Protein AF-0000000080277115 (afdb_homodimer)

Organism: Fervidobacterium islandicum (NCBI:txid2423)

Secondary structure (DSSP, 8-state):
-PPEEEEE----HHHHHHHHTT--TTEEEE--SS--------SSHHHHHHHHHHHHHHHH-S-EEEEEEEEEEGGGTT-BGGGTTTTTTTS-HHHHHHHHHHHTTT-S--EEEEEEEEEEEETTTTEEEEEEEEEEEEE-SS-----SSTTGGGEEETT-SS-HHHH-HHHHHHH-HHHHHHHHHHHHHHHHTSS--/-PPEEEEE----HHHHHHHHTT--TTEEEE--SS--------SSHHHHHHHHHHHHHHHH-S-EEEEEEEEEEGGGTT-BGGGTTTTTTT--HHHHHHHHHHHTTT-S--EEEEEEEEEEEETTTTEEEEEEEEEEEEE-SS-----SSTTGGGEEETT-SS-HHHH-HHHHHHH-HHHHHHHHHHHHHHHHTSS--

Structure (mmCIF, N/CA/C/O backbone):
data_AF-0000000080277115-model_v1
#
loop_
_entity.id
_entity.type
_entity.pdbx_description
1 polymer 'dITP/XTP pyrophosphatase'
#
loop_
_atom_site.group_PDB
_atom_site.id
_atom_site.type_symbol
_atom_site.label_atom_id
_atom_site.label_alt_id
_atom_site.label_comp_id
_atom_site.label_asym_id
_atom_site.label_entity_id
_atom_site.label_seq_id
_atom_site.pdbx_PDB_ins_code
_atom_site.Cartn_x
_atom_site.Cartn_y
_atom_site.Cartn_z
_atom_site.occupancy
_atom_site.B_iso_or_equiv
_atom_site.auth_seq_id
_atom_site.auth_comp_id
_atom_site.auth_asym_id
_atom_site.auth_atom_id
_atom_site.pdbx_PDB_model_num
ATOM 1 N N . MET A 1 1 ? 26.656 -1.647 15.875 1 57.88 1 MET A N 1
ATOM 2 C CA . MET A 1 1 ? 25.828 -2.514 15.047 1 57.88 1 MET A CA 1
ATOM 3 C C . MET A 1 1 ? 25.391 -1.798 13.773 1 57.88 1 MET A C 1
ATOM 5 O O . MET A 1 1 ? 25.188 -0.583 13.773 1 57.88 1 MET A O 1
ATOM 9 N N . GLU A 1 2 ? 25.594 -2.381 12.633 1 81.88 2 GLU A N 1
ATOM 10 C CA . GLU A 1 2 ? 25.312 -1.75 11.352 1 81.88 2 GLU A CA 1
ATOM 11 C C . GLU A 1 2 ? 23.844 -1.365 11.227 1 81.88 2 GLU A C 1
ATOM 13 O O . GLU A 1 2 ? 22.953 -2.146 11.586 1 81.88 2 GLU A O 1
ATOM 18 N N . LYS A 1 3 ? 23.609 -0.11 10.992 1 90.38 3 LYS A N 1
ATOM 19 C CA . LYS A 1 3 ? 22.25 0.425 10.914 1 90.38 3 LYS A CA 1
ATOM 20 C C . LYS A 1 3 ? 21.562 -0.002 9.617 1 90.38 3 LYS A C 1
ATOM 22 O O . LYS A 1 3 ? 22.234 -0.239 8.609 1 90.38 3 LYS A O 1
ATOM 27 N N . LEU A 1 4 ? 20.297 -0.227 9.688 1 94.25 4 LEU A N 1
ATOM 28 C CA . LEU A 1 4 ? 19.516 -0.511 8.492 1 94.25 4 LEU A CA 1
ATOM 29 C C . LEU A 1 4 ? 19.312 0.75 7.66 1 94.25 4 LEU A C 1
ATOM 31 O O . LEU A 1 4 ? 18.859 1.775 8.18 1 94.25 4 LEU A O 1
ATOM 35 N N . ARG A 1 5 ? 19.719 0.671 6.465 1 96.31 5 ARG A N 1
ATOM 36 C CA . ARG A 1 5 ? 19.609 1.822 5.574 1 96.31 5 ARG A CA 1
ATOM 37 C C . ARG A 1 5 ? 18.234 1.871 4.914 1 96.31 5 ARG A C 1
ATOM 39 O O . ARG A 1 5 ? 17.781 0.881 4.328 1 96.31 5 ARG A O 1
ATOM 46 N N . ILE A 1 6 ? 17.516 2.975 4.977 1 98.19 6 ILE A N 1
ATOM 47 C CA . ILE A 1 6 ? 16.25 3.24 4.301 1 98.19 6 ILE A CA 1
ATOM 48 C C . ILE A 1 6 ? 16.328 4.578 3.566 1 98.19 6 ILE A C 1
ATOM 50 O O . ILE A 1 6 ? 16.828 5.566 4.117 1 98.19 6 ILE A O 1
ATOM 54 N N . TYR A 1 7 ? 15.938 4.633 2.367 1 98 7 TYR A N 1
ATOM 55 C CA . TYR A 1 7 ? 15.961 5.867 1.594 1 98 7 TYR A CA 1
ATOM 56 C C . TYR A 1 7 ? 14.695 6.68 1.824 1 98 7 TYR A C 1
ATOM 58 O O . TYR A 1 7 ? 13.602 6.121 1.916 1 98 7 TYR A O 1
ATOM 66 N N . VAL A 1 8 ? 14.82 7.965 1.894 1 97.56 8 VAL A N 1
ATOM 67 C CA . VAL A 1 8 ? 13.664 8.852 2.031 1 97.56 8 VAL A CA 1
ATOM 68 C C . VAL A 1 8 ? 13.289 9.422 0.667 1 97.56 8 VAL A C 1
ATOM 70 O O . VAL A 1 8 ? 14.141 9.992 -0.03 1 97.56 8 VAL A O 1
ATOM 73 N N . ALA A 1 9 ? 12.062 9.242 0.258 1 95.69 9 ALA A N 1
ATOM 74 C CA . ALA A 1 9 ? 11.555 9.727 -1.022 1 95.69 9 ALA A CA 1
ATOM 75 C C . ALA A 1 9 ? 11.055 11.164 -0.908 1 95.69 9 ALA A C 1
ATOM 77 O O . ALA A 1 9 ? 9.891 11.453 -1.181 1 95.69 9 ALA A O 1
ATOM 78 N N . SER A 1 10 ? 11.859 12.086 -0.537 1 93.62 10 SER A N 1
ATOM 79 C CA . SER A 1 10 ? 11.516 13.5 -0.425 1 93.62 10 SER A CA 1
ATOM 80 C C . SER A 1 10 ? 12.742 14.391 -0.642 1 93.62 10 SER A C 1
ATOM 82 O O . SER A 1 10 ? 13.852 14.031 -0.234 1 93.62 10 SER A O 1
ATOM 84 N N . LYS A 1 11 ? 12.516 15.523 -1.22 1 91.38 11 LYS A N 1
ATOM 85 C CA . LYS A 1 11 ? 13.547 16.547 -1.352 1 91.38 11 LYS A CA 1
ATOM 86 C C . LYS A 1 11 ? 13.281 17.719 -0.422 1 91.38 11 LYS A C 1
ATOM 88 O O . LYS A 1 11 ? 14 18.719 -0.456 1 91.38 11 LYS A O 1
ATOM 93 N N . ASN A 1 12 ? 12.25 17.625 0.298 1 91.69 12 ASN A N 1
ATOM 94 C CA . ASN A 1 12 ? 11.914 18.656 1.269 1 91.69 12 ASN A CA 1
ATOM 95 C C . ASN A 1 12 ? 12.695 18.484 2.568 1 91.69 12 ASN A C 1
ATOM 97 O O . ASN A 1 12 ? 12.383 17.594 3.367 1 91.69 12 ASN A O 1
ATOM 101 N N . ASN A 1 13 ? 13.602 19.391 2.828 1 93.56 13 ASN A N 1
ATOM 102 C CA . ASN A 1 13 ? 14.5 19.266 3.973 1 93.56 13 ASN A CA 1
ATOM 103 C C . ASN A 1 13 ? 13.734 19.359 5.293 1 93.56 13 ASN A C 1
ATOM 105 O O . ASN A 1 13 ? 14.109 18.719 6.277 1 93.56 13 ASN A O 1
ATOM 109 N N . HIS A 1 14 ? 12.742 20.141 5.305 1 92.81 14 HIS A N 1
ATOM 110 C CA . HIS A 1 14 ? 11.945 20.25 6.52 1 92.81 14 HIS A CA 1
ATOM 111 C C . HIS A 1 14 ? 11.289 18.922 6.871 1 92.81 14 HIS A C 1
ATOM 113 O O . HIS A 1 14 ? 11.305 18.5 8.031 1 92.81 14 HIS A O 1
ATOM 119 N N . LYS A 1 15 ? 10.75 18.234 5.844 1 94.31 15 LYS A N 1
ATOM 120 C CA . LYS A 1 15 ? 10.164 16.922 6.055 1 94.31 15 LYS A CA 1
ATOM 121 C C . LYS A 1 15 ? 11.203 15.922 6.57 1 94.31 15 LYS A C 1
ATOM 123 O O . LYS A 1 15 ? 10.945 15.195 7.531 1 94.31 15 LYS A O 1
ATOM 128 N N . ILE A 1 16 ? 12.305 15.93 5.953 1 95.31 16 ILE A N 1
ATOM 129 C CA . ILE A 1 16 ? 13.367 14.984 6.285 1 95.31 16 ILE A CA 1
ATOM 130 C C . ILE A 1 16 ? 13.805 15.188 7.734 1 95.31 16 ILE A C 1
ATOM 132 O O . ILE A 1 16 ? 13.953 14.227 8.484 1 95.31 16 ILE A O 1
ATOM 136 N N . GLU A 1 17 ? 13.969 16.391 8.125 1 93.94 17 GLU A N 1
ATOM 137 C CA . GLU A 1 17 ? 14.383 16.703 9.484 1 93.94 17 GLU A CA 1
ATOM 138 C C . GLU A 1 17 ? 13.344 16.266 10.5 1 93.94 17 GLU A C 1
ATOM 140 O O . GLU A 1 17 ? 13.695 15.766 11.578 1 93.94 17 GLU A O 1
ATOM 145 N N . GLU A 1 18 ? 12.125 16.438 10.203 1 94.5 18 GLU A N 1
ATOM 146 C CA . GLU A 1 18 ? 11.062 16 11.094 1 94.5 18 GLU A CA 1
ATOM 147 C C . GLU A 1 18 ? 11.07 14.477 11.25 1 94.5 18 GLU A C 1
ATOM 149 O O . GLU A 1 18 ? 10.859 13.953 12.344 1 94.5 18 GLU A O 1
ATOM 154 N N . ILE A 1 19 ? 11.266 13.758 10.164 1 96.31 19 ILE A N 1
ATOM 155 C CA . ILE A 1 19 ? 11.305 12.305 10.195 1 96.31 19 ILE A CA 1
ATOM 156 C C . ILE A 1 19 ? 12.492 11.836 11.039 1 96.31 19 ILE A C 1
ATOM 158 O O . ILE A 1 19 ? 12.367 10.898 11.836 1 96.31 19 ILE A O 1
ATOM 162 N N . LYS A 1 20 ? 13.586 12.531 10.945 1 94.38 20 LYS A N 1
ATOM 163 C CA . LYS A 1 20 ? 14.805 12.164 11.664 1 94.38 20 LYS A CA 1
ATOM 164 C C . LYS A 1 20 ? 14.602 12.258 13.172 1 94.38 20 LYS A C 1
ATOM 166 O O . LYS A 1 20 ? 15.281 11.57 13.938 1 94.38 20 LYS A O 1
ATOM 171 N N . LEU A 1 21 ? 13.672 13.055 13.555 1 92.62 21 LEU A N 1
ATOM 172 C CA . LEU A 1 21 ? 13.422 13.242 14.977 1 92.62 21 LEU A CA 1
ATOM 173 C C . LEU A 1 21 ? 12.82 11.984 15.594 1 92.62 21 LEU A C 1
ATOM 175 O O . LEU A 1 21 ? 12.891 11.797 16.812 1 92.62 21 LEU A O 1
ATOM 179 N N . VAL A 1 22 ? 12.234 11.141 14.828 1 95 22 VAL A N 1
ATOM 180 C CA . VAL A 1 22 ? 11.516 10.008 15.391 1 95 22 VAL A CA 1
ATOM 181 C C . VAL A 1 22 ? 12.086 8.703 14.836 1 95 22 VAL A C 1
ATOM 183 O O . VAL A 1 22 ? 11.531 7.629 15.047 1 95 22 VAL A O 1
ATOM 186 N N . ILE A 1 23 ? 13.148 8.758 14.094 1 95.25 23 ILE A N 1
ATOM 187 C CA . ILE A 1 23 ? 13.742 7.578 13.484 1 95.25 23 ILE A CA 1
ATOM 188 C C . ILE A 1 23 ? 14.352 6.691 14.57 1 95.25 23 ILE A C 1
ATOM 190 O O . ILE A 1 23 ? 14.969 7.191 15.516 1 95.25 23 ILE A O 1
ATOM 194 N N . PRO A 1 24 ? 14.117 5.426 14.484 1 96.06 24 PRO A N 1
ATOM 195 C CA . PRO A 1 24 ? 14.789 4.547 15.445 1 96.06 24 PRO A CA 1
ATOM 196 C C . PRO A 1 24 ? 16.312 4.586 15.328 1 96.06 24 PRO A C 1
ATOM 198 O O . PRO A 1 24 ? 16.844 4.816 14.234 1 96.06 24 PRO A O 1
ATOM 201 N N . GLU A 1 25 ? 17 4.215 16.375 1 94.5 25 GLU A N 1
ATOM 202 C CA . GLU A 1 25 ? 18.453 4.301 16.438 1 94.5 25 GLU A CA 1
ATOM 203 C C . GLU A 1 25 ? 19.094 3.342 15.453 1 94.5 25 GLU A C 1
ATOM 205 O O . GLU A 1 25 ? 20.188 3.621 14.93 1 94.5 25 GLU A O 1
ATOM 210 N N . PHE A 1 26 ? 18.469 2.291 15.203 1 95.88 26 PHE A N 1
ATOM 211 C CA . PHE A 1 26 ? 19.062 1.257 14.359 1 95.88 26 PHE A CA 1
ATOM 212 C C . PHE A 1 26 ? 18.766 1.51 12.891 1 95.88 26 PHE A C 1
ATOM 214 O O . PHE A 1 26 ? 19.094 0.685 12.031 1 95.88 26 PHE A O 1
ATOM 221 N N . VAL A 1 27 ? 18.141 2.602 12.539 1 96.81 27 VAL A N 1
ATOM 222 C CA . VAL A 1 27 ? 17.812 2.967 11.164 1 96.81 27 VAL A CA 1
ATOM 223 C C . VAL A 1 27 ? 18.625 4.191 10.75 1 96.81 27 VAL A C 1
ATOM 225 O O . VAL A 1 27 ? 18.766 5.141 11.531 1 96.81 27 VAL A O 1
ATOM 228 N N . MET A 1 28 ? 19.141 4.125 9.594 1 95.88 28 MET A N 1
ATOM 229 C CA . MET A 1 28 ? 19.797 5.262 8.953 1 95.88 28 MET A CA 1
ATOM 230 C C . MET A 1 28 ? 19.031 5.715 7.719 1 95.88 28 MET A C 1
ATOM 232 O O . MET A 1 28 ? 18.766 4.914 6.816 1 95.88 28 MET A O 1
ATOM 236 N N . LEU A 1 29 ? 18.719 6.949 7.723 1 96.06 29 LEU A N 1
ATOM 237 C CA . LEU A 1 29 ? 18 7.5 6.59 1 96.06 29 LEU A CA 1
ATOM 238 C C . LEU A 1 29 ? 18.969 8.023 5.527 1 96.06 29 LEU A C 1
ATOM 240 O O . LEU A 1 29 ? 19.922 8.727 5.852 1 96.06 29 LEU A O 1
ATOM 244 N N . GLU A 1 30 ? 18.703 7.652 4.312 1 96 30 GLU A N 1
ATOM 245 C CA . GLU A 1 30 ? 19.5 8.125 3.18 1 96 30 GLU A CA 1
ATOM 246 C C . GLU A 1 30 ? 18.641 8.93 2.207 1 96 30 GLU A C 1
ATOM 248 O O . GLU A 1 30 ? 17.484 8.586 1.956 1 96 30 GLU A O 1
ATOM 253 N N . THR A 1 31 ? 19.25 10 1.745 1 94.06 31 THR A N 1
ATOM 254 C CA . THR A 1 31 ? 18.578 10.789 0.711 1 94.06 31 THR A CA 1
ATOM 255 C C . THR A 1 31 ? 19.156 10.477 -0.664 1 94.06 31 THR A C 1
ATOM 257 O O . THR A 1 31 ? 20.234 9.875 -0.769 1 94.06 31 THR A O 1
ATOM 260 N N . VAL A 1 32 ? 18.375 10.742 -1.656 1 89.5 32 VAL A N 1
ATOM 261 C CA . VAL A 1 32 ? 18.875 10.57 -3.016 1 89.5 32 VAL A CA 1
ATOM 262 C C . VAL A 1 32 ? 19.125 11.93 -3.656 1 89.5 32 VAL A C 1
ATOM 264 O O . VAL A 1 32 ? 18.375 12.891 -3.4 1 89.5 32 VAL A O 1
ATOM 267 N N . ASP A 1 33 ? 20.109 12.023 -4.453 1 87.75 33 ASP A N 1
ATOM 268 C CA . ASP A 1 33 ? 20.531 13.297 -5.027 1 87.75 33 ASP A CA 1
ATOM 269 C C . ASP A 1 33 ? 19.812 13.57 -6.352 1 87.75 33 ASP A C 1
ATOM 271 O O . ASP A 1 33 ? 20 14.633 -6.949 1 87.75 33 ASP A O 1
ATOM 275 N N . TRP A 1 34 ? 19.047 12.586 -6.793 1 88 34 TRP A N 1
ATOM 276 C CA . TRP A 1 34 ? 18.312 12.773 -8.039 1 88 34 TRP A CA 1
ATOM 277 C C . TRP A 1 34 ? 16.812 12.766 -7.789 1 88 34 TRP A C 1
ATOM 279 O O . TRP A 1 34 ? 16.359 12.352 -6.723 1 88 34 TRP A O 1
ATOM 289 N N . GLU A 1 35 ? 16.141 13.422 -8.742 1 83.12 35 GLU A N 1
ATOM 290 C CA . GLU A 1 35 ? 14.695 13.477 -8.609 1 83.12 35 GLU A CA 1
ATOM 291 C C . GLU A 1 35 ? 14.023 12.336 -9.367 1 83.12 35 GLU A C 1
ATOM 293 O O . GLU A 1 35 ? 14.367 12.062 -10.516 1 83.12 35 GLU A O 1
ATOM 298 N N . VAL A 1 36 ? 13.203 11.656 -8.656 1 89 36 VAL A N 1
ATOM 299 C CA . VAL A 1 36 ? 12.344 10.664 -9.297 1 89 36 VAL A CA 1
ATOM 300 C C . VAL A 1 36 ? 11.055 11.336 -9.773 1 89 36 VAL A C 1
ATOM 302 O O . VAL A 1 36 ? 10.438 12.109 -9.031 1 89 36 VAL A O 1
ATOM 305 N N . ASP A 1 37 ? 10.742 11.156 -11.047 1 87.62 37 ASP A N 1
ATOM 306 C CA . ASP A 1 37 ? 9.5 11.695 -11.594 1 87.62 37 ASP A CA 1
ATOM 307 C C . ASP A 1 37 ? 8.289 10.922 -11.086 1 87.62 37 ASP A C 1
ATOM 309 O O . ASP A 1 37 ? 8.055 9.781 -11.5 1 87.62 37 ASP A O 1
ATOM 313 N N . VAL A 1 38 ? 7.613 11.477 -10.172 1 92.56 38 VAL A N 1
ATOM 314 C CA . VAL A 1 38 ? 6.438 10.844 -9.586 1 92.56 38 VAL A CA 1
ATOM 315 C C . VAL A 1 38 ? 5.191 11.672 -9.898 1 92.56 38 VAL A C 1
ATOM 317 O O . VAL A 1 38 ? 5.125 12.852 -9.555 1 92.56 38 VAL A O 1
ATOM 320 N N . GLU A 1 39 ? 4.258 11.133 -10.625 1 91 39 GLU A N 1
ATOM 321 C CA . GLU A 1 39 ? 2.955 11.766 -10.805 1 91 39 GLU A CA 1
ATOM 322 C C . GLU A 1 39 ? 1.979 11.344 -9.711 1 91 39 GLU A C 1
ATOM 324 O O . GLU A 1 39 ? 1.531 10.195 -9.68 1 91 39 GLU A O 1
ATOM 329 N N . GLU A 1 40 ? 1.659 12.195 -8.805 1 90.75 40 GLU A N 1
ATOM 330 C CA . GLU A 1 40 ? 0.708 11.906 -7.73 1 90.75 40 GLU A CA 1
ATOM 331 C C . GLU A 1 40 ? -0.731 12.039 -8.219 1 90.75 40 GLU A C 1
ATOM 333 O O . GLU A 1 40 ? -1.351 13.094 -8.07 1 90.75 40 GLU A O 1
ATOM 338 N N . THR A 1 41 ? -1.296 10.969 -8.664 1 92.19 41 THR A N 1
ATOM 339 C CA . THR A 1 41 ? -2.629 10.953 -9.258 1 92.19 41 THR A CA 1
ATOM 340 C C . THR A 1 41 ? -3.674 10.531 -8.227 1 92.19 41 THR A C 1
ATOM 342 O O . THR A 1 41 ? -4.863 10.461 -8.539 1 92.19 41 THR A O 1
ATOM 345 N N . GLY A 1 42 ? -3.213 10.266 -7.082 1 94.38 42 GLY A N 1
ATOM 346 C CA . GLY A 1 42 ? -4.129 9.812 -6.047 1 94.38 42 GLY A CA 1
ATOM 347 C C . GLY A 1 42 ? -5.066 10.898 -5.559 1 94.38 42 GLY A C 1
ATOM 348 O O . GLY A 1 42 ? -4.762 12.086 -5.672 1 94.38 42 GLY A O 1
ATOM 349 N N . GLU A 1 43 ? -6.137 10.461 -4.977 1 95.31 43 GLU A N 1
ATOM 350 C CA . GLU A 1 43 ? -7.137 11.375 -4.441 1 95.31 43 GLU A CA 1
ATOM 351 C C . GLU A 1 43 ? -6.961 11.57 -2.936 1 95.31 43 GLU A C 1
ATOM 353 O O . GLU A 1 43 ? -7.57 12.461 -2.344 1 95.31 43 GLU A O 1
ATOM 358 N N . THR A 1 44 ? -6.199 10.742 -2.338 1 97.56 44 THR A N 1
ATOM 359 C CA . THR A 1 44 ? -5.977 10.789 -0.897 1 97.56 44 THR A CA 1
ATOM 360 C C . THR A 1 44 ? -4.484 10.836 -0.584 1 97.56 44 THR A C 1
ATOM 362 O O . THR A 1 44 ? -3.654 10.531 -1.443 1 97.56 44 THR A O 1
ATOM 365 N N . PHE A 1 45 ? -4.148 11.242 0.631 1 98.44 45 PHE A N 1
ATOM 366 C CA . PHE A 1 45 ? -2.756 11.289 1.053 1 98.44 45 PHE A CA 1
ATOM 367 C C . PHE A 1 45 ? -2.123 9.906 0.979 1 98.44 45 PHE A C 1
ATOM 369 O O . PHE A 1 45 ? -0.979 9.758 0.542 1 98.44 45 PHE A O 1
ATOM 376 N N . ILE A 1 46 ? -2.857 8.859 1.424 1 98.62 46 ILE A N 1
ATOM 377 C CA . ILE A 1 46 ? -2.309 7.512 1.469 1 98.62 46 ILE A CA 1
ATOM 378 C C . ILE A 1 46 ? -2.031 7.02 0.05 1 98.62 46 ILE A C 1
ATOM 380 O O . ILE A 1 46 ? -0.995 6.402 -0.209 1 98.62 46 ILE A O 1
ATOM 384 N N . GLU A 1 47 ? -2.945 7.281 -0.895 1 98.25 47 GLU A N 1
ATOM 385 C CA . GLU A 1 47 ? -2.715 6.906 -2.287 1 98.25 47 GLU A CA 1
ATOM 386 C C . GLU A 1 47 ? -1.434 7.539 -2.822 1 98.25 47 GLU A C 1
ATOM 388 O O . GLU A 1 47 ? -0.606 6.855 -3.432 1 98.25 47 GLU A O 1
ATOM 393 N N . ASN A 1 48 ? -1.282 8.836 -2.57 1 98.12 48 ASN A N 1
ATOM 394 C CA . ASN A 1 48 ? -0.118 9.547 -3.082 1 98.12 48 ASN A CA 1
ATOM 395 C C . ASN A 1 48 ? 1.168 9.086 -2.404 1 98.12 48 ASN A C 1
ATOM 397 O O . ASN A 1 48 ? 2.217 8.992 -3.045 1 98.12 48 ASN A O 1
ATOM 401 N N . SER A 1 49 ? 1.111 8.844 -1.1 1 98.62 49 SER A N 1
ATOM 402 C CA . SER A 1 49 ? 2.283 8.336 -0.394 1 98.62 49 SER A CA 1
ATOM 403 C C . SER A 1 49 ? 2.723 6.984 -0.949 1 98.62 49 SER A C 1
ATOM 405 O O . SER A 1 49 ? 3.92 6.719 -1.08 1 98.62 49 SER A O 1
ATOM 407 N N . ILE A 1 50 ? 1.774 6.121 -1.292 1 98.69 50 ILE A N 1
ATOM 408 C CA . ILE A 1 50 ? 2.053 4.793 -1.829 1 98.69 50 ILE A CA 1
ATOM 409 C C . ILE A 1 50 ? 2.648 4.918 -3.229 1 98.69 50 ILE A C 1
ATOM 411 O O . ILE A 1 50 ? 3.656 4.277 -3.541 1 98.69 50 ILE A O 1
ATOM 415 N N . ILE A 1 51 ? 2 5.766 -4.059 1 97.81 51 ILE 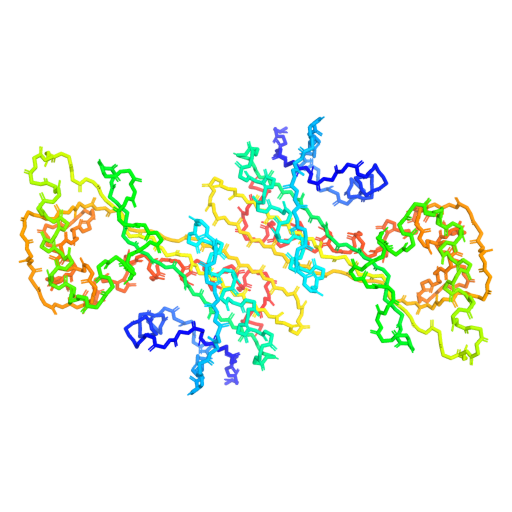A N 1
ATOM 416 C CA . ILE A 1 51 ? 2.508 5.996 -5.41 1 97.81 51 ILE A CA 1
ATOM 417 C C . ILE A 1 51 ? 3.967 6.441 -5.344 1 97.81 51 ILE A C 1
ATOM 419 O O . ILE A 1 51 ? 4.824 5.879 -6.027 1 97.81 51 ILE A O 1
ATOM 423 N N . LYS A 1 52 ? 4.312 7.387 -4.438 1 97.62 52 LYS A N 1
ATOM 424 C CA . LYS A 1 52 ? 5.664 7.91 -4.285 1 97.62 52 LYS A CA 1
ATOM 425 C C . LYS A 1 52 ? 6.629 6.816 -3.834 1 97.62 52 LYS A C 1
ATOM 427 O O . LYS A 1 52 ? 7.719 6.676 -4.395 1 97.62 52 LYS A O 1
ATOM 432 N N . ALA A 1 53 ? 6.211 6.055 -2.855 1 98.44 53 ALA A N 1
ATOM 433 C CA . ALA A 1 53 ? 7.066 4.996 -2.318 1 98.44 53 ALA A CA 1
ATOM 434 C C . ALA A 1 53 ? 7.398 3.963 -3.393 1 98.44 53 ALA A C 1
ATOM 436 O O . ALA A 1 53 ? 8.547 3.549 -3.527 1 98.44 53 ALA A O 1
ATOM 437 N N . ILE A 1 54 ? 6.402 3.543 -4.152 1 98.19 54 ILE A N 1
ATOM 438 C CA . ILE A 1 54 ? 6.582 2.51 -5.168 1 98.19 54 ILE A CA 1
ATOM 439 C C . ILE A 1 54 ? 7.512 3.021 -6.266 1 98.19 54 ILE A C 1
ATOM 441 O O . ILE A 1 54 ? 8.461 2.334 -6.652 1 98.19 54 ILE A O 1
ATOM 445 N N . GLU A 1 55 ? 7.289 4.234 -6.758 1 97.25 55 GLU A N 1
ATOM 446 C CA . GLU A 1 55 ? 8.117 4.789 -7.828 1 97.25 55 GLU A CA 1
ATOM 447 C C . GLU A 1 55 ? 9.57 4.918 -7.387 1 97.25 55 GLU A C 1
ATOM 449 O O . GLU A 1 55 ? 10.484 4.531 -8.117 1 97.25 55 GLU A O 1
ATOM 454 N N . TYR A 1 56 ? 9.805 5.469 -6.219 1 97.56 56 TYR A N 1
ATOM 455 C CA . TYR A 1 56 ? 11.164 5.598 -5.703 1 97.56 56 TYR A CA 1
ATOM 456 C C . TYR A 1 56 ? 11.789 4.23 -5.465 1 97.56 56 TYR A C 1
ATOM 458 O O . TYR A 1 56 ? 12.961 4.016 -5.777 1 97.56 56 TYR A O 1
ATOM 466 N N . GLY A 1 57 ? 11.016 3.316 -4.867 1 97.5 57 GLY A N 1
ATOM 467 C CA . GLY A 1 57 ? 11.523 1.975 -4.617 1 97.5 57 GLY A CA 1
ATOM 468 C C . GLY A 1 57 ? 11.977 1.266 -5.879 1 97.5 57 GLY A C 1
ATOM 469 O O . GLY A 1 57 ? 13.016 0.607 -5.887 1 97.5 57 GLY A O 1
ATOM 470 N N . LYS A 1 58 ? 11.172 1.354 -6.93 1 96.31 58 LYS A N 1
ATOM 471 C CA . LYS A 1 58 ? 11.523 0.751 -8.211 1 96.31 58 LYS A CA 1
ATOM 472 C C . LYS A 1 58 ? 12.836 1.312 -8.742 1 96.31 58 LYS A C 1
ATOM 474 O O . LYS A 1 58 ? 13.656 0.573 -9.289 1 96.31 58 LYS A O 1
ATOM 479 N N . GLU A 1 59 ? 13.016 2.594 -8.602 1 95.69 59 GLU A N 1
ATOM 480 C CA . GLU A 1 59 ? 14.188 3.283 -9.141 1 95.69 59 GLU A CA 1
ATOM 481 C C . GLU A 1 59 ? 15.438 2.975 -8.312 1 95.69 59 GLU A C 1
ATOM 483 O O . GLU A 1 59 ? 16.5 2.715 -8.875 1 95.69 59 GLU A O 1
ATOM 488 N N . ILE A 1 60 ? 15.281 2.969 -7.004 1 96.19 60 ILE A N 1
ATOM 489 C CA . ILE A 1 60 ? 16.422 2.865 -6.102 1 96.19 60 ILE A CA 1
ATOM 490 C C . ILE A 1 60 ? 16.766 1.396 -5.879 1 96.19 60 ILE A C 1
ATOM 492 O O . ILE A 1 60 ? 17.938 1.053 -5.68 1 96.19 60 ILE A O 1
ATOM 496 N N . GLY A 1 61 ? 15.773 0.562 -5.891 1 97.06 61 GLY A N 1
ATOM 497 C CA . GLY A 1 61 ? 15.977 -0.862 -5.68 1 97.06 61 GLY A CA 1
ATOM 498 C C . GLY A 1 61 ? 16.281 -1.214 -4.234 1 97.06 61 GLY A C 1
ATOM 499 O O . GLY A 1 61 ? 16.844 -2.27 -3.951 1 97.06 61 GLY A O 1
ATOM 500 N N . GLN A 1 62 ? 16.016 -0.269 -3.324 1 97.62 62 GLN A N 1
ATOM 501 C CA . GLN A 1 62 ? 16.234 -0.421 -1.887 1 97.62 62 GLN A CA 1
ATOM 502 C C . GLN A 1 62 ? 15 0.045 -1.104 1 97.62 62 GLN A C 1
ATOM 504 O O . GLN A 1 62 ? 14.117 0.704 -1.658 1 97.62 62 GLN A O 1
ATOM 509 N N . PRO A 1 63 ? 14.891 -0.374 0.157 1 98.44 63 PRO A N 1
ATOM 510 C CA . PRO A 1 63 ? 13.758 0.081 0.969 1 98.44 63 PRO A CA 1
ATOM 511 C C . PRO A 1 63 ? 13.641 1.603 1.017 1 98.44 63 PRO A C 1
ATOM 513 O O . PRO A 1 63 ? 14.656 2.301 1.143 1 98.44 63 PRO A O 1
ATOM 516 N N . VAL A 1 64 ? 12.422 2.066 0.941 1 98.44 64 VAL A N 1
ATOM 517 C CA . VAL A 1 64 ? 12.164 3.502 0.897 1 98.44 64 VAL A CA 1
ATOM 518 C C . VAL A 1 64 ? 11.023 3.855 1.843 1 98.44 64 VAL A C 1
ATOM 520 O O . VAL A 1 64 ? 10.125 3.037 2.076 1 98.44 64 VAL A O 1
ATOM 523 N N . ILE A 1 65 ? 11.102 5.02 2.398 1 98.69 65 ILE A N 1
ATOM 524 C CA . ILE A 1 65 ? 9.938 5.629 3.041 1 98.69 65 ILE A CA 1
ATOM 525 C C . ILE A 1 65 ? 9.523 6.879 2.27 1 98.69 65 ILE A C 1
ATOM 527 O O . ILE A 1 65 ? 10.367 7.598 1.732 1 98.69 65 ILE A O 1
ATOM 531 N N . ALA A 1 66 ? 8.242 7.074 2.158 1 98.06 66 ALA A N 1
ATOM 532 C CA . ALA A 1 66 ? 7.641 8.234 1.501 1 98.06 66 ALA A CA 1
ATOM 533 C C . ALA A 1 66 ? 6.469 8.773 2.312 1 98.06 66 ALA A C 1
ATOM 535 O O . ALA A 1 66 ? 5.875 8.047 3.117 1 98.06 66 ALA A O 1
ATOM 536 N N . ASP A 1 67 ? 6.176 10.008 2.107 1 98.06 67 ASP A N 1
ATOM 537 C CA . ASP A 1 67 ? 4.988 10.555 2.75 1 98.06 67 ASP A CA 1
ATOM 538 C C . ASP A 1 67 ? 4.254 11.516 1.819 1 98.06 67 ASP A C 1
ATOM 540 O O . ASP A 1 67 ? 4.832 12.016 0.851 1 98.06 67 ASP A O 1
ATOM 544 N N . ASP A 1 68 ? 3.082 11.664 1.981 1 98.06 68 ASP A N 1
ATOM 545 C CA . ASP A 1 68 ? 2.223 12.727 1.47 1 98.06 68 ASP A CA 1
ATOM 546 C C . ASP A 1 68 ? 1.384 13.336 2.588 1 98.06 68 ASP A C 1
ATOM 548 O O . ASP A 1 68 ? 0.815 12.617 3.41 1 98.06 68 ASP A O 1
ATOM 552 N N . SER A 1 69 ? 1.446 14.625 2.662 1 98.25 69 SER A N 1
ATOM 553 C CA . SER A 1 69 ? 0.872 15.32 3.807 1 98.25 69 SER A CA 1
ATOM 554 C C . SER A 1 69 ? 0.209 16.625 3.383 1 98.25 69 SER A C 1
ATOM 556 O O . SER A 1 69 ? 0.42 17.109 2.266 1 98.25 69 SER A O 1
ATOM 558 N N . GLY A 1 70 ? -0.617 17.109 4.34 1 98.25 70 GLY A N 1
ATOM 559 C CA . GLY A 1 70 ? -1.243 18.391 4.051 1 98.25 70 GLY A CA 1
ATOM 560 C C . GLY A 1 70 ? -2.182 18.844 5.145 1 98.25 70 GLY A C 1
ATOM 561 O O . GLY A 1 70 ? -2.322 18.188 6.176 1 98.25 70 GLY A O 1
ATOM 562 N N . LEU A 1 71 ? -2.699 20.047 4.895 1 98.81 71 LEU A N 1
ATOM 563 C CA . LEU A 1 71 ? -3.662 20.688 5.777 1 98.81 71 LEU A CA 1
ATOM 564 C C . LEU A 1 71 ? -5.09 20.453 5.301 1 98.81 71 LEU A C 1
ATOM 566 O O . LEU A 1 71 ? -5.371 20.531 4.102 1 98.81 71 LEU A O 1
ATOM 570 N N . SER A 1 72 ? -5.953 20.062 6.18 1 98.81 72 SER A N 1
ATOM 571 C CA . SER A 1 72 ? -7.375 19.875 5.898 1 98.81 72 SER A CA 1
ATOM 572 C C . SER A 1 72 ? -8.234 20.734 6.82 1 98.81 72 SER A C 1
ATOM 574 O O . SER A 1 72 ? -8.133 20.625 8.039 1 98.81 72 SER A O 1
ATOM 576 N N . ILE A 1 73 ? -9.07 21.547 6.195 1 98.88 73 ILE A N 1
ATOM 577 C CA . ILE A 1 73 ? -9.938 22.453 6.953 1 98.88 73 ILE A CA 1
ATOM 578 C C . ILE A 1 73 ? -11.391 22.016 6.801 1 98.88 73 ILE A C 1
ATOM 580 O O . ILE A 1 73 ? -11.906 21.938 5.684 1 98.88 73 ILE A O 1
ATOM 584 N N . ASP A 1 74 ? -12.094 21.828 7.891 1 98.5 74 ASP A N 1
ATOM 585 C CA . ASP A 1 74 ? -13.398 21.172 7.887 1 98.5 74 ASP A CA 1
ATOM 586 C C . ASP A 1 74 ? -14.43 22.016 7.133 1 98.5 74 ASP A C 1
ATOM 588 O O . ASP A 1 74 ? -15.102 21.531 6.23 1 98.5 74 ASP A O 1
ATOM 592 N N . VAL A 1 75 ? -14.523 23.266 7.383 1 98.19 75 VAL A N 1
ATOM 593 C CA . VAL A 1 75 ? -15.578 24.125 6.836 1 98.19 75 VAL A CA 1
ATOM 594 C C . VAL A 1 75 ? -15.344 24.328 5.344 1 98.19 75 VAL A C 1
ATOM 596 O O . VAL A 1 75 ? -16.25 24.781 4.625 1 98.19 75 VAL A O 1
ATOM 599 N N . LEU A 1 76 ? -14.133 24.062 4.918 1 98.19 76 LEU A N 1
ATOM 600 C CA . LEU A 1 76 ? -13.812 24.203 3.502 1 98.19 76 LEU A CA 1
ATOM 601 C C . LEU A 1 76 ? -13.875 22.859 2.789 1 98.19 76 LEU A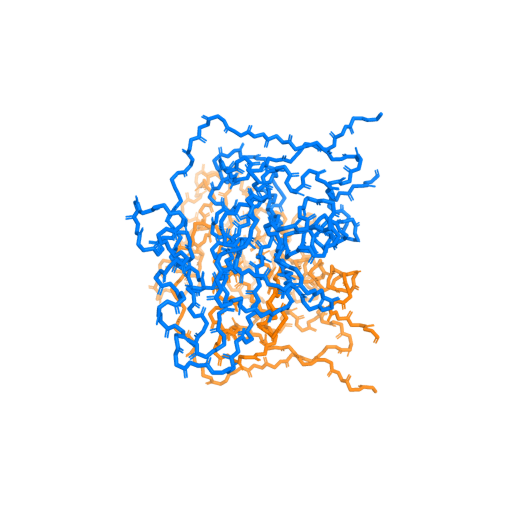 C 1
ATOM 603 O O . LEU A 1 76 ? -13.297 22.703 1.714 1 98.19 76 LEU A O 1
ATOM 607 N N . GLY A 1 77 ? -14.461 21.859 3.412 1 97.06 77 GLY A N 1
ATOM 608 C CA . GLY A 1 77 ? -14.602 20.531 2.814 1 97.06 77 GLY A CA 1
ATOM 609 C C . GLY A 1 77 ? -13.297 19.781 2.725 1 97.06 77 GLY A C 1
ATOM 610 O O . GLY A 1 77 ? -13.102 18.953 1.822 1 97.06 77 GLY A O 1
ATOM 611 N N . GLY A 1 78 ? -12.336 20.078 3.529 1 98.06 78 GLY A N 1
ATOM 612 C CA . GLY A 1 78 ? -11.062 19.391 3.545 1 98.06 78 GLY A CA 1
ATOM 613 C C . GLY A 1 78 ? -9.984 20.109 2.748 1 98.06 78 GLY A C 1
ATOM 614 O O . GLY A 1 78 ? -8.828 19.672 2.727 1 98.06 78 GLY A O 1
ATOM 615 N N . PHE A 1 79 ? -10.359 21.188 2.174 1 97.69 79 PHE A N 1
ATOM 616 C CA . PHE A 1 79 ? -9.398 21.984 1.424 1 97.69 79 PHE A CA 1
ATOM 617 C C . PHE A 1 79 ? -8.352 22.594 2.354 1 97.69 79 PHE A C 1
ATOM 619 O O . PHE A 1 79 ? -8.664 22.984 3.477 1 97.69 79 PHE A O 1
ATOM 626 N N . PRO A 1 80 ? -7.066 22.672 1.976 1 98.19 80 PRO A N 1
ATOM 627 C CA . PRO A 1 80 ? -6.512 22.344 0.658 1 98.19 80 PRO A CA 1
ATOM 628 C C . PRO A 1 80 ? -6.234 20.859 0.48 1 98.19 80 PRO A C 1
ATOM 630 O O . PRO A 1 80 ? -6.109 20.375 -0.651 1 98.19 80 PRO A O 1
ATOM 633 N N . GLY A 1 81 ? -6.16 20.031 1.54 1 97.56 81 GLY A N 1
ATOM 634 C CA . GLY A 1 81 ? -6 18.594 1.445 1 97.56 81 GLY A CA 1
ATOM 635 C C . GLY A 1 81 ? -4.805 18.172 0.609 1 97.56 81 GLY A C 1
ATOM 636 O O . GLY A 1 81 ? -3.693 18.672 0.819 1 97.56 81 GLY A O 1
ATOM 637 N N . VAL A 1 82 ? -5.016 17.266 -0.354 1 97.12 82 VAL A N 1
ATOM 638 C CA . VAL A 1 82 ? -3.926 16.734 -1.161 1 97.12 82 VAL A CA 1
ATOM 639 C C . VAL A 1 82 ? -3.352 17.828 -2.051 1 97.12 82 VAL A C 1
ATOM 641 O O . VAL A 1 82 ? -2.285 17.656 -2.646 1 97.12 82 VAL A O 1
ATOM 644 N N . MET A 1 83 ? -3.955 19.016 -2.119 1 96 83 MET A N 1
ATOM 645 C CA . MET A 1 83 ? -3.486 20.141 -2.922 1 96 83 MET A CA 1
ATOM 646 C C . MET A 1 83 ? -2.627 21.078 -2.086 1 96 83 MET A C 1
ATOM 648 O O . MET A 1 83 ? -2.174 22.125 -2.58 1 96 83 MET A O 1
ATOM 652 N N . SER A 1 84 ? -2.346 20.766 -0.903 1 96.88 84 SER A N 1
ATOM 653 C CA . SER A 1 84 ? -1.731 21.672 0.059 1 96.88 84 SER A CA 1
ATOM 654 C C . SER A 1 84 ? -0.483 22.328 -0.521 1 96.88 84 SER A C 1
ATOM 656 O O . SER A 1 84 ? -0.354 23.547 -0.501 1 96.88 84 SER A O 1
ATOM 658 N N . ALA A 1 85 ? 0.443 21.516 -1.004 1 92.12 85 ALA A N 1
ATOM 659 C CA . ALA A 1 85 ? 1.675 22.062 -1.568 1 92.12 85 ALA A CA 1
ATOM 660 C C . ALA A 1 85 ? 1.414 22.719 -2.92 1 92.12 85 ALA A C 1
ATOM 662 O O . ALA A 1 85 ? 2.055 23.719 -3.266 1 92.12 85 ALA A O 1
ATOM 663 N N . ARG A 1 86 ? 0.423 22.328 -3.639 1 93.12 86 ARG A N 1
ATOM 664 C CA . ARG A 1 86 ? 0.198 22.766 -5.012 1 93.12 86 ARG A CA 1
ATOM 665 C C . ARG A 1 86 ? -0.763 23.953 -5.059 1 93.12 86 ARG A C 1
ATOM 667 O O . ARG A 1 86 ? -0.878 24.625 -6.086 1 93.12 86 ARG A O 1
ATOM 674 N N . TYR A 1 87 ? -1.501 24.109 -3.938 1 95.81 87 TYR A N 1
ATOM 675 C CA . TYR A 1 87 ? -2.402 25.266 -3.869 1 95.81 87 TYR A CA 1
ATOM 676 C C . TYR A 1 87 ? -1.644 26.562 -4.074 1 95.81 87 TYR A C 1
ATOM 678 O O . TYR A 1 87 ? -0.676 26.844 -3.363 1 95.81 87 TYR A O 1
ATOM 686 N N . LEU A 1 88 ? -2.197 27.469 -5.219 1 95.44 88 LEU A N 1
ATOM 687 C CA . LEU A 1 88 ? -1.496 28.688 -5.594 1 95.44 88 LEU A CA 1
ATOM 688 C C . LEU A 1 88 ? -0.019 28.406 -5.852 1 95.44 88 LEU A C 1
ATOM 690 O O . LEU A 1 88 ? 0.851 29.016 -5.227 1 95.44 88 LEU A O 1
ATOM 694 N N . GLU A 1 89 ? 0.06 27.531 -6.902 1 86.12 89 GLU A N 1
ATOM 695 C CA . GLU A 1 89 ? 1.387 27.031 -7.266 1 86.12 89 GLU A CA 1
ATOM 696 C C . GLU A 1 89 ? 2.334 28.188 -7.578 1 86.12 89 GLU A C 1
ATOM 698 O O . GLU A 1 89 ? 1.95 29.156 -8.242 1 86.12 89 GLU A O 1
ATOM 703 N N . ASP A 1 90 ? 3.363 28.562 -6.883 1 92.62 90 ASP A N 1
ATOM 704 C CA . ASP A 1 90 ? 4.43 29.547 -7.066 1 92.62 90 ASP A CA 1
ATOM 705 C C . ASP A 1 90 ? 4.34 30.656 -6.023 1 92.62 90 ASP A C 1
ATOM 707 O O . ASP A 1 90 ? 5.227 31.516 -5.938 1 92.62 90 ASP A O 1
ATOM 711 N N . ALA A 1 91 ? 3.258 30.609 -5.352 1 96 91 ALA A N 1
ATOM 712 C CA . ALA A 1 91 ? 3.115 31.609 -4.297 1 96 91 ALA A CA 1
ATOM 713 C C . ALA A 1 91 ? 3.861 31.188 -3.035 1 96 91 ALA A C 1
ATOM 715 O O . ALA A 1 91 ? 4.16 30 -2.852 1 96 91 ALA A O 1
ATOM 716 N N . SER A 1 92 ? 4.238 32.156 -2.307 1 96.56 92 SER A N 1
ATOM 717 C CA . SER A 1 92 ? 4.84 31.875 -1.007 1 96.56 92 SER A CA 1
ATOM 718 C C . SER A 1 92 ? 3.812 31.328 -0.031 1 96.56 92 SER A C 1
ATOM 720 O O . SER A 1 92 ? 2.607 31.484 -0.225 1 96.56 92 SER A O 1
ATOM 722 N N . TYR A 1 93 ? 4.289 30.703 1.016 1 96.62 93 TYR A N 1
ATOM 723 C CA . TYR A 1 93 ? 3.357 30.188 2.014 1 96.62 93 TYR A CA 1
ATOM 724 C C . TYR A 1 93 ? 2.646 31.328 2.738 1 96.62 93 TYR A C 1
ATOM 726 O O . TYR A 1 93 ? 1.507 31.172 3.18 1 96.62 93 TYR A O 1
ATOM 734 N N . VAL A 1 94 ? 3.305 32.406 2.854 1 97.94 94 VAL A N 1
ATOM 735 C CA . VAL A 1 94 ? 2.633 33.562 3.428 1 97.94 94 VAL A CA 1
ATOM 736 C C . VAL A 1 94 ? 1.417 33.938 2.58 1 97.94 94 VAL A C 1
ATOM 738 O O . VAL A 1 94 ? 0.325 34.156 3.111 1 97.94 94 VAL A O 1
ATOM 741 N N . GLU A 1 95 ? 1.579 34 1.312 1 98.19 95 GLU A N 1
ATOM 742 C CA . GLU A 1 95 ? 0.477 34.281 0.401 1 98.19 95 GLU A CA 1
ATOM 743 C C . GLU A 1 95 ? -0.603 33.219 0.47 1 98.19 95 GLU A C 1
ATOM 745 O O . GLU A 1 95 ? -1.796 33.531 0.431 1 98.19 95 GLU A O 1
ATOM 750 N N . LYS A 1 96 ? -0.194 31.984 0.565 1 98.44 96 LYS A N 1
ATOM 751 C CA . LYS A 1 96 ? -1.137 30.875 0.701 1 98.44 96 LYS A CA 1
ATOM 752 C C . LYS A 1 96 ? -1.955 31 1.982 1 98.44 96 LYS A C 1
ATOM 754 O O . LYS A 1 96 ? -3.176 30.828 1.966 1 98.44 96 LYS A O 1
ATOM 759 N N . MET A 1 97 ? -1.273 31.312 2.982 1 98.62 97 MET A N 1
ATOM 760 C CA . MET A 1 97 ? -1.943 31.453 4.273 1 98.62 97 MET A CA 1
ATOM 761 C C . MET A 1 97 ? -2.916 32.625 4.266 1 98.62 97 MET A C 1
ATOM 763 O O . MET A 1 97 ? -4.027 32.531 4.789 1 98.62 97 MET A O 1
ATOM 767 N N . GLU A 1 98 ? -2.502 33.688 3.699 1 98.56 98 GLU A N 1
ATOM 768 C CA . GLU A 1 98 ? -3.393 34.844 3.58 1 98.56 98 GLU A CA 1
ATOM 769 C C . GLU A 1 98 ? -4.648 34.5 2.791 1 98.56 98 GLU A C 1
ATOM 771 O O . GLU A 1 98 ? -5.758 34.875 3.164 1 98.56 98 GLU A O 1
ATOM 776 N N . SER A 1 99 ? -4.441 33.812 1.729 1 98.56 99 SER A N 1
ATOM 777 C CA . SER A 1 99 ? -5.562 33.375 0.907 1 98.56 99 SER A CA 1
ATOM 778 C C . SER A 1 99 ? -6.52 32.5 1.705 1 98.56 99 SER A C 1
ATOM 780 O O . SER A 1 99 ? -7.738 32.688 1.639 1 98.56 99 SER A O 1
ATOM 782 N N . ILE A 1 100 ? -6 31.562 2.424 1 98.62 100 ILE A N 1
ATOM 783 C CA . ILE A 1 100 ? -6.812 30.672 3.242 1 98.62 100 ILE A CA 1
ATOM 784 C C . ILE A 1 100 ? -7.574 31.484 4.293 1 98.62 100 ILE A C 1
ATOM 786 O O . ILE A 1 100 ? -8.766 31.25 4.512 1 98.62 100 ILE A O 1
ATOM 790 N N . LEU A 1 101 ? -6.887 32.375 4.926 1 98.62 101 LEU A N 1
ATOM 791 C CA . LEU A 1 101 ? -7.52 33.219 5.949 1 98.62 101 LEU A CA 1
ATOM 792 C C . LEU A 1 101 ? -8.648 34.031 5.352 1 98.62 101 LEU A C 1
ATOM 794 O O . LEU A 1 101 ? -9.68 34.25 5.996 1 98.62 101 LEU A O 1
ATOM 798 N N . GLN A 1 102 ? -8.406 34.531 4.141 1 98.38 102 GLN A N 1
ATOM 799 C CA . GLN A 1 102 ? -9.453 35.25 3.451 1 98.38 102 GLN A CA 1
ATOM 800 C C . GLN A 1 102 ? -10.664 34.375 3.162 1 98.38 102 GLN A C 1
ATOM 802 O O . GLN A 1 102 ? -11.805 34.781 3.357 1 98.38 102 GLN A O 1
ATOM 807 N N . LEU A 1 103 ? -10.438 33.125 2.723 1 97.81 103 LEU A N 1
ATOM 808 C CA . LEU A 1 103 ? -11.508 32.156 2.461 1 97.81 103 LEU A CA 1
ATOM 809 C C . LEU A 1 103 ? -12.312 31.891 3.723 1 97.81 103 LEU A C 1
ATOM 811 O O . LEU A 1 103 ? -13.516 31.641 3.652 1 97.81 103 LEU A O 1
ATOM 815 N N . MET A 1 104 ? -11.633 32.062 4.848 1 98.12 104 MET A N 1
ATOM 816 C CA . MET A 1 104 ? -12.242 31.641 6.109 1 98.12 104 MET A CA 1
ATOM 817 C C . MET A 1 104 ? -12.812 32.844 6.867 1 98.12 104 MET A C 1
ATOM 819 O O . MET A 1 104 ? -13.305 32.688 7.988 1 98.12 104 MET A O 1
ATOM 823 N N . ARG A 1 105 ? -12.758 33.938 6.305 1 96.38 105 ARG A N 1
ATOM 824 C CA . ARG A 1 105 ? -13.016 35.188 7.02 1 96.38 105 ARG A CA 1
ATOM 825 C C . ARG A 1 105 ? -14.391 35.188 7.664 1 96.38 105 ARG A C 1
ATOM 827 O O . ARG A 1 105 ? -14.586 35.75 8.734 1 96.38 105 ARG A O 1
ATOM 834 N N . ASN A 1 106 ? -15.352 34.469 7.094 1 96.19 106 ASN A N 1
ATOM 835 C CA . ASN A 1 106 ? -16.719 34.531 7.594 1 96.19 106 ASN A CA 1
ATOM 836 C C . ASN A 1 106 ? -17.078 33.25 8.367 1 96.19 106 ASN A C 1
ATOM 838 O O . ASN A 1 106 ? -18.234 33.062 8.727 1 96.19 106 ASN A O 1
ATOM 842 N N . TYR A 1 107 ? -16.156 32.469 8.57 1 97.19 107 TYR A N 1
ATOM 843 C CA . TYR A 1 107 ? -16.422 31.234 9.297 1 97.19 107 TYR A CA 1
ATOM 844 C C . TYR A 1 107 ? -15.984 31.359 10.75 1 97.19 107 TYR A C 1
ATOM 846 O O . TYR A 1 107 ? -14.859 31.766 11.039 1 97.19 107 TYR A O 1
ATOM 854 N N . GLU A 1 108 ? -16.875 31.016 11.68 1 97.5 108 GLU A N 1
ATOM 855 C CA . GLU A 1 108 ? -16.547 30.922 13.102 1 97.5 108 GLU A CA 1
ATOM 856 C C . GLU A 1 108 ? -15.898 29.578 13.43 1 97.5 108 GLU A C 1
ATOM 858 O O . GLU A 1 108 ? -14.977 29.516 14.25 1 97.5 108 GLU A O 1
ATOM 863 N N . GLU A 1 109 ? -16.469 28.547 12.828 1 97.5 109 GLU A N 1
ATOM 864 C CA . GLU A 1 109 ? -15.867 27.219 12.969 1 97.5 109 GLU A CA 1
ATOM 865 C C . GLU A 1 109 ? -14.531 27.141 12.227 1 97.5 109 GLU A C 1
ATOM 867 O O . GLU A 1 109 ? -14.477 27.359 11.016 1 97.5 109 GLU A O 1
ATOM 872 N N . ARG A 1 110 ? -13.484 26.797 12.945 1 98.38 110 ARG A N 1
ATOM 873 C CA . ARG A 1 110 ? -12.172 26.875 12.328 1 98.38 110 ARG A CA 1
ATOM 874 C C . ARG A 1 110 ? -11.391 25.594 12.531 1 98.38 110 ARG A C 1
ATOM 876 O O . ARG A 1 110 ? -10.156 25.594 12.539 1 98.38 110 ARG A O 1
ATOM 883 N N . SER A 1 111 ? -12.102 24.469 12.797 1 98.75 111 SER A N 1
ATOM 884 C CA . SER A 1 111 ? -11.484 23.172 13 1 98.75 111 SER A CA 1
ATOM 885 C C . SER A 1 111 ? -10.719 22.719 11.766 1 98.75 111 SER A C 1
ATOM 887 O O . SER A 1 111 ? -11.164 22.938 10.641 1 98.75 111 SER A O 1
ATOM 889 N N . ALA A 1 112 ? -9.57 22.188 12.016 1 98.88 112 ALA A N 1
ATOM 890 C CA . ALA A 1 112 ? -8.664 21.703 10.961 1 98.88 112 ALA A CA 1
ATOM 891 C C . ALA A 1 112 ? -7.75 20.609 11.484 1 98.88 112 ALA A C 1
ATOM 893 O O . ALA A 1 112 ? -7.75 20.297 12.68 1 98.88 112 ALA A O 1
ATOM 894 N N . ARG A 1 113 ? -7.09 19.953 10.617 1 98.81 113 ARG A N 1
ATOM 895 C CA . ARG A 1 113 ? -6.059 19 10.992 1 98.81 113 ARG A CA 1
ATOM 896 C C . ARG A 1 113 ? -4.941 18.969 9.945 1 98.81 113 ARG A C 1
ATOM 898 O O . ARG A 1 113 ? -5.18 19.219 8.766 1 98.81 113 ARG A O 1
ATOM 905 N N . PHE A 1 114 ? -3.762 18.688 10.453 1 98.88 114 PHE A N 1
ATOM 906 C CA . PHE A 1 114 ? -2.707 18.203 9.57 1 98.88 114 PHE A CA 1
ATOM 907 C C . PHE A 1 114 ? -2.734 16.688 9.469 1 98.88 114 PHE A C 1
ATOM 909 O O . PHE A 1 114 ? -2.943 16 10.469 1 98.88 114 PHE A O 1
ATOM 916 N N . VAL A 1 115 ? -2.584 16.219 8.266 1 98.75 115 VAL A N 1
ATOM 917 C CA . VAL A 1 115 ? -2.564 14.773 8.023 1 98.75 115 VAL A CA 1
ATOM 918 C C . VAL A 1 115 ? -1.262 14.383 7.332 1 98.75 115 VAL A C 1
ATOM 920 O O . VAL A 1 115 ? -0.781 15.102 6.449 1 98.75 115 VAL A O 1
ATOM 923 N N . CYS A 1 116 ? -0.701 13.297 7.73 1 98.81 116 CYS A N 1
ATOM 924 C CA . CYS A 1 116 ? 0.46 12.711 7.07 1 98.81 116 CYS A CA 1
ATOM 925 C C . CYS A 1 116 ? 0.249 11.227 6.809 1 98.81 116 CYS A C 1
ATOM 927 O O . CYS A 1 116 ? -0.039 10.461 7.73 1 98.81 116 CYS A O 1
ATOM 929 N N . ALA A 1 117 ? 0.249 10.812 5.555 1 98.88 117 ALA A N 1
ATOM 930 C CA . ALA A 1 117 ? 0.384 9.398 5.203 1 98.88 117 ALA A CA 1
ATOM 931 C C . ALA A 1 117 ? 1.852 9.008 5.074 1 98.88 117 ALA A C 1
ATOM 933 O O . ALA A 1 117 ? 2.613 9.648 4.344 1 98.88 117 ALA A O 1
ATOM 934 N N . ALA A 1 118 ? 2.289 8.031 5.816 1 98.88 118 ALA A N 1
ATOM 935 C CA . ALA A 1 118 ? 3.652 7.504 5.785 1 98.88 118 ALA A CA 1
ATOM 936 C C . ALA A 1 118 ? 3.68 6.078 5.242 1 98.88 118 ALA A C 1
ATOM 938 O O . ALA A 1 118 ? 2.957 5.207 5.73 1 98.88 118 ALA A O 1
ATOM 939 N N . THR A 1 119 ? 4.477 5.844 4.23 1 98.94 119 THR A N 1
ATOM 940 C CA . THR A 1 119 ? 4.531 4.551 3.557 1 98.94 119 THR A CA 1
ATOM 941 C C . THR A 1 119 ? 5.961 4.016 3.531 1 98.94 119 THR A C 1
ATOM 943 O O . THR A 1 119 ? 6.906 4.77 3.287 1 98.94 119 THR A O 1
ATOM 946 N N . TYR A 1 120 ? 6.148 2.799 3.885 1 98.94 120 TYR A N 1
ATOM 947 C CA . TYR A 1 120 ? 7.379 2.033 3.695 1 98.94 120 TYR A CA 1
ATOM 948 C C . TYR A 1 120 ? 7.215 1.007 2.58 1 98.94 120 TYR A C 1
ATOM 950 O O . TYR A 1 120 ? 6.215 0.286 2.531 1 98.94 120 TYR A O 1
ATOM 958 N N . PHE A 1 121 ? 8.133 0.973 1.658 1 98.94 121 PHE A N 1
ATOM 959 C CA . PHE A 1 121 ? 8.125 -0.01 0.582 1 98.94 121 PHE A CA 1
ATOM 960 C C . PHE A 1 121 ? 9.5 -0.661 0.436 1 98.94 121 PHE A C 1
ATOM 962 O O . PHE A 1 121 ? 10.508 0.033 0.332 1 98.94 121 PHE A O 1
ATOM 969 N N . ASN A 1 122 ? 9.602 -1.919 0.516 1 98.75 122 ASN A N 1
ATOM 970 C CA . ASN A 1 122 ? 10.781 -2.734 0.245 1 98.75 122 ASN A CA 1
ATOM 971 C C . ASN A 1 122 ? 10.648 -3.494 -1.07 1 98.75 122 ASN A C 1
ATOM 973 O O . ASN A 1 122 ? 10 -4.539 -1.125 1 98.75 122 ASN A O 1
ATOM 977 N N . PRO A 1 123 ? 11.273 -2.975 -2.121 1 98.12 123 PRO A N 1
ATOM 978 C CA . PRO A 1 123 ? 11.109 -3.615 -3.43 1 98.12 123 PRO A CA 1
ATOM 979 C C . PRO A 1 123 ? 11.812 -4.969 -3.514 1 98.12 123 PRO A C 1
ATOM 981 O O . PRO A 1 123 ? 11.523 -5.762 -4.414 1 98.12 123 PRO A O 1
ATOM 984 N N . ILE A 1 124 ? 12.734 -5.215 -2.641 1 97.56 124 ILE A N 1
ATOM 985 C CA . ILE A 1 124 ? 13.438 -6.492 -2.641 1 97.56 124 ILE A CA 1
ATOM 986 C C . ILE A 1 124 ? 12.508 -7.598 -2.154 1 97.56 124 ILE A C 1
ATOM 988 O O . ILE A 1 124 ? 12.438 -8.672 -2.764 1 97.56 124 ILE A O 1
ATOM 992 N N . LYS A 1 125 ? 11.766 -7.32 -1.113 1 97.69 125 LYS A N 1
ATOM 993 C CA . LYS A 1 125 ? 10.867 -8.305 -0.514 1 97.69 125 LYS A CA 1
ATOM 994 C C . LYS A 1 125 ? 9.453 -8.164 -1.062 1 97.69 125 LYS A C 1
ATOM 996 O O . LYS A 1 125 ? 8.594 -9.008 -0.796 1 97.69 125 LYS A O 1
ATOM 1001 N N . ASN A 1 126 ? 9.234 -7.129 -1.796 1 98.19 126 ASN A N 1
ATOM 1002 C CA . ASN A 1 126 ? 7.887 -6.754 -2.225 1 98.19 126 ASN A CA 1
ATOM 1003 C C . ASN A 1 126 ? 6.922 -6.684 -1.044 1 98.19 126 ASN A C 1
ATOM 1005 O O . ASN A 1 126 ? 5.914 -7.391 -1.02 1 98.19 126 ASN A O 1
ATOM 1009 N N . PHE A 1 127 ? 7.273 -5.848 -0.156 1 98.81 127 PHE A N 1
ATOM 1010 C CA . PHE A 1 127 ? 6.527 -5.586 1.068 1 98.81 127 PHE A CA 1
ATOM 1011 C C . PHE A 1 127 ? 6.203 -4.102 1.196 1 98.81 127 PHE A C 1
ATOM 1013 O O . PHE A 1 127 ? 7.062 -3.25 0.956 1 98.81 127 PHE A O 1
ATOM 1020 N N . LEU A 1 128 ? 4.961 -3.758 1.498 1 98.94 128 LEU A N 1
ATOM 1021 C CA . LEU A 1 128 ? 4.559 -2.365 1.658 1 98.94 128 LEU A CA 1
ATOM 1022 C C . LEU A 1 128 ? 3.625 -2.205 2.854 1 98.94 128 LEU A C 1
ATOM 1024 O O . LEU A 1 128 ? 2.729 -3.027 3.061 1 98.94 128 LEU A O 1
ATOM 1028 N N . ILE A 1 129 ? 3.797 -1.197 3.645 1 98.94 129 ILE A N 1
ATOM 1029 C CA . ILE A 1 129 ? 2.865 -0.805 4.695 1 98.94 129 ILE A CA 1
ATOM 1030 C C . ILE A 1 129 ? 2.686 0.711 4.688 1 98.94 129 ILE A C 1
ATOM 1032 O O . ILE A 1 129 ? 3.652 1.455 4.5 1 98.94 129 ILE A O 1
ATOM 1036 N N . SER A 1 130 ? 1.522 1.181 4.82 1 98.94 130 SER A N 1
ATOM 1037 C CA . SER A 1 130 ? 1.183 2.6 4.855 1 98.94 130 SER A CA 1
ATOM 1038 C C . SER A 1 130 ? 0.242 2.916 6.012 1 98.94 130 SER A C 1
ATOM 1040 O O . SER A 1 130 ? -0.721 2.186 6.254 1 98.94 130 SER A O 1
ATOM 1042 N N . VAL A 1 131 ? 0.531 3.906 6.75 1 98.94 131 VAL A N 1
ATOM 1043 C CA . VAL A 1 131 ? -0.258 4.352 7.895 1 98.94 131 VAL A CA 1
ATOM 1044 C C . VAL A 1 131 ? -0.508 5.855 7.797 1 98.94 131 VAL A C 1
ATOM 1046 O O . VAL A 1 131 ? 0.157 6.551 7.031 1 98.94 131 VAL A O 1
ATOM 1049 N N . GLU A 1 132 ? -1.457 6.32 8.586 1 98.69 132 GLU A N 1
ATOM 1050 C CA . GLU A 1 132 ? -1.715 7.758 8.656 1 98.69 132 GLU A CA 1
ATOM 1051 C C . GLU A 1 132 ? -1.627 8.266 10.086 1 98.69 132 GLU A C 1
ATOM 1053 O O . GLU A 1 132 ? -1.922 7.535 11.031 1 98.69 132 GLU A O 1
ATOM 1058 N N . GLY A 1 133 ? -1.096 9.414 10.203 1 98.5 133 GLY A N 1
ATOM 1059 C CA . GLY A 1 133 ? -1.118 10.203 11.43 1 98.5 133 GLY A CA 1
ATOM 1060 C C . GLY A 1 133 ? -1.687 11.594 11.227 1 98.5 133 GLY A C 1
ATOM 1061 O O . GLY A 1 133 ? -1.679 12.125 10.117 1 98.5 133 GLY A O 1
ATOM 1062 N N . TYR A 1 134 ? -2.199 12.109 12.297 1 98.38 134 TYR A N 1
ATOM 1063 C CA . TYR A 1 134 ? -2.754 13.453 12.188 1 98.38 134 TYR A CA 1
ATOM 1064 C C . TYR A 1 134 ? -2.615 14.211 13.5 1 98.38 134 TYR A C 1
ATOM 1066 O O . TYR A 1 134 ? -2.35 13.609 14.547 1 98.38 134 TYR A O 1
ATOM 1074 N N . VAL A 1 135 ? -2.701 15.492 13.461 1 98.62 135 VAL A N 1
ATOM 1075 C CA . VAL A 1 135 ? -2.834 16.391 14.602 1 98.62 135 VAL A CA 1
ATOM 1076 C C . VAL A 1 135 ? -4.039 17.297 14.398 1 98.62 135 VAL A C 1
ATOM 1078 O O . VAL A 1 135 ? -4.145 17.984 13.383 1 98.62 135 VAL A O 1
ATOM 1081 N N . GLU A 1 136 ? -4.953 17.219 15.344 1 98.75 136 GLU A N 1
ATOM 1082 C CA . GLU A 1 136 ? -6.152 18.062 15.297 1 98.75 136 GLU A CA 1
ATOM 1083 C C . GLU A 1 136 ? -5.871 19.453 15.844 1 98.75 136 GLU A C 1
ATOM 1085 O O . GLU A 1 136 ? -4.969 19.641 16.656 1 98.75 136 GLU A O 1
ATOM 1090 N N . GLY A 1 137 ? -6.609 20.453 15.312 1 98.81 137 GLY A N 1
ATOM 1091 C CA . GLY A 1 137 ? -6.473 21.812 15.797 1 98.81 137 GLY A CA 1
ATOM 1092 C C . GLY A 1 137 ? -7.434 22.781 15.133 1 98.81 137 GLY A C 1
ATOM 1093 O O . GLY A 1 137 ? -8.539 22.406 14.75 1 98.81 137 GLY A O 1
ATOM 1094 N N . THR A 1 138 ? -7.055 24.031 15.172 1 98.88 138 THR A N 1
ATOM 1095 C CA . THR A 1 138 ? -7.848 25.109 14.57 1 98.88 138 THR A CA 1
ATOM 1096 C C . THR A 1 138 ? -6.961 26.047 13.766 1 98.88 138 THR A C 1
ATOM 1098 O O . THR A 1 138 ? -5.742 26.078 13.961 1 98.88 138 THR A O 1
ATOM 1101 N N . ILE A 1 139 ? -7.598 26.75 12.836 1 98.88 139 ILE A N 1
ATOM 1102 C CA . ILE A 1 139 ? -6.898 27.766 12.062 1 98.88 139 ILE A CA 1
ATOM 1103 C C . ILE A 1 139 ? -6.98 29.109 12.781 1 98.88 139 ILE A C 1
ATOM 1105 O O . ILE A 1 139 ? -8.07 29.562 13.141 1 98.88 139 ILE A O 1
ATOM 1109 N N . SER A 1 140 ? -5.863 29.734 13.016 1 98.69 140 SER A N 1
ATOM 1110 C CA . SER A 1 140 ? -5.824 31.062 13.617 1 98.69 140 SER A CA 1
ATOM 1111 C C . SER A 1 140 ? -6.449 32.094 12.688 1 98.69 140 SER A C 1
ATOM 1113 O O . SER A 1 140 ? -6.703 31.828 11.516 1 98.69 140 SER A O 1
ATOM 1115 N N . ARG A 1 141 ? -6.73 33.281 13.25 1 98.31 141 ARG A N 1
ATOM 1116 C CA . ARG A 1 141 ? -7.355 34.312 12.453 1 98.31 141 ARG A CA 1
ATOM 1117 C C . ARG A 1 141 ? -6.301 35.188 11.758 1 98.31 141 ARG A C 1
ATOM 1119 O O . ARG A 1 141 ? -6.621 35.969 10.859 1 98.31 141 ARG A O 1
ATOM 1126 N N . GLU A 1 142 ? -5.066 35.031 12.188 1 98.31 142 GLU A N 1
ATOM 1127 C CA . GLU A 1 142 ? -3.926 35.75 11.602 1 98.31 142 GLU A CA 1
ATOM 1128 C C . GLU A 1 142 ? -2.686 34.844 11.578 1 98.31 142 GLU A C 1
ATOM 1130 O O . GLU A 1 142 ? -2.648 33.812 12.234 1 98.31 142 GLU A O 1
ATOM 1135 N N . ILE A 1 143 ? -1.734 35.188 10.742 1 98.69 143 ILE A N 1
ATOM 1136 C CA . ILE A 1 143 ? -0.448 34.5 10.711 1 98.69 143 ILE A CA 1
ATOM 1137 C C . ILE A 1 143 ? 0.359 34.844 11.953 1 98.69 143 ILE A C 1
ATOM 1139 O O . ILE A 1 143 ? 0.602 36.031 12.234 1 98.69 143 ILE A O 1
ATOM 1143 N N . ARG A 1 144 ? 0.72 33.844 12.719 1 98.5 144 ARG A N 1
ATOM 1144 C CA . ARG A 1 144 ? 1.457 34.062 13.961 1 98.5 144 ARG A CA 1
ATOM 1145 C C . ARG A 1 144 ? 2.691 33.188 14.031 1 98.5 144 ARG A C 1
ATOM 1147 O O . ARG A 1 144 ? 2.576 31.953 13.992 1 98.5 144 ARG A O 1
ATOM 1154 N N . GLY A 1 145 ? 3.92 33.781 14.219 1 97.69 145 GLY A N 1
ATOM 1155 C CA . GLY A 1 145 ? 5.156 33.031 14.352 1 97.69 145 GLY A CA 1
ATOM 1156 C C . GLY A 1 145 ? 5.832 32.781 13.023 1 97.69 145 GLY A C 1
ATOM 1157 O O . GLY A 1 145 ? 5.215 32.938 11.961 1 97.69 145 GLY A O 1
ATOM 1158 N N . ASP A 1 146 ? 7.098 32.375 13.102 1 95.81 146 ASP A N 1
ATOM 1159 C CA . ASP A 1 146 ? 7.879 32.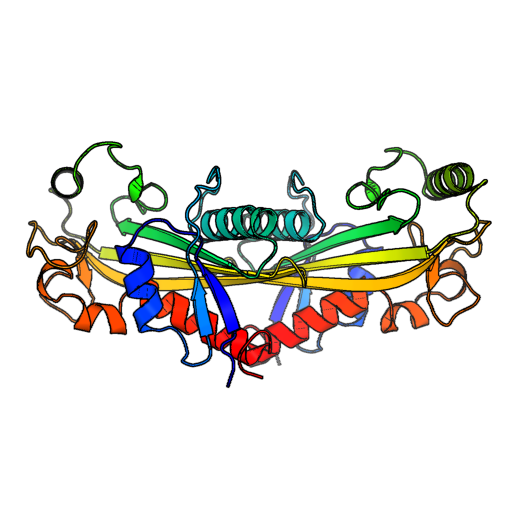125 11.891 1 95.81 146 ASP A CA 1
ATOM 1160 C C . ASP A 1 146 ? 8.68 30.844 11.984 1 95.81 146 ASP A C 1
ATOM 1162 O O . ASP A 1 146 ? 9.531 30.562 11.133 1 95.81 146 ASP A O 1
ATOM 1166 N N 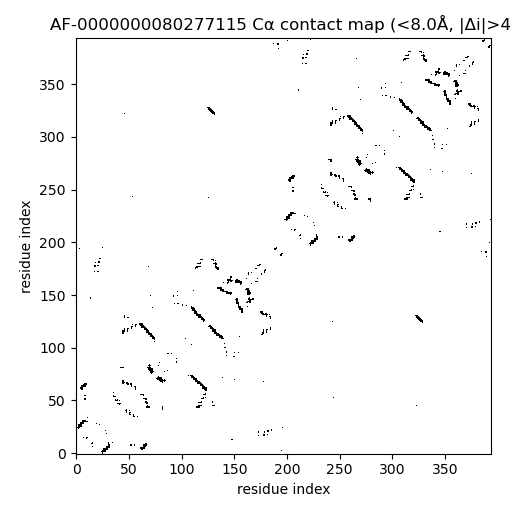. LYS A 1 147 ? 8.359 30.094 12.984 1 94.75 147 LYS A N 1
ATOM 1167 C CA . LYS A 1 147 ? 9.016 28.797 13.125 1 94.75 147 LYS A CA 1
ATOM 1168 C C . LYS A 1 147 ? 8.32 27.734 12.289 1 94.75 147 LYS A C 1
ATOM 1170 O O . LYS A 1 147 ? 7.219 27.953 11.781 1 94.75 147 LYS A O 1
ATOM 1175 N N . GLY A 1 148 ? 9.047 26.625 12.086 1 93.62 148 GLY A N 1
ATOM 1176 C CA . GLY A 1 148 ? 8.477 25.547 11.289 1 93.62 148 GLY A CA 1
ATOM 1177 C C . GLY A 1 148 ? 8.445 25.859 9.805 1 93.62 148 GLY A C 1
ATOM 1178 O O . GLY A 1 148 ? 9.367 26.484 9.273 1 93.62 148 GLY A O 1
ATOM 1179 N N . PHE A 1 149 ? 7.41 25.328 9.148 1 95.06 149 PHE A N 1
ATOM 1180 C CA . PHE A 1 149 ? 7.297 25.531 7.707 1 95.06 149 PHE A CA 1
ATOM 1181 C C . PHE A 1 149 ? 5.852 25.359 7.25 1 95.06 149 PHE A C 1
ATOM 1183 O O . PHE A 1 149 ? 4.988 24.969 8.031 1 95.06 149 PHE A O 1
ATOM 1190 N N . GLY A 1 150 ? 5.629 25.719 5.992 1 96.38 150 GLY A N 1
ATOM 1191 C CA . GLY A 1 150 ? 4.312 25.578 5.395 1 96.38 150 GLY A CA 1
ATOM 1192 C C . GLY A 1 150 ? 3.246 26.391 6.094 1 96.38 150 GLY A C 1
ATOM 1193 O O . GLY A 1 150 ? 3.414 27.594 6.297 1 96.38 150 GLY A O 1
ATOM 1194 N N . TYR A 1 151 ? 2.25 25.672 6.531 1 98.5 151 TYR A N 1
ATOM 1195 C CA . TYR A 1 151 ? 1.085 26.359 7.09 1 98.5 151 TYR A CA 1
ATOM 1196 C C . TYR A 1 151 ? 1.174 26.422 8.609 1 98.5 151 TYR A C 1
ATOM 1198 O O . TYR A 1 151 ? 0.194 26.766 9.281 1 98.5 151 TYR A O 1
ATOM 1206 N N . ASP A 1 152 ? 2.307 26.141 9.133 1 98.38 152 ASP A N 1
ATOM 1207 C CA . ASP A 1 152 ? 2.521 26.062 10.57 1 98.38 152 ASP A CA 1
ATOM 1208 C C . ASP A 1 152 ? 2.092 27.359 11.258 1 98.38 152 ASP A C 1
ATOM 1210 O O . ASP A 1 152 ? 1.489 27.328 12.336 1 98.38 152 ASP A O 1
ATOM 1214 N N . PRO A 1 153 ? 2.262 28.5 10.648 1 98.75 153 PRO A N 1
ATOM 1215 C CA . PRO A 1 153 ? 2.012 29.75 11.359 1 98.75 153 PRO A CA 1
ATOM 1216 C C . PRO A 1 153 ? 0.525 30.078 11.477 1 98.75 153 PRO A C 1
ATOM 1218 O O . PRO A 1 153 ? 0.151 31.031 12.156 1 98.75 153 PRO A O 1
ATOM 1221 N N . ILE A 1 154 ? -0.358 29.234 10.883 1 98.88 154 ILE A N 1
ATOM 1222 C CA . ILE A 1 154 ? -1.778 29.531 11.039 1 98.88 154 ILE A CA 1
ATOM 1223 C C . ILE A 1 154 ? -2.479 28.359 11.719 1 98.88 154 ILE A C 1
ATOM 1225 O O . ILE A 1 154 ? -3.703 28.359 11.859 1 98.88 154 ILE A O 1
ATOM 1229 N N . PHE A 1 155 ? -1.769 27.359 12.164 1 98.88 155 PHE A N 1
ATOM 1230 C CA . PHE A 1 155 ? -2.377 26.172 12.758 1 98.88 155 PHE A CA 1
ATOM 1231 C C . PHE A 1 155 ? -2.131 26.141 14.258 1 98.88 155 PHE A C 1
ATOM 1233 O O . PHE A 1 155 ? -0.983 26.125 14.711 1 98.88 155 PHE A O 1
ATOM 1240 N N . ILE A 1 156 ? -3.16 26.031 15.008 1 98.88 156 ILE A N 1
ATOM 1241 C CA . ILE A 1 156 ? -3.104 25.891 16.469 1 98.88 156 ILE A CA 1
ATOM 1242 C C . ILE A 1 156 ? -3.5 24.469 16.859 1 98.88 156 ILE A C 1
ATOM 1244 O O . ILE A 1 156 ? -4.68 24.109 16.797 1 98.88 156 ILE A O 1
ATOM 1248 N N . PRO A 1 157 ? -2.539 23.719 17.328 1 98.69 157 PRO A N 1
ATOM 1249 C CA . PRO A 1 157 ? -2.887 22.344 17.703 1 98.69 157 PRO A CA 1
ATOM 1250 C C . PRO A 1 157 ? -3.791 22.281 18.922 1 98.69 157 PRO A C 1
ATOM 1252 O O . PRO A 1 157 ? -3.697 23.141 19.812 1 98.69 157 PRO A O 1
ATOM 1255 N N . LYS A 1 158 ? -4.648 21.281 18.906 1 98.5 158 LYS A N 1
ATOM 1256 C CA . LYS A 1 158 ? -5.539 21.078 20.047 1 98.5 158 LYS A CA 1
ATOM 1257 C C . LYS A 1 158 ? -4.758 21.016 21.359 1 98.5 158 LYS A C 1
ATOM 1259 O O . LYS A 1 158 ? -3.738 20.328 21.438 1 98.5 158 LYS A O 1
ATOM 1264 N N . GLY A 1 159 ? -5.191 21.734 22.297 1 97.75 159 GLY A N 1
ATOM 1265 C CA . GLY A 1 159 ? -4.539 21.75 23.594 1 97.75 159 GLY A CA 1
ATOM 1266 C C . GLY A 1 159 ? -3.568 22.906 23.766 1 97.75 159 GLY A C 1
ATOM 1267 O O . GLY A 1 159 ? -2.992 23.094 24.844 1 97.75 159 GLY A O 1
ATOM 1268 N N . TYR A 1 160 ? -3.324 23.734 22.734 1 98 160 TYR A N 1
ATOM 1269 C CA . TYR A 1 160 ? -2.432 24.875 22.766 1 98 160 TYR A CA 1
ATOM 1270 C C . TYR A 1 160 ? -3.172 26.156 22.359 1 98 160 TYR A C 1
ATOM 1272 O O . TYR A 1 160 ? -4.285 26.094 21.828 1 98 160 TYR A O 1
ATOM 1280 N N . ASP A 1 161 ? -2.582 27.297 22.688 1 97.88 161 ASP A N 1
ATOM 1281 C CA . ASP A 1 161 ? -3.145 28.594 22.281 1 97.88 161 ASP A CA 1
ATOM 1282 C C . ASP A 1 161 ? -2.227 29.312 21.312 1 97.88 161 ASP A C 1
ATOM 1284 O O . ASP A 1 161 ? -2.506 30.453 20.906 1 97.88 161 ASP A O 1
ATOM 1288 N N . LYS A 1 162 ? -1.176 28.609 20.938 1 98.56 162 LYS A N 1
ATOM 1289 C CA . LYS A 1 162 ? -0.198 29.125 20 1 98.56 162 LYS A CA 1
ATOM 1290 C C . LYS A 1 162 ? -0.127 28.266 18.734 1 98.56 162 LYS A C 1
ATOM 1292 O O . LYS A 1 162 ? -0.435 27.078 18.781 1 98.56 162 LYS A O 1
ATOM 1297 N N . THR A 1 163 ? 0.252 28.938 17.641 1 98.69 163 THR A N 1
ATOM 1298 C CA . THR A 1 163 ? 0.419 28.203 16.375 1 98.69 163 THR A CA 1
ATOM 1299 C C . THR A 1 163 ? 1.699 27.375 16.391 1 98.69 163 THR A C 1
ATOM 1301 O O . THR A 1 163 ? 2.592 27.625 17.203 1 98.69 163 THR A O 1
ATOM 1304 N N . PHE A 1 164 ? 1.759 26.406 15.508 1 98.31 164 PHE A N 1
ATOM 1305 C CA . PHE A 1 164 ? 3.021 25.703 15.305 1 98.31 164 PHE A CA 1
ATOM 1306 C C . PHE A 1 164 ? 4.133 26.672 14.938 1 98.31 164 PHE A C 1
ATOM 1308 O O . PHE A 1 164 ? 5.293 26.469 15.289 1 98.31 164 PHE A O 1
ATOM 1315 N N . GLY A 1 165 ? 3.838 27.734 14.258 1 97.88 165 GLY A N 1
ATOM 1316 C CA . GLY A 1 165 ? 4.809 28.766 13.938 1 97.88 165 GLY A CA 1
ATOM 1317 C C . GLY A 1 165 ? 5.379 29.453 15.172 1 97.88 165 GLY A C 1
ATOM 1318 O O . GLY A 1 165 ? 6.457 30.047 15.109 1 97.88 165 GLY A O 1
ATOM 1319 N N . GLU A 1 166 ? 4.641 29.422 16.219 1 98.44 166 GLU A N 1
ATOM 1320 C CA . GLU A 1 166 ? 5.074 30.016 17.469 1 98.44 166 GLU A CA 1
ATOM 1321 C C . GLU A 1 166 ? 5.707 28.984 18.391 1 98.44 166 GLU A C 1
ATOM 1323 O O . GLU A 1 166 ? 6.633 29.281 19.141 1 98.44 166 GLU A O 1
ATOM 1328 N N . LEU A 1 167 ? 5.238 27.766 18.422 1 96.56 167 LEU A N 1
ATOM 1329 C CA . LEU A 1 167 ? 5.641 26.703 19.328 1 96.56 167 LEU A CA 1
ATOM 1330 C C . LEU A 1 167 ? 6.996 26.141 18.938 1 96.56 167 LEU A C 1
ATOM 1332 O O . LEU A 1 167 ? 7.824 25.828 19.797 1 96.56 167 LEU A O 1
ATOM 1336 N N . GLY A 1 168 ? 7.156 25.906 17.578 1 91.5 168 GLY A N 1
ATOM 1337 C CA . GLY A 1 168 ? 8.445 25.453 17.078 1 91.5 168 GLY A CA 1
ATOM 1338 C C . GLY A 1 168 ? 8.578 23.938 17.047 1 91.5 168 GLY A C 1
ATOM 1339 O O . GLY A 1 168 ? 7.582 23.234 17.188 1 91.5 168 GLY A O 1
ATOM 1340 N N . GLU A 1 169 ? 9.852 23.469 16.906 1 90.31 169 GLU A N 1
ATOM 1341 C CA . GLU A 1 169 ? 10.156 22.094 16.547 1 90.31 169 GLU A CA 1
ATOM 1342 C C . GLU A 1 169 ? 10.031 21.156 17.734 1 90.31 169 GLU A C 1
ATOM 1344 O O . GLU A 1 169 ? 9.664 19.984 17.578 1 90.31 169 GLU A O 1
ATOM 1349 N N . GLU A 1 170 ? 10.266 21.672 18.859 1 91.12 170 GLU A N 1
ATOM 1350 C CA . GLU A 1 170 ? 10.242 20.812 20.047 1 91.12 170 GLU A CA 1
ATOM 1351 C C . GLU A 1 170 ? 8.852 20.25 20.297 1 91.12 170 GLU A C 1
ATOM 1353 O O . GLU A 1 170 ? 8.703 19.078 20.641 1 91.12 170 GLU A O 1
ATOM 1358 N N . VAL A 1 171 ? 7.898 21.094 20.172 1 92.88 171 VAL A N 1
ATOM 1359 C CA . VAL A 1 171 ? 6.52 20.656 20.328 1 92.88 171 VAL A CA 1
ATOM 1360 C C . VAL A 1 171 ? 6.113 19.766 19.156 1 92.88 171 VAL A C 1
ATOM 1362 O O . VAL A 1 171 ? 5.504 18.719 19.344 1 92.88 171 VAL A O 1
ATOM 1365 N N . LYS A 1 172 ? 6.453 20.109 17.969 1 92.31 172 LYS A N 1
ATOM 1366 C CA . LYS A 1 172 ? 6.082 19.391 16.75 1 92.31 172 LYS A CA 1
ATOM 1367 C C . LYS A 1 172 ? 6.645 17.969 16.766 1 92.31 172 LYS A C 1
ATOM 1369 O O . LYS A 1 172 ? 6.023 17.047 16.234 1 92.31 172 LYS A O 1
ATOM 1374 N N . LYS A 1 173 ? 7.77 17.812 17.344 1 91.12 173 LYS A N 1
ATOM 1375 C CA . LYS A 1 173 ? 8.391 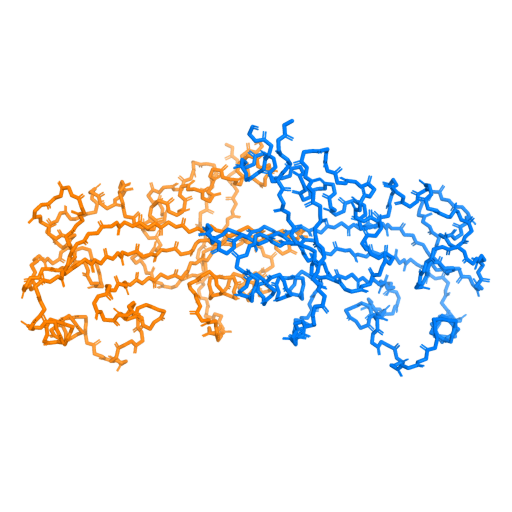16.5 17.422 1 91.12 173 LYS A CA 1
ATOM 1376 C C . LYS A 1 173 ? 7.477 15.508 18.141 1 91.12 173 LYS A C 1
ATOM 1378 O O . LYS A 1 173 ? 7.5 14.312 17.844 1 91.12 173 LYS A O 1
ATOM 1383 N N . VAL A 1 174 ? 6.664 16.016 18.953 1 92.62 174 VAL A N 1
ATOM 1384 C CA . VAL A 1 174 ? 5.859 15.156 19.797 1 92.62 174 VAL A CA 1
ATOM 1385 C C . VAL A 1 174 ? 4.477 14.961 19.188 1 92.62 174 VAL A C 1
ATOM 1387 O O . VAL A 1 174 ? 3.951 13.844 19.156 1 92.62 174 VAL A O 1
ATOM 1390 N N . ILE A 1 175 ? 3.939 16 18.609 1 95.94 175 ILE A N 1
ATOM 1391 C CA . ILE A 1 175 ? 2.508 15.883 18.359 1 95.94 175 ILE A CA 1
ATOM 1392 C C . ILE A 1 175 ? 2.225 16.094 16.875 1 95.94 175 ILE A C 1
ATOM 1394 O O . ILE A 1 175 ? 1.088 15.93 16.422 1 95.94 175 ILE A O 1
ATOM 1398 N N . SER A 1 176 ? 3.25 16.484 16.078 1 97.06 176 SER A N 1
ATOM 1399 C CA . SER A 1 176 ? 2.969 16.781 14.68 1 97.06 176 SER A CA 1
ATOM 1400 C C . SER A 1 176 ? 2.428 15.555 13.953 1 97.06 176 SER A C 1
ATOM 1402 O O . SER A 1 176 ? 2.684 14.414 14.359 1 97.06 176 SER A O 1
ATOM 1404 N N . HIS A 1 177 ? 1.681 15.805 12.945 1 98.56 177 HIS A N 1
ATOM 1405 C CA . HIS A 1 177 ? 1.13 14.766 12.086 1 98.56 177 HIS A CA 1
ATOM 1406 C C . HIS A 1 177 ? 2.229 13.844 11.562 1 98.56 177 HIS A C 1
ATOM 1408 O O . HIS A 1 177 ? 2.059 12.625 11.523 1 98.56 177 HIS A O 1
ATOM 1414 N N . ARG A 1 178 ? 3.326 14.406 11.156 1 98.19 178 ARG A N 1
ATOM 1415 C CA . ARG A 1 178 ? 4.414 13.633 10.57 1 98.19 178 ARG A CA 1
ATOM 1416 C C . ARG A 1 178 ? 5.117 12.781 11.625 1 98.19 178 ARG A C 1
ATOM 1418 O O . ARG A 1 178 ? 5.41 11.609 11.383 1 98.19 178 ARG A O 1
ATOM 1425 N N . SER A 1 179 ? 5.348 13.383 12.797 1 97.5 179 SER A N 1
ATOM 1426 C CA . SER A 1 179 ? 5.938 12.617 13.891 1 97.5 179 SER A CA 1
ATOM 1427 C C . SER A 1 179 ? 5.047 11.445 14.281 1 97.5 179 SER A C 1
ATOM 1429 O O . SER A 1 179 ? 5.531 10.32 14.469 1 97.5 179 SER A O 1
ATOM 1431 N N . VAL A 1 180 ? 3.781 11.688 14.406 1 98.12 180 VAL A N 1
ATOM 1432 C CA . VAL A 1 180 ? 2.828 10.656 14.789 1 98.12 180 VAL A CA 1
ATOM 1433 C C . VAL A 1 180 ? 2.811 9.547 13.742 1 98.12 180 VAL A C 1
ATOM 1435 O O . VAL A 1 180 ? 2.883 8.359 14.078 1 98.12 180 VAL A O 1
ATOM 1438 N N . ALA A 1 181 ? 2.705 9.883 12.484 1 98.75 181 ALA A N 1
ATOM 1439 C CA . ALA A 1 181 ? 2.633 8.914 11.391 1 98.75 181 ALA A CA 1
ATOM 1440 C C . ALA A 1 181 ? 3.877 8.031 11.352 1 98.75 181 ALA A C 1
ATOM 1442 O O . ALA A 1 181 ? 3.775 6.809 11.266 1 98.75 181 ALA A O 1
ATOM 1443 N N . PHE A 1 182 ? 5.051 8.617 11.453 1 98.69 182 PHE A N 1
ATOM 1444 C CA . PHE A 1 182 ? 6.281 7.855 11.281 1 98.69 182 PHE A CA 1
ATOM 1445 C C . PHE A 1 182 ? 6.59 7.039 12.531 1 98.69 182 PHE A C 1
ATOM 1447 O O . PHE A 1 182 ? 7.148 5.941 12.438 1 98.69 182 PHE A O 1
ATOM 1454 N N . ARG A 1 183 ? 6.242 7.52 13.711 1 98.19 183 ARG A N 1
ATOM 1455 C CA . ARG A 1 183 ? 6.34 6.656 14.883 1 98.19 183 ARG A CA 1
ATOM 1456 C C . ARG A 1 183 ? 5.484 5.402 14.711 1 98.19 183 ARG A C 1
ATOM 1458 O O . ARG A 1 183 ? 5.945 4.289 14.977 1 98.19 183 ARG A O 1
ATOM 1465 N N . LYS A 1 184 ? 4.238 5.66 14.273 1 98.44 184 LYS A N 1
ATOM 1466 C CA . LYS A 1 184 ? 3.332 4.547 14 1 98.44 184 LYS A CA 1
ATOM 1467 C C . LYS A 1 184 ? 3.926 3.59 12.977 1 98.44 184 LYS A C 1
ATOM 1469 O O . LYS A 1 184 ? 3.863 2.371 13.148 1 98.44 184 LYS A O 1
ATOM 1474 N N . LEU A 1 185 ? 4.52 4.09 11.938 1 98.81 185 LEU A N 1
ATOM 1475 C CA . LEU A 1 185 ? 5.094 3.293 10.859 1 98.81 185 LEU A CA 1
ATOM 1476 C C . LEU A 1 185 ? 6.254 2.445 11.375 1 98.81 185 LEU A C 1
ATOM 1478 O O . LEU A 1 185 ? 6.293 1.234 11.141 1 98.81 185 LEU A O 1
ATOM 1482 N N . PHE A 1 186 ? 7.195 3.094 12.031 1 98.38 186 PHE A N 1
ATOM 1483 C CA . PHE A 1 186 ? 8.367 2.371 12.508 1 98.38 186 PHE A CA 1
ATOM 1484 C C . PHE A 1 186 ? 7.969 1.317 13.539 1 98.38 186 PHE A C 1
ATOM 1486 O O . PHE A 1 186 ? 8.523 0.217 13.555 1 98.38 186 PHE A O 1
ATOM 1493 N N . ASP A 1 187 ? 7.012 1.653 14.398 1 98.06 187 ASP A N 1
ATOM 1494 C CA . ASP A 1 187 ? 6.5 0.666 15.344 1 98.06 187 ASP A CA 1
ATOM 1495 C C . ASP A 1 187 ? 5.93 -0.548 14.617 1 98.06 187 ASP A C 1
ATOM 1497 O O . ASP A 1 187 ? 6.219 -1.69 14.977 1 98.06 187 ASP A O 1
ATOM 1501 N N . ALA A 1 188 ? 5.152 -0.336 13.625 1 98.5 188 ALA A N 1
ATOM 1502 C CA . ALA A 1 188 ? 4.555 -1.412 12.836 1 98.5 188 ALA A CA 1
ATOM 1503 C C . ALA A 1 188 ? 5.629 -2.26 12.164 1 98.5 188 ALA A C 1
ATOM 1505 O O . ALA A 1 188 ? 5.531 -3.488 12.133 1 98.5 188 ALA A O 1
ATOM 1506 N N . LEU A 1 189 ? 6.645 -1.605 11.633 1 98.56 189 LEU A N 1
ATOM 1507 C CA . LEU A 1 189 ? 7.723 -2.303 10.945 1 98.56 189 LEU A CA 1
ATOM 1508 C C . LEU A 1 189 ? 8.477 -3.219 11.898 1 98.56 189 LEU A C 1
ATOM 1510 O O . LEU A 1 189 ? 8.875 -4.324 11.523 1 98.56 189 LEU A O 1
ATOM 1514 N N . VAL A 1 190 ? 8.688 -2.723 13.07 1 98 190 VAL A N 1
ATOM 1515 C CA . VAL A 1 190 ? 9.336 -3.543 14.086 1 98 190 VAL A CA 1
ATOM 1516 C C . VAL A 1 190 ? 8.453 -4.746 14.422 1 98 190 VAL A C 1
ATOM 1518 O O . VAL A 1 190 ? 8.938 -5.879 14.477 1 98 190 VAL A O 1
ATOM 1521 N N . LYS A 1 191 ? 7.215 -4.57 14.609 1 97.94 191 LYS A N 1
ATOM 1522 C CA . LYS A 1 191 ? 6.281 -5.621 15 1 97.94 191 LYS A CA 1
ATOM 1523 C C . LYS A 1 191 ? 6.215 -6.715 13.938 1 97.94 191 LYS A C 1
ATOM 1525 O O . LYS A 1 191 ? 6.168 -7.902 14.266 1 97.94 191 LYS A O 1
ATOM 1530 N N . VAL A 1 192 ? 6.266 -6.328 12.68 1 97.94 192 VAL A N 1
ATOM 1531 C CA . VAL A 1 192 ? 6.117 -7.328 11.633 1 97.94 192 VAL A CA 1
ATOM 1532 C C . VAL A 1 192 ? 7.48 -7.93 11.289 1 97.94 192 VAL A C 1
ATOM 1534 O O . VAL A 1 192 ? 7.574 -8.828 10.453 1 97.94 192 VAL A O 1
ATOM 1537 N N . GLY A 1 193 ? 8.516 -7.383 11.812 1 96.44 193 GLY A N 1
ATOM 1538 C CA . GLY A 1 193 ? 9.844 -7.957 11.672 1 96.44 193 GLY A CA 1
ATOM 1539 C C . GLY A 1 193 ? 10.578 -7.469 10.438 1 96.44 193 GLY A C 1
ATOM 1540 O O . GLY A 1 193 ? 11.508 -8.125 9.961 1 96.44 193 GLY A O 1
ATOM 1541 N N . GLU A 1 194 ? 10.109 -6.402 9.844 1 96.31 194 GLU A N 1
ATOM 1542 C CA . GLU A 1 194 ? 10.773 -5.852 8.672 1 96.31 194 GLU A CA 1
ATOM 1543 C C . GLU A 1 194 ? 12.047 -5.105 9.055 1 96.31 194 GLU A C 1
ATOM 1545 O O . GLU A 1 194 ? 13 -5.043 8.273 1 96.31 194 GLU A O 1
ATOM 1550 N N . ILE A 1 195 ? 11.969 -4.469 10.297 1 94.75 195 ILE A N 1
ATOM 1551 C CA . ILE A 1 195 ? 13.172 -3.824 10.82 1 94.75 195 ILE A CA 1
ATOM 1552 C C . ILE A 1 195 ? 13.375 -4.23 12.273 1 94.75 195 ILE A C 1
ATOM 1554 O O . ILE A 1 195 ? 12.453 -4.723 12.93 1 94.75 195 ILE A O 1
ATOM 1558 N N . GLY A 1 196 ? 14.664 -3.891 12.906 1 83.94 196 GLY A N 1
ATOM 1559 C CA . GLY A 1 196 ? 14.977 -4.109 14.312 1 83.94 196 GLY A CA 1
ATOM 1560 C C . GLY A 1 196 ? 15.336 -5.547 14.625 1 83.94 196 GLY A C 1
ATOM 1561 O O . GLY A 1 196 ? 15.383 -5.941 15.797 1 83.94 196 GLY A O 1
ATOM 1562 N N . SER A 1 197 ? 15.719 -6.582 13.766 1 62.28 197 SER A N 1
ATOM 1563 C CA . SER A 1 197 ? 16.125 -7.887 14.273 1 62.28 197 SER A CA 1
ATOM 1564 C C . SER A 1 197 ? 17.312 -7.766 15.234 1 62.28 197 SER A C 1
ATOM 1566 O O . SER A 1 197 ? 18.094 -6.824 15.133 1 62.28 197 SER A O 1
ATOM 1568 N N . MET B 1 1 ? -17.719 -15.078 20.031 1 57.62 1 MET B N 1
ATOM 1569 C CA . MET B 1 1 ? -17.125 -13.766 19.859 1 57.62 1 MET B CA 1
ATOM 1570 C C . MET B 1 1 ? -17.328 -13.25 18.438 1 57.62 1 MET B C 1
ATOM 1572 O O . MET B 1 1 ? -17.344 -14.039 17.484 1 57.62 1 MET B O 1
ATOM 1576 N N . GLU B 1 2 ? -17.828 -12.062 18.25 1 82.19 2 GLU B N 1
ATOM 1577 C CA . GLU B 1 2 ? -18.172 -11.508 16.938 1 82.19 2 GLU B CA 1
ATOM 1578 C C . GLU B 1 2 ? -16.938 -11.43 16.047 1 82.19 2 GLU B C 1
ATOM 1580 O O . GLU B 1 2 ? -15.859 -11.016 16.484 1 82.19 2 GLU B O 1
ATOM 1585 N N . LYS B 1 3 ? -17.047 -12.07 14.938 1 89.5 3 LYS B N 1
ATOM 1586 C CA . LYS B 1 3 ? -15.93 -12.141 14 1 89.5 3 LYS B CA 1
ATOM 1587 C C . LYS B 1 3 ? -15.719 -10.797 13.305 1 89.5 3 LYS B C 1
ATOM 1589 O O . LYS B 1 3 ? -16.656 -10.016 13.141 1 89.5 3 LYS B O 1
ATOM 1594 N N . LEU B 1 4 ? -14.508 -10.469 13.031 1 94.19 4 LEU B N 1
ATOM 1595 C CA . LEU B 1 4 ? -14.172 -9.281 12.25 1 94.19 4 LEU B CA 1
ATOM 1596 C C . LEU B 1 4 ? -14.508 -9.484 10.781 1 94.19 4 LEU B C 1
ATOM 1598 O O . LEU B 1 4 ? -14.07 -10.469 10.172 1 94.19 4 LEU B O 1
ATOM 1602 N N . ARG B 1 5 ? -15.312 -8.641 10.281 1 96.31 5 ARG B N 1
ATOM 1603 C CA . ARG B 1 5 ? -15.727 -8.75 8.883 1 96.31 5 ARG B CA 1
ATOM 1604 C C . ARG B 1 5 ? -14.719 -8.07 7.961 1 96.31 5 ARG B C 1
ATOM 1606 O O . ARG B 1 5 ? -14.359 -6.914 8.172 1 96.31 5 ARG B O 1
ATOM 1613 N N . ILE B 1 6 ? -14.227 -8.727 6.941 1 98.19 6 ILE B N 1
ATOM 1614 C CA . ILE B 1 6 ? -13.359 -8.203 5.895 1 98.19 6 ILE B CA 1
ATOM 1615 C C . ILE B 1 6 ? -13.922 -8.578 4.523 1 98.19 6 ILE B C 1
ATOM 1617 O O . ILE B 1 6 ? -14.336 -9.719 4.309 1 98.19 6 ILE B O 1
ATOM 1621 N N . TYR B 1 7 ? -14.016 -7.68 3.645 1 98 7 TYR B N 1
ATOM 1622 C CA . TYR B 1 7 ? -14.523 -7.949 2.305 1 98 7 TYR B CA 1
ATOM 1623 C C . TYR B 1 7 ? -13.414 -8.445 1.388 1 98 7 TYR B C 1
ATOM 1625 O O . TYR B 1 7 ? -12.281 -7.957 1.447 1 98 7 TYR B O 1
ATOM 1633 N N . VAL B 1 8 ? -13.711 -9.375 0.539 1 97.56 8 VAL B N 1
ATOM 1634 C CA . VAL B 1 8 ? -12.758 -9.875 -0.444 1 97.56 8 VAL B CA 1
ATOM 1635 C C . VAL B 1 8 ? -13.008 -9.211 -1.795 1 97.56 8 VAL B C 1
ATOM 1637 O O . VAL B 1 8 ? -14.133 -9.227 -2.303 1 97.56 8 VAL B O 1
ATOM 1640 N N . ALA B 1 9 ? -12.008 -8.578 -2.344 1 95.69 9 ALA B N 1
ATOM 1641 C CA . ALA B 1 9 ? -12.094 -7.887 -3.627 1 95.69 9 ALA B CA 1
ATOM 1642 C C . ALA B 1 9 ? -11.836 -8.844 -4.785 1 95.69 9 ALA B C 1
ATOM 1644 O O . ALA B 1 9 ? -10.906 -8.641 -5.574 1 95.69 9 ALA B O 1
ATOM 1645 N N . SER B 1 10 ? -12.578 -9.859 -4.949 1 93.5 10 SER B N 1
ATOM 1646 C CA . SER B 1 10 ? -12.461 -10.828 -6.039 1 93.5 10 SER B CA 1
ATOM 1647 C C . SER B 1 10 ? -13.805 -11.469 -6.359 1 93.5 10 SER B C 1
ATOM 1649 O O . SER B 1 10 ? -14.617 -11.711 -5.461 1 93.5 10 SER B O 1
ATOM 1651 N N . LYS B 1 11 ? -13.992 -11.766 -7.609 1 91.12 11 LYS B N 1
ATOM 1652 C CA . LYS B 1 11 ? -15.164 -12.523 -8.047 1 91.12 11 LYS B CA 1
ATOM 1653 C C . LYS B 1 11 ? -14.773 -13.938 -8.469 1 91.12 11 LYS B C 1
ATOM 1655 O O . LYS B 1 11 ? -15.609 -14.703 -8.953 1 91.12 11 LYS B O 1
ATOM 1660 N N . ASN B 1 12 ? -13.547 -14.219 -8.359 1 91.5 12 ASN B N 1
ATOM 1661 C CA . ASN B 1 12 ? -13.055 -15.555 -8.664 1 91.5 12 ASN B CA 1
ATOM 1662 C C . ASN B 1 12 ? -13.266 -16.516 -7.496 1 91.5 12 ASN B C 1
ATOM 1664 O O . ASN B 1 12 ? -12.539 -16.453 -6.5 1 91.5 12 ASN B O 1
ATOM 1668 N N . ASN B 1 13 ? -14.164 -17.469 -7.668 1 93.44 13 ASN B N 1
ATOM 1669 C CA . ASN B 1 13 ? -14.547 -18.359 -6.578 1 93.44 13 ASN B CA 1
ATOM 1670 C C . ASN B 1 13 ? -13.383 -19.25 -6.156 1 93.44 13 ASN B C 1
ATOM 1672 O O . ASN B 1 13 ? -13.258 -19.594 -4.98 1 93.44 13 ASN B O 1
ATOM 1676 N N . HIS B 1 14 ? -12.602 -19.625 -7.078 1 92.56 14 HIS B N 1
ATOM 1677 C CA . HIS B 1 14 ? -11.445 -20.438 -6.742 1 92.56 14 HIS B CA 1
ATOM 1678 C C . HIS B 1 14 ? -10.492 -19.703 -5.812 1 92.56 14 HIS B C 1
ATOM 1680 O O . HIS B 1 14 ? -10.016 -20.266 -4.824 1 92.56 14 HIS B O 1
ATOM 1686 N N . LYS B 1 15 ? -10.258 -18.406 -6.105 1 94.19 15 LYS B N 1
ATOM 1687 C CA . LYS B 1 15 ? -9.422 -17.578 -5.238 1 94.19 15 LYS B CA 1
ATOM 1688 C C . LYS B 1 15 ? -10.023 -17.469 -3.84 1 94.19 15 LYS B C 1
ATOM 1690 O O . LYS B 1 15 ? -9.32 -17.641 -2.842 1 94.19 15 LYS B O 1
ATOM 1695 N N . ILE B 1 16 ? -11.25 -17.203 -3.801 1 95.19 16 ILE B N 1
ATOM 1696 C CA . ILE B 1 16 ? -11.945 -17 -2.535 1 95.19 16 ILE B CA 1
ATOM 1697 C C . ILE B 1 16 ? -11.852 -18.266 -1.682 1 95.19 16 ILE B C 1
ATOM 1699 O O . ILE B 1 16 ? -11.555 -18.188 -0.487 1 95.19 16 ILE B O 1
ATOM 1703 N N . GLU B 1 17 ? -12.055 -19.375 -2.271 1 93.81 17 GLU B N 1
ATOM 1704 C CA . GLU B 1 17 ? -11.992 -20.656 -1.558 1 93.81 17 GLU B CA 1
ATOM 1705 C C . GLU B 1 17 ? -10.594 -20.906 -1.017 1 93.81 17 GLU B C 1
ATOM 1707 O O . GLU B 1 17 ? -10.438 -21.422 0.095 1 93.81 17 GLU B O 1
ATOM 1712 N N . GLU B 1 18 ? -9.625 -20.609 -1.772 1 94.38 18 GLU B N 1
ATOM 1713 C CA . GLU B 1 18 ? -8.25 -20.781 -1.312 1 94.38 18 GLU B CA 1
ATOM 1714 C C . GLU B 1 18 ? -7.953 -19.875 -0.118 1 94.38 18 GLU B C 1
ATOM 1716 O O . GLU B 1 18 ? -7.273 -20.281 0.824 1 94.38 18 GLU B O 1
ATOM 1721 N N . ILE B 1 19 ? -8.398 -18.641 -0.153 1 96.19 19 ILE B N 1
ATOM 1722 C CA . ILE B 1 19 ? -8.18 -17.703 0.939 1 96.19 19 ILE B CA 1
ATOM 1723 C C . ILE B 1 19 ? -8.883 -18.203 2.199 1 96.19 19 ILE B C 1
ATOM 1725 O O . ILE B 1 19 ? -8.32 -18.141 3.297 1 96.19 19 ILE B O 1
ATOM 1729 N N . LYS B 1 20 ? -10.031 -18.781 2.041 1 94.25 20 LYS B N 1
ATOM 1730 C CA . LYS B 1 20 ? -10.828 -19.266 3.164 1 94.25 20 LYS B CA 1
ATOM 1731 C C . LYS B 1 20 ? -10.102 -20.391 3.908 1 94.25 20 LYS B C 1
ATOM 1733 O O . LYS B 1 20 ? -10.336 -20.594 5.098 1 94.25 20 LYS B O 1
ATOM 1738 N N . LEU B 1 21 ? -9.25 -21.031 3.209 1 92.44 21 LEU B N 1
ATOM 1739 C CA . LEU B 1 21 ? -8.531 -22.156 3.812 1 92.44 21 LEU B CA 1
ATOM 1740 C C . LEU B 1 21 ? -7.551 -21.672 4.871 1 92.44 21 LEU B C 1
ATOM 1742 O O . LEU B 1 21 ? -7.137 -22.438 5.742 1 92.44 21 LEU B O 1
ATOM 1746 N N . VAL B 1 22 ? -7.145 -20.438 4.824 1 94.81 22 VAL B N 1
ATOM 1747 C CA . VAL B 1 22 ? -6.098 -19.969 5.719 1 94.81 22 VAL B CA 1
ATOM 1748 C C . VAL B 1 22 ? -6.609 -18.797 6.547 1 94.81 22 VAL B C 1
ATOM 1750 O O . VAL B 1 22 ? -5.836 -18.141 7.242 1 94.81 22 VAL B O 1
ATOM 1753 N N . ILE B 1 23 ? -7.859 -18.484 6.469 1 95.06 23 ILE B N 1
ATOM 1754 C CA . ILE B 1 23 ? -8.438 -17.359 7.188 1 95.06 23 ILE B CA 1
ATOM 1755 C C . ILE B 1 23 ? -8.453 -17.656 8.688 1 95.06 23 ILE B C 1
ATOM 1757 O O . ILE B 1 23 ? -8.75 -18.781 9.102 1 95.06 23 ILE B O 1
ATOM 1761 N N . PRO B 1 24 ? -8.039 -16.703 9.469 1 95.88 24 PRO B N 1
ATOM 1762 C CA . PRO B 1 24 ? -8.148 -16.922 10.914 1 95.88 24 PRO B CA 1
ATOM 1763 C C . PRO B 1 24 ? -9.594 -17.109 11.367 1 95.88 24 PRO B C 1
ATOM 1765 O O . PRO B 1 24 ? -10.516 -16.562 10.766 1 95.88 24 PRO B O 1
ATOM 1768 N N . GLU B 1 25 ? -9.773 -17.75 12.5 1 94.25 25 GLU B N 1
ATOM 1769 C CA . GLU B 1 25 ? -11.102 -18.094 13.008 1 94.25 25 GLU B CA 1
ATOM 1770 C C . GLU B 1 25 ? -11.898 -16.844 13.367 1 94.25 25 GLU B C 1
ATOM 1772 O O . GLU B 1 25 ? -13.125 -16.828 13.25 1 94.25 25 GLU B O 1
ATOM 1777 N N . PHE B 1 26 ? -11.234 -15.844 13.758 1 95.62 26 PHE B N 1
ATOM 1778 C CA . PHE B 1 26 ? -11.914 -14.648 14.234 1 95.62 26 PHE B CA 1
ATOM 1779 C C . PHE B 1 26 ? -12.219 -13.703 13.086 1 95.62 26 PHE B C 1
ATOM 1781 O O . PHE B 1 26 ? -12.695 -12.586 13.297 1 95.62 26 PHE B O 1
ATOM 1788 N N . VAL B 1 27 ? -11.953 -14.07 11.852 1 96.75 27 VAL B N 1
ATOM 1789 C CA . VAL B 1 27 ? -12.219 -13.266 10.672 1 96.75 27 VAL B CA 1
ATOM 1790 C C . VAL B 1 27 ? -13.328 -13.922 9.844 1 96.75 27 VAL B C 1
ATOM 1792 O O . VAL B 1 27 ? -13.336 -15.141 9.664 1 96.75 27 VAL B O 1
ATOM 1795 N N . MET B 1 28 ? -14.219 -13.125 9.398 1 95.81 28 MET B N 1
ATOM 1796 C CA . MET B 1 28 ? -15.242 -13.531 8.445 1 95.81 28 MET B CA 1
ATOM 1797 C C . MET B 1 28 ? -15.062 -12.812 7.113 1 95.81 28 MET B C 1
ATOM 1799 O O . MET B 1 28 ? -15.023 -11.578 7.07 1 95.81 28 MET B O 1
ATOM 1803 N N . LEU B 1 29 ? -14.992 -13.594 6.109 1 96 29 LEU B N 1
ATOM 1804 C CA . LEU B 1 29 ? -14.836 -13.016 4.781 1 96 29 LEU B CA 1
ATOM 1805 C C . LEU B 1 29 ? -16.188 -12.758 4.133 1 96 29 LEU B C 1
ATOM 1807 O O . LEU B 1 29 ? -17.078 -13.609 4.176 1 96 29 LEU B O 1
ATOM 1811 N N . GLU B 1 30 ? -16.344 -11.578 3.588 1 95.94 30 GLU B N 1
ATOM 1812 C CA . GLU B 1 30 ? -17.562 -11.203 2.873 1 95.94 30 GLU B CA 1
ATOM 1813 C C . GLU B 1 30 ? -17.266 -10.891 1.409 1 95.94 30 GLU B C 1
ATOM 1815 O O . GLU B 1 30 ? -16.234 -10.289 1.095 1 95.94 30 GLU B O 1
ATOM 1820 N N . THR B 1 31 ? -18.156 -11.375 0.572 1 93.94 31 THR B N 1
ATOM 1821 C CA . THR B 1 31 ? -18.047 -11.031 -0.842 1 93.94 31 THR B CA 1
ATOM 1822 C C . THR B 1 31 ? -19.031 -9.93 -1.209 1 93.94 31 THR B C 1
ATOM 1824 O O . THR B 1 31 ? -19.953 -9.641 -0.445 1 93.94 31 THR B O 1
ATOM 1827 N N . VAL B 1 32 ? -18.719 -9.25 -2.266 1 89.31 32 VAL B N 1
ATOM 1828 C CA . VAL B 1 32 ? -19.656 -8.234 -2.75 1 89.31 32 VAL B CA 1
ATOM 1829 C C . VAL B 1 32 ? -20.344 -8.727 -4.023 1 89.31 32 VAL B C 1
ATOM 1831 O O . VAL B 1 32 ? -19.719 -9.422 -4.836 1 89.31 32 VAL B O 1
ATOM 1834 N N . ASP B 1 33 ? -21.547 -8.398 -4.199 1 87.75 33 ASP B N 1
ATOM 1835 C CA . ASP B 1 33 ? -22.344 -8.898 -5.305 1 87.75 33 ASP B CA 1
ATOM 1836 C C . ASP B 1 33 ? -22.234 -7.988 -6.523 1 87.75 33 ASP B C 1
ATOM 1838 O O . ASP B 1 33 ? -22.812 -8.281 -7.578 1 87.75 33 ASP B O 1
ATOM 1842 N N . TRP B 1 34 ? -21.547 -6.879 -6.348 1 88.19 34 TRP B N 1
ATOM 1843 C CA . TRP B 1 34 ? -21.375 -5.961 -7.465 1 88.19 34 TRP B CA 1
ATOM 1844 C C . TRP B 1 34 ? -19.906 -5.875 -7.875 1 88.19 34 TRP B C 1
ATOM 1846 O O . TRP B 1 34 ? -19.016 -6.305 -7.125 1 88.19 34 TRP B O 1
ATOM 1856 N N . GLU B 1 35 ? -19.766 -5.492 -9.156 1 83.38 35 GLU B N 1
ATOM 1857 C CA . GLU B 1 35 ? -18.391 -5.383 -9.664 1 83.38 35 GLU B CA 1
ATOM 1858 C C . GLU B 1 35 ? -17.859 -3.961 -9.508 1 83.38 35 GLU B C 1
ATOM 1860 O O . GLU B 1 35 ? -18.547 -2.992 -9.836 1 83.38 35 GLU B O 1
ATOM 1865 N N . VAL B 1 36 ? -16.734 -3.885 -8.883 1 89.19 36 VAL B N 1
ATOM 1866 C CA . VAL B 1 36 ? -16 -2.623 -8.852 1 89.19 36 VAL B CA 1
ATOM 1867 C C . VAL B 1 36 ? -15.109 -2.514 -10.086 1 89.19 36 VAL B C 1
ATOM 1869 O O . VAL B 1 36 ? -14.414 -3.467 -10.445 1 89.19 36 VAL B O 1
ATOM 1872 N N . ASP B 1 37 ? -15.258 -1.404 -10.805 1 87.81 37 ASP B N 1
ATOM 1873 C CA . ASP B 1 37 ? -14.406 -1.163 -11.969 1 87.81 37 ASP B CA 1
ATOM 1874 C C . ASP B 1 37 ? -12.977 -0.817 -11.547 1 87.81 37 ASP B C 1
ATOM 1876 O O . ASP B 1 37 ? -12.719 0.285 -11.062 1 87.81 37 ASP B O 1
ATOM 1880 N N . VAL B 1 38 ? -12.133 -1.748 -11.672 1 92.62 38 VAL B N 1
ATOM 1881 C CA . VAL B 1 38 ? -10.734 -1.559 -11.297 1 92.62 38 VAL B CA 1
ATOM 1882 C C . VAL B 1 38 ? -9.844 -1.685 -12.531 1 92.62 38 VAL B C 1
ATOM 1884 O O . VAL B 1 38 ? -9.859 -2.713 -13.211 1 92.62 38 VAL B O 1
ATOM 1887 N N . GLU B 1 39 ? -9.164 -0.631 -12.906 1 91.19 39 GLU B N 1
ATOM 1888 C CA . GLU B 1 39 ? -8.148 -0.707 -13.945 1 91.19 39 GLU B CA 1
ATOM 1889 C C . GLU B 1 39 ? -6.781 -1.056 -13.359 1 91.19 39 GLU B C 1
ATOM 1891 O O . GLU B 1 39 ? -6.164 -0.235 -12.68 1 91.19 39 GLU B O 1
ATOM 1896 N N . GLU B 1 40 ? -6.301 -2.24 -13.562 1 90.94 40 GLU B N 1
ATOM 1897 C CA . GLU B 1 40 ? -4.988 -2.662 -13.078 1 90.94 40 GLU B CA 1
ATOM 1898 C C . GLU B 1 40 ? -3.875 -2.152 -13.992 1 90.94 40 GLU B C 1
ATOM 1900 O O . GLU B 1 40 ? -3.445 -2.857 -14.906 1 90.94 40 GLU B O 1
ATOM 1905 N N . THR B 1 41 ? -3.336 -1.02 -13.68 1 92.38 41 THR B N 1
ATOM 1906 C CA . THR B 1 41 ? -2.334 -0.358 -14.508 1 92.38 41 THR B CA 1
ATOM 1907 C C . THR B 1 41 ? -0.928 -0.645 -13.992 1 92.38 41 THR B C 1
ATOM 1909 O O . THR B 1 41 ? 0.057 -0.171 -14.562 1 92.38 41 THR B O 1
ATOM 1912 N N . GLY B 1 42 ? -0.875 -1.385 -12.961 1 94.44 42 GLY B N 1
ATOM 1913 C CA . GLY B 1 42 ? 0.42 -1.676 -12.367 1 94.44 42 GLY B CA 1
ATOM 1914 C C . GLY B 1 42 ? 1.27 -2.604 -13.211 1 94.44 42 GLY B C 1
ATOM 1915 O O . GLY B 1 42 ? 0.744 -3.365 -14.031 1 94.44 42 GLY B O 1
ATOM 1916 N N . GLU B 1 43 ? 2.531 -2.559 -12.938 1 95.38 43 GLU B N 1
ATOM 1917 C CA . GLU B 1 43 ? 3.484 -3.395 -13.656 1 95.38 43 GLU B CA 1
ATOM 1918 C C . GLU B 1 43 ? 3.846 -4.641 -12.852 1 95.38 43 GLU B C 1
ATOM 1920 O O . GLU B 1 43 ? 4.473 -5.562 -13.367 1 95.38 43 GLU B O 1
ATOM 1925 N N . THR B 1 44 ? 3.504 -4.648 -11.633 1 97.56 44 THR B N 1
ATOM 1926 C CA . THR B 1 44 ? 3.82 -5.758 -10.742 1 97.56 44 THR B CA 1
ATOM 1927 C C . THR B 1 44 ? 2.562 -6.266 -10.039 1 97.56 44 THR B C 1
ATOM 1929 O O . THR B 1 44 ? 1.539 -5.578 -10.016 1 97.56 44 THR B O 1
ATOM 1932 N N . PHE B 1 45 ? 2.639 -7.473 -9.508 1 98.44 45 PHE B N 1
ATOM 1933 C CA . PHE B 1 45 ? 1.508 -8.039 -8.781 1 98.44 45 PHE B CA 1
ATOM 1934 C C . PHE B 1 45 ? 1.136 -7.164 -7.586 1 98.44 45 PHE B C 1
ATOM 1936 O O . PHE B 1 45 ? -0.046 -6.941 -7.316 1 98.44 45 PHE B O 1
ATOM 1943 N N . ILE B 1 46 ? 2.141 -6.66 -6.84 1 98.62 46 ILE B N 1
ATOM 1944 C CA . ILE B 1 46 ? 1.883 -5.879 -5.633 1 98.62 46 ILE B CA 1
ATOM 1945 C C . ILE B 1 46 ? 1.192 -4.57 -6.004 1 98.62 46 ILE B C 1
ATOM 1947 O O . ILE B 1 46 ? 0.254 -4.145 -5.328 1 98.62 46 ILE B O 1
ATOM 1951 N N . GLU B 1 47 ? 1.641 -3.904 -7.082 1 98.25 47 GLU B N 1
ATOM 1952 C CA . GLU B 1 47 ? 0.983 -2.684 -7.539 1 98.25 47 GLU B CA 1
ATOM 1953 C C . GLU B 1 47 ? -0.492 -2.932 -7.844 1 98.25 47 GLU B C 1
ATOM 1955 O O . GLU B 1 47 ? -1.357 -2.174 -7.398 1 98.25 47 GLU B O 1
ATOM 1960 N N . ASN B 1 48 ? -0.757 -4.004 -8.578 1 98.12 48 ASN B N 1
ATOM 1961 C CA . ASN B 1 48 ? -2.129 -4.305 -8.969 1 98.12 48 ASN B CA 1
ATOM 1962 C C . ASN B 1 48 ? -2.98 -4.707 -7.77 1 98.12 48 ASN B C 1
ATOM 1964 O O . ASN B 1 48 ? -4.16 -4.359 -7.695 1 98.12 48 ASN B O 1
ATOM 1968 N N . SER B 1 49 ? -2.406 -5.484 -6.859 1 98.62 49 SER B N 1
ATOM 1969 C CA . SER B 1 49 ? -3.139 -5.855 -5.652 1 98.62 49 SER B CA 1
ATOM 1970 C C . SER B 1 49 ? -3.518 -4.625 -4.832 1 98.62 49 SER B C 1
ATOM 1972 O O . SER B 1 49 ? -4.617 -4.555 -4.281 1 98.62 49 SER B O 1
ATOM 1974 N N . ILE B 1 50 ? -2.635 -3.631 -4.738 1 98.69 50 ILE B N 1
ATOM 1975 C CA . ILE B 1 50 ? -2.863 -2.402 -3.988 1 98.69 50 ILE B CA 1
ATOM 1976 C C . ILE B 1 50 ? -3.941 -1.569 -4.676 1 98.69 50 ILE B C 1
ATOM 1978 O O . ILE B 1 50 ? -4.871 -1.084 -4.027 1 98.69 50 ILE B O 1
ATOM 1982 N N . ILE B 1 51 ? -3.789 -1.429 -6.02 1 97.88 51 ILE B N 1
ATOM 1983 C CA . ILE B 1 51 ? -4.785 -0.688 -6.785 1 97.88 51 ILE B CA 1
ATOM 1984 C C . ILE B 1 51 ? -6.172 -1.279 -6.539 1 97.88 51 ILE B C 1
ATOM 1986 O O . ILE B 1 51 ? -7.113 -0.553 -6.215 1 97.88 51 ILE B O 1
ATOM 1990 N N . LYS B 1 52 ? -6.316 -2.627 -6.57 1 97.62 52 LYS B N 1
ATOM 1991 C CA . LYS B 1 52 ? -7.586 -3.318 -6.367 1 97.62 52 LYS B CA 1
ATOM 1992 C C . LYS B 1 52 ? -8.125 -3.078 -4.961 1 97.62 52 LYS B C 1
ATOM 1994 O O . LYS B 1 52 ? -9.305 -2.762 -4.789 1 97.62 52 LYS B O 1
ATOM 1999 N N . ALA B 1 53 ? -7.254 -3.211 -3.986 1 98.44 53 ALA B N 1
ATOM 2000 C CA . ALA B 1 53 ? -7.664 -3.035 -2.594 1 98.44 53 ALA B CA 1
ATOM 2001 C C . ALA B 1 53 ? -8.188 -1.624 -2.35 1 98.44 53 ALA B C 1
ATOM 2003 O O . ALA B 1 53 ? -9.219 -1.443 -1.704 1 98.44 53 ALA B O 1
ATOM 2004 N N . ILE B 1 54 ? -7.488 -0.621 -2.848 1 98.19 54 ILE B N 1
ATOM 2005 C CA . ILE B 1 54 ? -7.852 0.774 -2.625 1 98.19 54 ILE B CA 1
ATOM 2006 C C . ILE B 1 54 ? -9.188 1.073 -3.297 1 98.19 54 ILE B C 1
ATOM 2008 O O . ILE B 1 54 ? -10.086 1.656 -2.68 1 98.19 54 ILE B O 1
ATOM 2012 N N . GLU B 1 55 ? -9.367 0.658 -4.551 1 97.25 55 GLU B N 1
ATOM 2013 C CA . GLU B 1 55 ? -10.609 0.922 -5.273 1 97.25 55 GLU B CA 1
ATOM 2014 C C . GLU B 1 55 ? -11.797 0.27 -4.582 1 97.25 55 GLU B C 1
ATOM 2016 O O . GLU B 1 55 ? 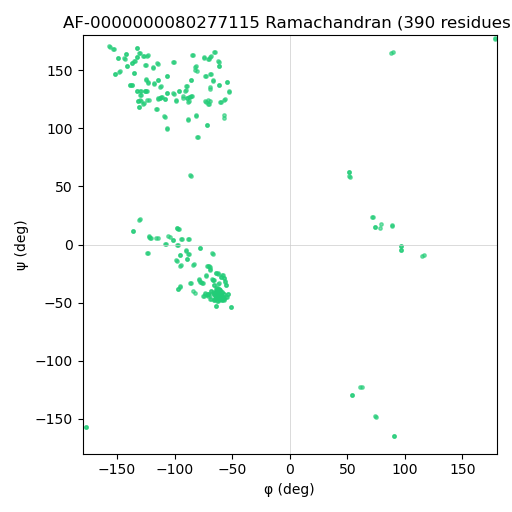-12.836 0.906 -4.391 1 97.25 55 GLU B O 1
ATOM 2021 N N . TYR B 1 56 ? -11.672 -0.981 -4.211 1 97.56 56 TYR B N 1
ATOM 2022 C CA . TYR B 1 56 ? -12.75 -1.67 -3.51 1 97.56 56 TYR B CA 1
ATOM 2023 C C . TYR B 1 56 ? -13.008 -1.033 -2.148 1 97.56 56 TYR B C 1
ATOM 2025 O O . TYR B 1 56 ? -14.164 -0.867 -1.743 1 97.56 56 TYR B O 1
ATOM 2033 N N . GLY B 1 57 ? -11.93 -0.729 -1.419 1 97.5 57 GLY B N 1
ATOM 2034 C CA . GLY B 1 57 ? -12.07 -0.095 -0.118 1 97.5 57 GLY B CA 1
ATOM 2035 C C . GLY B 1 57 ? -12.836 1.215 -0.174 1 97.5 57 GLY B C 1
ATOM 2036 O O . GLY B 1 57 ? -13.68 1.483 0.682 1 97.5 57 GLY B O 1
ATOM 2037 N N . LYS B 1 58 ? -12.5 2.051 -1.139 1 96.31 58 LYS B N 1
ATOM 2038 C CA . LYS B 1 58 ? -13.188 3.326 -1.322 1 96.31 58 LYS B CA 1
ATOM 2039 C C . LYS B 1 58 ? -14.68 3.115 -1.563 1 96.31 58 LYS B C 1
ATOM 2041 O O . LYS B 1 58 ? -15.508 3.863 -1.043 1 96.31 58 LYS B O 1
ATOM 2046 N N . GLU B 1 59 ? -15.008 2.123 -2.348 1 95.75 59 GLU B N 1
ATOM 2047 C CA . GLU B 1 59 ? -16.391 1.854 -2.734 1 95.75 59 GLU B CA 1
ATOM 2048 C C . GLU B 1 59 ? -17.172 1.256 -1.572 1 95.75 59 GLU B C 1
ATOM 2050 O O . GLU B 1 59 ? -18.312 1.656 -1.317 1 95.75 59 GLU B O 1
ATOM 2055 N N . ILE B 1 60 ? -16.547 0.331 -0.854 1 96.25 60 ILE B N 1
ATOM 2056 C CA . ILE B 1 60 ? -17.25 -0.445 0.165 1 96.25 60 ILE B CA 1
ATOM 2057 C C . ILE B 1 60 ? -17.25 0.318 1.488 1 96.25 60 ILE B C 1
ATOM 2059 O O . ILE B 1 60 ? -18.188 0.207 2.281 1 96.25 60 ILE B O 1
ATOM 2063 N N . GLY B 1 61 ? -16.188 1.061 1.721 1 97.06 61 GLY B N 1
ATOM 2064 C CA . GLY B 1 61 ? -16.062 1.822 2.953 1 97.06 61 GLY B CA 1
ATOM 2065 C C . GLY B 1 61 ? -15.758 0.957 4.16 1 97.06 61 GLY B C 1
ATOM 2066 O O . GLY B 1 61 ? -16 1.361 5.297 1 97.06 61 GLY B O 1
ATOM 2067 N N . GLN B 1 62 ? -15.344 -0.289 3.908 1 97.62 62 GLN B N 1
ATOM 2068 C CA . GLN B 1 62 ? -14.984 -1.267 4.93 1 97.62 62 GLN B CA 1
ATOM 2069 C C . GLN B 1 62 ? -13.656 -1.94 4.602 1 97.62 62 GLN B C 1
ATOM 2071 O O . GLN B 1 62 ? -13.156 -1.827 3.479 1 97.62 62 GLN B O 1
ATOM 2076 N N . PRO B 1 63 ? -13.023 -2.557 5.605 1 98.44 63 PRO B N 1
ATOM 2077 C CA . PRO B 1 63 ? -11.766 -3.262 5.336 1 98.44 63 PRO B CA 1
ATOM 2078 C C . PRO B 1 63 ? -11.898 -4.289 4.215 1 98.44 63 PRO B C 1
ATOM 2080 O O . PRO B 1 63 ? -12.891 -5.016 4.152 1 98.44 63 PRO B O 1
ATOM 2083 N N . VAL B 1 64 ? -10.875 -4.336 3.391 1 98.44 64 VAL B N 1
ATOM 2084 C CA . VAL B 1 64 ? -10.898 -5.215 2.227 1 98.44 64 VAL B CA 1
ATOM 2085 C C . VAL B 1 64 ? -9.562 -5.945 2.105 1 98.44 64 VAL B C 1
ATOM 2087 O O . VAL B 1 64 ? -8.523 -5.422 2.508 1 98.44 64 VAL B O 1
ATOM 2090 N N . ILE B 1 65 ? -9.633 -7.145 1.613 1 98.69 65 ILE B N 1
ATOM 2091 C CA . ILE B 1 65 ? -8.438 -7.824 1.122 1 98.69 65 ILE B CA 1
ATOM 2092 C C . ILE B 1 65 ? -8.547 -8.031 -0.387 1 98.69 65 ILE B C 1
ATOM 2094 O O . ILE B 1 65 ? -9.633 -8.258 -0.914 1 98.69 65 ILE B O 1
ATOM 2098 N N . ALA B 1 66 ? -7.449 -7.867 -1.058 1 98.06 66 ALA B N 1
ATOM 2099 C CA . ALA B 1 66 ? -7.332 -8.062 -2.5 1 98.06 66 ALA B CA 1
ATOM 2100 C C . ALA B 1 66 ? -6.051 -8.82 -2.85 1 98.06 66 ALA B C 1
ATOM 2102 O O . ALA B 1 66 ? -5.094 -8.82 -2.07 1 98.06 66 ALA B O 1
ATOM 2103 N N . ASP B 1 67 ? -6.066 -9.445 -3.975 1 98 67 ASP B N 1
ATOM 2104 C CA . ASP B 1 67 ? -4.836 -10.078 -4.434 1 98 67 ASP B CA 1
ATOM 2105 C C . ASP B 1 67 ? -4.668 -9.914 -5.945 1 98 67 ASP B C 1
ATOM 2107 O O . ASP B 1 67 ? -5.637 -9.648 -6.656 1 98 67 ASP B O 1
ATOM 2111 N N . ASP B 1 68 ? -3.557 -9.93 -6.383 1 98.06 68 ASP B N 1
ATOM 2112 C CA . ASP B 1 68 ? -3.137 -10.125 -7.766 1 98.06 68 ASP B CA 1
ATOM 2113 C C . ASP B 1 68 ? -2.062 -11.211 -7.867 1 98.06 68 ASP B C 1
ATOM 2115 O O . ASP B 1 68 ? -1.119 -11.227 -7.074 1 98.06 68 ASP B O 1
ATOM 2119 N N . SER B 1 69 ? -2.305 -12.133 -8.734 1 98.25 69 SER B N 1
ATOM 2120 C CA . SER B 1 69 ? -1.478 -13.328 -8.781 1 98.25 69 SER B CA 1
ATOM 2121 C C . SER B 1 69 ? -1.249 -13.789 -10.219 1 98.25 69 SER B C 1
ATOM 2123 O O . SER B 1 69 ? -1.938 -13.344 -11.133 1 98.25 69 SER B O 1
ATOM 2125 N N . GLY B 1 70 ? -0.224 -14.664 -10.305 1 98.25 70 GLY B N 1
ATOM 2126 C CA . GLY B 1 70 ? 0.027 -15.203 -11.633 1 98.25 70 GLY B CA 1
ATOM 2127 C C . GLY B 1 70 ? 1.213 -16.156 -11.672 1 98.25 70 GLY B C 1
ATOM 2128 O O . GLY B 1 70 ? 1.83 -16.422 -10.641 1 98.25 70 GLY B O 1
ATOM 2129 N N . LEU B 1 71 ? 1.4 -16.672 -12.875 1 98.81 71 LEU B N 1
ATOM 2130 C CA . LEU B 1 71 ? 2.498 -17.578 -13.188 1 98.81 71 LEU B CA 1
ATOM 2131 C C . LEU B 1 71 ? 3.672 -16.828 -13.805 1 98.81 71 LEU B C 1
ATOM 2133 O O . LEU B 1 71 ? 3.477 -15.969 -14.664 1 98.81 71 LEU B O 1
ATOM 2137 N N . SER B 1 72 ? 4.84 -17.078 -13.328 1 98.81 72 SER B N 1
ATOM 2138 C CA . SER B 1 72 ? 6.066 -16.5 -13.875 1 98.81 72 SER B CA 1
ATOM 2139 C C . SER B 1 72 ? 7.055 -17.594 -14.273 1 98.81 72 SER B C 1
ATOM 2141 O O . SER B 1 72 ? 7.422 -18.438 -13.453 1 98.81 72 SER B O 1
ATOM 2143 N N . ILE B 1 73 ? 7.457 -17.547 -15.531 1 98.88 73 ILE B N 1
ATOM 2144 C CA . ILE B 1 73 ? 8.383 -18.547 -16.062 1 98.88 73 ILE B CA 1
ATOM 2145 C C . ILE B 1 73 ? 9.734 -17.906 -16.359 1 98.88 73 ILE B C 1
ATOM 2147 O O . ILE B 1 73 ? 9.812 -16.953 -17.141 1 98.88 73 ILE B O 1
ATOM 2151 N N . ASP B 1 74 ? 10.805 -18.438 -15.852 1 98.5 74 ASP B N 1
ATOM 2152 C CA . ASP B 1 74 ? 12.109 -17.797 -15.859 1 98.5 74 ASP B CA 1
ATOM 2153 C C . ASP B 1 74 ? 12.633 -17.641 -17.281 1 98.5 74 ASP B C 1
ATOM 2155 O O . ASP B 1 74 ? 13.008 -16.531 -17.703 1 98.5 74 ASP B O 1
ATOM 2159 N N . VAL B 1 75 ? 12.602 -18.625 -18.078 1 98.19 75 VAL B N 1
ATOM 2160 C CA . VAL B 1 75 ? 13.227 -18.625 -19.406 1 98.19 75 VAL B CA 1
ATOM 2161 C C . VAL B 1 75 ? 12.43 -17.719 -20.344 1 98.19 75 VAL B C 1
ATOM 2163 O O . VAL B 1 75 ? 12.914 -17.344 -21.406 1 98.19 75 VAL B O 1
ATOM 2166 N N . LEU B 1 76 ? 11.211 -17.438 -19.953 1 98.19 76 LEU B N 1
ATOM 2167 C CA . LEU B 1 76 ? 10.383 -16.562 -20.766 1 98.19 76 LEU B CA 1
ATOM 2168 C C . LEU B 1 76 ? 10.398 -15.141 -20.234 1 98.19 76 LEU B C 1
ATOM 2170 O O . LEU B 1 76 ? 9.5 -14.344 -20.531 1 98.19 76 LEU B O 1
ATOM 2174 N N . GLY B 1 77 ? 11.328 -14.812 -19.344 1 97.06 77 GLY B N 1
ATOM 2175 C CA . GLY B 1 77 ? 11.461 -13.477 -18.797 1 97.06 77 GLY B CA 1
ATOM 2176 C C . GLY B 1 77 ? 10.352 -13.125 -17.812 1 97.06 77 GLY B C 1
ATOM 2177 O O . GLY B 1 77 ? 9.984 -11.953 -17.672 1 97.06 77 GLY B O 1
ATOM 2178 N N . GLY B 1 78 ? 9.727 -14.078 -17.219 1 98.06 78 GLY B N 1
ATOM 2179 C CA . GLY B 1 78 ? 8.68 -13.844 -16.234 1 98.06 78 GLY B CA 1
ATOM 2180 C C . GLY B 1 78 ? 7.281 -13.922 -16.828 1 98.06 78 GLY B C 1
ATOM 2181 O O . GLY B 1 78 ? 6.289 -13.812 -16.109 1 98.06 78 GLY B O 1
ATOM 2182 N N . PHE B 1 79 ? 7.23 -14.156 -18.094 1 97.69 79 PHE B N 1
ATOM 2183 C CA . PHE B 1 79 ? 5.945 -14.312 -18.75 1 97.69 79 PHE B CA 1
ATOM 2184 C C . PHE B 1 79 ? 5.227 -15.562 -18.281 1 97.69 79 PHE B C 1
ATOM 2186 O O . PHE B 1 79 ? 5.863 -16.594 -18.031 1 97.69 79 PHE B O 1
ATOM 2193 N N . PRO B 1 80 ? 3.896 -15.555 -18.078 1 98.19 80 PRO B N 1
ATOM 2194 C CA . PRO B 1 80 ? 2.961 -14.477 -18.406 1 98.19 80 PRO B CA 1
ATOM 2195 C C . PRO B 1 80 ? 2.891 -13.406 -17.328 1 98.19 80 PRO B C 1
ATOM 2197 O O . PRO B 1 80 ? 2.445 -12.289 -17.594 1 98.19 80 PRO B O 1
ATOM 2200 N N . GLY B 1 81 ? 3.348 -13.641 -16.078 1 97.56 81 GLY B N 1
ATOM 2201 C CA . GLY B 1 81 ? 3.402 -12.641 -15.023 1 97.56 81 GLY B CA 1
ATOM 2202 C C . GLY B 1 81 ? 2.068 -11.961 -14.781 1 97.56 81 GLY B C 1
ATOM 2203 O O . GLY B 1 81 ? 1.046 -12.633 -14.609 1 97.56 81 GLY B O 1
ATOM 2204 N N . VAL B 1 82 ? 2.064 -10.625 -14.758 1 97.25 82 VAL B N 1
ATOM 2205 C CA . VAL B 1 82 ? 0.858 -9.867 -14.445 1 97.25 82 VAL B CA 1
ATOM 2206 C C . VAL B 1 82 ? -0.175 -10.055 -15.555 1 97.25 82 VAL B C 1
ATOM 2208 O O . VAL B 1 82 ? -1.342 -9.695 -15.391 1 97.25 82 VAL B O 1
ATOM 2211 N N . MET B 1 83 ? 0.158 -10.68 -16.672 1 96.06 83 MET B N 1
ATOM 2212 C CA . MET B 1 83 ? -0.749 -10.93 -17.797 1 96.06 83 MET B CA 1
ATOM 2213 C C . MET B 1 83 ? -1.385 -12.312 -17.672 1 96.06 83 MET B C 1
ATOM 2215 O O . MET B 1 83 ? -2.152 -12.719 -18.547 1 96.06 83 MET B O 1
ATOM 2219 N N . SER B 1 84 ? -1.161 -13.008 -16.656 1 96.88 84 SER B N 1
ATOM 2220 C CA . SER B 1 84 ? -1.521 -14.422 -16.531 1 96.88 84 SER B CA 1
ATOM 2221 C C . SER B 1 84 ? -2.986 -14.648 -16.891 1 96.88 84 SER B C 1
ATOM 2223 O O . SER B 1 84 ? -3.299 -15.5 -17.719 1 96.88 84 SER B O 1
ATOM 2225 N N . ALA B 1 85 ? -3.881 -13.922 -16.25 1 92.25 85 ALA B N 1
ATOM 2226 C CA . ALA B 1 85 ? -5.305 -14.086 -16.531 1 92.25 85 ALA B CA 1
ATOM 2227 C C . ALA B 1 85 ? -5.668 -13.5 -17.891 1 92.25 85 ALA B C 1
ATOM 2229 O O . ALA B 1 85 ? -6.539 -14.016 -18.578 1 92.25 85 ALA B O 1
ATOM 2230 N N . ARG B 1 86 ? -4.957 -12.531 -18.375 1 93.25 86 ARG B N 1
ATOM 2231 C CA . ARG B 1 86 ? -5.324 -11.781 -19.578 1 93.25 86 ARG B CA 1
ATOM 2232 C C . ARG B 1 86 ? -4.656 -12.375 -20.812 1 93.25 86 ARG B C 1
ATOM 2234 O O . ARG B 1 86 ? -5.035 -12.055 -21.938 1 93.25 86 ARG B O 1
ATOM 2241 N N . TYR B 1 87 ? -3.602 -13.18 -20.562 1 95.88 87 TYR B N 1
ATOM 2242 C CA . TYR B 1 87 ? -2.938 -13.844 -21.672 1 95.88 87 TYR B CA 1
ATOM 2243 C C . TYR B 1 87 ? -3.924 -14.695 -22.469 1 95.88 87 TYR B C 1
ATOM 2245 O O . TYR B 1 87 ? -4.598 -15.555 -21.906 1 95.88 87 TYR B O 1
ATOM 2253 N N . LEU B 1 88 ? -3.982 -14.359 -23.984 1 95.5 88 LEU B N 1
ATOM 2254 C CA . LEU B 1 88 ? -4.965 -15.016 -24.844 1 95.5 88 LEU B CA 1
ATOM 2255 C C . LEU B 1 88 ? -6.367 -14.891 -24.25 1 95.5 88 LEU B C 1
ATOM 2257 O O . LEU B 1 88 ? -7.039 -15.898 -24.016 1 95.5 88 LEU B O 1
ATOM 2261 N N . GLU B 1 89 ? -6.676 -13.547 -24.203 1 85.81 89 GLU B N 1
ATOM 2262 C CA . GLU B 1 89 ? -7.941 -13.172 -23.578 1 85.81 89 GLU B CA 1
ATOM 2263 C C . GLU B 1 89 ? -9.117 -13.867 -24.266 1 85.81 89 GLU B C 1
ATOM 2265 O O . GLU B 1 89 ? -9.172 -13.961 -25.484 1 85.81 89 GLU B O 1
ATOM 2270 N N . ASP B 1 90 ? -9.852 -14.844 -23.75 1 92.62 90 ASP B N 1
ATOM 2271 C CA . ASP B 1 90 ? -11.062 -15.547 -24.172 1 92.62 90 ASP B CA 1
ATOM 2272 C C . ASP B 1 90 ? -10.781 -17.031 -24.406 1 92.62 90 ASP B C 1
ATOM 2274 O O . ASP B 1 90 ? -11.711 -17.812 -24.656 1 92.62 90 ASP B O 1
ATOM 2278 N N . ALA B 1 91 ? -9.547 -17.297 -24.359 1 95.94 91 ALA B N 1
ATOM 2279 C CA . ALA B 1 91 ? -9.195 -18.703 -24.516 1 95.94 91 ALA B CA 1
ATOM 2280 C C . ALA B 1 91 ? -9.344 -19.469 -23.203 1 95.94 91 ALA B C 1
ATOM 2282 O O . ALA B 1 91 ? -9.352 -18.859 -22.125 1 95.94 91 ALA B O 1
ATOM 2283 N N . SER B 1 92 ? -9.594 -20.703 -23.359 1 96.56 92 SER B N 1
ATOM 2284 C CA . SER B 1 92 ? -9.617 -21.562 -22.172 1 96.56 92 SER B CA 1
ATOM 2285 C C . SER B 1 92 ? -8.227 -21.719 -21.578 1 96.56 92 SER B C 1
ATOM 2287 O O . SER B 1 92 ? -7.223 -21.5 -22.25 1 96.56 92 SER B O 1
ATOM 2289 N N . TYR B 1 93 ? -8.172 -22.156 -20.344 1 96.56 93 TYR B N 1
ATOM 2290 C CA . TYR B 1 93 ? -6.867 -22.375 -19.719 1 96.56 93 TYR B CA 1
ATOM 2291 C C . TYR B 1 93 ? -6.141 -23.547 -20.391 1 96.56 93 TYR B C 1
ATOM 2293 O O . TYR B 1 93 ? -4.91 -23.562 -20.438 1 96.56 93 TYR B O 1
ATOM 2301 N N . VAL B 1 94 ? -6.887 -24.453 -20.875 1 97.94 94 VAL B N 1
ATOM 2302 C CA . VAL B 1 94 ? -6.258 -25.531 -21.625 1 97.94 94 VAL B CA 1
ATOM 2303 C C . VAL B 1 94 ? -5.512 -24.953 -22.828 1 97.94 94 VAL B C 1
ATOM 2305 O O . VAL B 1 94 ? -4.355 -25.297 -23.078 1 97.94 94 VAL B O 1
ATOM 2308 N N . GLU B 1 95 ? -6.129 -24.094 -23.547 1 98.12 95 GLU B N 1
ATOM 2309 C CA . GLU B 1 95 ? -5.5 -23.453 -24.688 1 98.12 95 GLU B CA 1
ATOM 2310 C C . GLU B 1 95 ? -4.309 -22.594 -24.266 1 98.12 95 GLU B C 1
ATOM 2312 O O . GLU B 1 95 ? -3.279 -22.578 -24.938 1 98.12 95 GLU B O 1
ATOM 2317 N N . LYS B 1 96 ? -4.453 -21.906 -23.156 1 98.38 96 LYS B N 1
ATOM 2318 C CA . LYS B 1 96 ? -3.355 -21.109 -22.625 1 98.38 96 LYS B CA 1
ATOM 2319 C C . LYS B 1 96 ? -2.158 -22 -22.266 1 98.38 96 LYS B C 1
ATOM 2321 O O . LYS B 1 96 ? -1.02 -21.656 -22.594 1 98.38 96 LYS B O 1
ATOM 2326 N N . MET B 1 97 ? -2.469 -23.062 -21.672 1 98.62 97 MET B N 1
ATOM 2327 C CA . MET B 1 97 ? -1.405 -23.969 -21.266 1 98.62 97 MET B CA 1
ATOM 2328 C C . MET B 1 97 ? -0.713 -24.578 -22.469 1 98.62 97 MET B C 1
ATOM 2330 O O . MET B 1 97 ? 0.512 -24.703 -22.5 1 98.62 97 MET B O 1
ATOM 2334 N N . GLU B 1 98 ? -1.466 -24.938 -23.438 1 98.56 98 GLU B N 1
ATOM 2335 C CA . GLU B 1 98 ? -0.885 -25.469 -24.672 1 98.56 98 GLU B CA 1
ATOM 2336 C C . GLU B 1 98 ? 0.036 -24.438 -25.328 1 98.56 98 GLU B C 1
ATOM 2338 O O . GLU B 1 98 ? 1.12 -24.797 -25.797 1 98.56 98 GLU B O 1
ATOM 2343 N N . SER B 1 99 ? -0.439 -23.266 -25.375 1 98.56 99 SER B N 1
ATOM 2344 C CA . SER B 1 99 ? 0.36 -22.188 -25.938 1 98.56 99 SER B CA 1
ATOM 2345 C C . SER B 1 99 ? 1.676 -22.016 -25.188 1 98.56 99 SER B C 1
ATOM 2347 O O . SER B 1 99 ? 2.736 -21.891 -25.797 1 98.56 99 SER B O 1
ATOM 2349 N N . ILE B 1 100 ? 1.614 -22 -23.891 1 98.62 100 ILE B N 1
ATOM 2350 C CA . ILE B 1 100 ? 2.805 -21.859 -23.062 1 98.62 100 ILE B CA 1
ATOM 2351 C C . ILE B 1 100 ? 3.754 -23.031 -23.312 1 98.62 100 ILE B C 1
ATOM 2353 O O . ILE B 1 100 ? 4.965 -22.844 -23.469 1 98.62 100 ILE B O 1
ATOM 2357 N N . LEU B 1 101 ? 3.213 -24.219 -23.359 1 98.62 101 LEU B N 1
ATOM 2358 C CA . LEU B 1 101 ? 4.035 -25.406 -23.594 1 98.62 101 LEU B CA 1
ATOM 2359 C C . LEU B 1 101 ? 4.707 -25.328 -24.969 1 98.62 101 LEU B C 1
ATOM 2361 O O . LEU B 1 101 ? 5.848 -25.766 -25.125 1 98.62 101 LEU B O 1
ATOM 2365 N N . GLN B 1 102 ? 3.959 -24.812 -25.922 1 98.38 102 GLN B N 1
ATOM 2366 C CA . GLN B 1 102 ? 4.543 -24.625 -27.25 1 98.38 102 GLN B CA 1
ATOM 2367 C C . GLN B 1 102 ? 5.688 -23.609 -27.203 1 98.38 102 GLN B C 1
ATOM 2369 O O . GLN B 1 102 ? 6.742 -23.844 -27.812 1 98.38 102 GLN B O 1
ATOM 2374 N N . LEU B 1 103 ? 5.527 -22.5 -26.484 1 97.81 103 LEU B N 1
ATOM 2375 C CA . LEU B 1 103 ? 6.566 -21.484 -26.328 1 97.81 103 LEU B CA 1
ATOM 2376 C C . LEU B 1 103 ? 7.816 -22.094 -25.688 1 97.81 103 LEU B C 1
ATOM 2378 O O . LEU B 1 103 ? 8.938 -21.672 -25.984 1 97.81 103 LEU B O 1
ATOM 2382 N N . MET B 1 10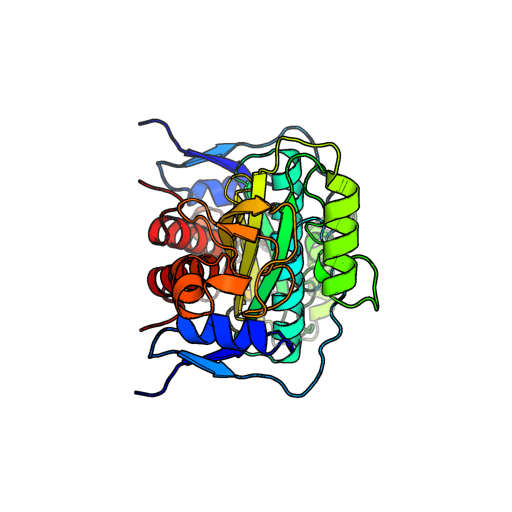4 ? 7.586 -23.141 -24.906 1 98.12 104 MET B N 1
ATOM 2383 C CA . MET B 1 104 ? 8.672 -23.656 -24.094 1 98.12 104 MET B CA 1
ATOM 2384 C C . MET B 1 104 ? 9.273 -24.906 -24.719 1 98.12 104 MET B C 1
ATOM 2386 O O . MET B 1 104 ? 10.156 -25.547 -24.141 1 98.12 104 MET B O 1
ATOM 2390 N N . ARG B 1 105 ? 8.82 -25.25 -25.844 1 96.44 105 ARG B N 1
ATOM 2391 C CA . ARG B 1 105 ? 9.109 -26.562 -26.422 1 96.44 105 ARG B CA 1
ATOM 2392 C C . ARG B 1 105 ? 10.617 -26.781 -26.547 1 96.44 105 ARG B C 1
ATOM 2394 O O . ARG B 1 105 ? 11.094 -27.906 -26.406 1 96.44 105 ARG B O 1
ATOM 2401 N N . ASN B 1 106 ? 11.406 -25.734 -26.719 1 96.19 106 ASN B N 1
ATOM 2402 C CA . ASN B 1 106 ? 12.836 -25.891 -26.953 1 96.19 106 ASN B CA 1
ATOM 2403 C C . ASN B 1 106 ? 13.656 -25.562 -25.719 1 96.19 106 ASN B C 1
ATOM 2405 O O . ASN B 1 106 ? 14.883 -25.484 -25.781 1 96.19 106 ASN B O 1
ATOM 2409 N N . TYR B 1 107 ? 13.023 -25.344 -24.688 1 97.19 107 TYR B N 1
ATOM 2410 C CA . TYR B 1 107 ? 13.742 -25 -23.469 1 97.19 107 TYR B CA 1
ATOM 2411 C C . TYR B 1 107 ? 13.852 -26.203 -22.547 1 97.19 107 TYR B C 1
ATOM 2413 O O . TYR B 1 107 ? 12.859 -26.891 -22.281 1 97.19 107 TYR B O 1
ATOM 2421 N N . GLU B 1 108 ? 15.07 -26.5 -22.062 1 97.44 108 GLU B N 1
ATOM 2422 C CA . GLU B 1 108 ? 15.289 -27.531 -21.062 1 97.44 108 GLU B CA 1
ATOM 2423 C C . GLU B 1 108 ? 15.039 -26.984 -19.656 1 97.44 108 GLU B C 1
ATOM 2425 O O . GLU B 1 108 ? 14.508 -27.688 -18.797 1 97.44 108 GLU B O 1
ATOM 2430 N N . GLU B 1 109 ? 15.492 -25.75 -19.469 1 97.5 109 GLU B N 1
ATOM 2431 C CA . GLU B 1 109 ? 15.211 -25.094 -18.203 1 97.5 109 GLU B CA 1
ATOM 2432 C C . GLU B 1 109 ? 13.727 -24.719 -18.094 1 97.5 109 GLU B C 1
ATOM 2434 O O . GLU B 1 109 ? 13.195 -24.016 -18.938 1 97.5 109 GLU B O 1
ATOM 2439 N N . ARG B 1 110 ? 13.109 -25.188 -17.031 1 98.38 110 ARG B N 1
ATOM 2440 C CA . ARG B 1 110 ? 11.656 -25.031 -16.969 1 98.38 110 ARG B CA 1
ATOM 2441 C C . ARG B 1 110 ? 11.234 -24.438 -15.617 1 98.38 110 ARG B C 1
ATOM 2443 O O . ARG B 1 110 ? 10.109 -24.656 -15.172 1 98.38 110 ARG B O 1
ATOM 2450 N N . SER B 1 111 ? 12.164 -23.766 -14.922 1 98.75 111 SER B N 1
ATOM 2451 C CA . SER B 1 111 ? 11.898 -23.156 -13.625 1 98.75 111 SER B CA 1
ATOM 2452 C C . SER B 1 111 ? 10.812 -22.078 -13.742 1 98.75 111 SER B C 1
ATOM 2454 O O . SER B 1 111 ? 10.773 -21.328 -14.711 1 98.75 111 SER B O 1
ATOM 2456 N N . ALA B 1 112 ? 9.945 -22.109 -12.797 1 98.88 112 ALA B N 1
ATOM 2457 C CA . ALA B 1 112 ? 8.812 -21.188 -12.734 1 98.88 112 ALA B CA 1
ATOM 2458 C C . ALA B 1 112 ? 8.352 -20.969 -11.289 1 98.88 112 ALA B C 1
ATOM 2460 O O . ALA B 1 112 ? 8.844 -21.641 -10.375 1 98.88 112 ALA B O 1
ATOM 2461 N N . ARG B 1 113 ? 7.531 -20.031 -11.086 1 98.81 113 ARG B N 1
ATOM 2462 C CA . ARG B 1 113 ? 6.883 -19.828 -9.797 1 98.81 113 ARG B CA 1
ATOM 2463 C C . ARG B 1 113 ? 5.484 -19.25 -9.961 1 98.81 113 ARG B C 1
ATOM 2465 O O . ARG B 1 113 ? 5.223 -18.516 -10.93 1 98.81 113 ARG B O 1
ATOM 2472 N N . PHE B 1 114 ? 4.637 -19.625 -9.047 1 98.88 114 PHE B N 1
ATOM 2473 C CA . PHE B 1 114 ? 3.424 -18.844 -8.82 1 98.88 114 PHE B CA 1
ATOM 2474 C C . PHE B 1 114 ? 3.664 -17.75 -7.785 1 98.88 114 PHE B C 1
ATOM 2476 O O . PHE B 1 114 ? 4.336 -17.984 -6.777 1 98.88 114 PHE B O 1
ATOM 2483 N N . VAL B 1 115 ? 3.162 -16.578 -8.086 1 98.75 115 VAL B N 1
ATOM 2484 C CA . VAL B 1 115 ? 3.297 -15.453 -7.172 1 98.75 115 VAL B CA 1
ATOM 2485 C C . VAL B 1 115 ? 1.915 -14.906 -6.816 1 98.75 115 VAL B C 1
ATOM 2487 O O . VAL B 1 115 ? 1.033 -14.828 -7.676 1 98.75 115 VAL B O 1
ATOM 2490 N N . CYS B 1 116 ? 1.73 -14.562 -5.598 1 98.81 116 CYS B N 1
ATOM 2491 C CA . CYS B 1 116 ? 0.525 -13.891 -5.137 1 98.81 116 CYS B CA 1
ATOM 2492 C C . CYS B 1 116 ? 0.875 -12.672 -4.289 1 98.81 116 CYS B C 1
ATOM 2494 O O . CYS B 1 116 ? 1.607 -12.781 -3.307 1 98.81 116 CYS B O 1
ATOM 2496 N N . ALA B 1 117 ? 0.484 -11.484 -4.711 1 98.88 117 ALA B N 1
ATOM 2497 C CA . ALA B 1 117 ? 0.472 -10.312 -3.842 1 98.88 117 ALA B CA 1
ATOM 2498 C C . ALA B 1 117 ? -0.854 -10.195 -3.094 1 98.88 117 ALA B C 1
ATOM 2500 O O . ALA B 1 117 ? -1.923 -10.211 -3.707 1 98.88 117 ALA B O 1
ATOM 2501 N N . ALA B 1 118 ? -0.816 -10.164 -1.796 1 98.88 118 ALA B N 1
ATOM 2502 C CA . ALA B 1 118 ? -1.987 -10.016 -0.935 1 98.88 118 ALA B CA 1
ATOM 2503 C C . ALA B 1 118 ? -1.973 -8.68 -0.205 1 98.88 118 ALA B C 1
ATOM 2505 O O . ALA B 1 118 ? -0.986 -8.328 0.448 1 98.88 118 ALA B O 1
ATOM 2506 N N . THR B 1 119 ? -3.045 -7.93 -0.33 1 98.94 119 THR B N 1
ATOM 2507 C CA . THR B 1 119 ? -3.123 -6.586 0.235 1 98.94 119 THR B CA 1
ATOM 2508 C C . THR B 1 119 ? -4.352 -6.445 1.131 1 98.94 119 THR B C 1
ATOM 2510 O O . THR B 1 119 ? -5.434 -6.93 0.79 1 98.94 119 THR B O 1
ATOM 2513 N N . TYR B 1 120 ? -4.184 -5.914 2.291 1 98.94 120 TYR B N 1
ATOM 2514 C CA . TYR B 1 120 ? -5.246 -5.469 3.182 1 98.94 120 TYR B CA 1
ATOM 2515 C C . TYR B 1 120 ? -5.336 -3.947 3.211 1 98.94 120 TYR B C 1
ATOM 2517 O O . TYR B 1 120 ? -4.316 -3.264 3.336 1 98.94 120 TYR B O 1
ATOM 2525 N N . PHE B 1 121 ? -6.504 -3.414 3.035 1 98.94 121 PHE B N 1
ATOM 2526 C CA . PHE B 1 121 ? -6.73 -1.975 3.117 1 98.94 121 PHE B CA 1
ATOM 2527 C C . PHE B 1 121 ? -7.93 -1.664 4.004 1 98.94 121 PHE B C 1
ATOM 2529 O O . PHE B 1 121 ? -9.008 -2.223 3.811 1 98.94 121 PHE B O 1
ATOM 2536 N N . ASN B 1 122 ? -7.785 -0.896 5.004 1 98.75 122 ASN B N 1
ATOM 2537 C CA . ASN B 1 122 ? -8.828 -0.355 5.867 1 98.75 122 ASN B CA 1
ATOM 2538 C C . ASN B 1 122 ? -9.062 1.13 5.605 1 98.75 122 ASN B C 1
ATOM 2540 O O . ASN B 1 122 ? -8.312 1.977 6.09 1 98.75 122 ASN B O 1
ATOM 2544 N N . PRO B 1 123 ? -10.094 1.443 4.836 1 98.12 123 PRO B N 1
ATOM 2545 C CA . PRO B 1 123 ? -10.32 2.848 4.48 1 98.12 123 PRO B CA 1
ATOM 2546 C C . PRO B 1 123 ? -10.766 3.693 5.672 1 98.12 123 PRO B C 1
ATOM 2548 O O . PRO B 1 123 ? -10.695 4.926 5.617 1 98.12 123 PRO B O 1
ATOM 2551 N N . ILE B 1 124 ? -11.258 3.072 6.691 1 97.56 124 ILE B N 1
ATOM 2552 C CA . ILE B 1 124 ? -11.695 3.801 7.879 1 97.56 124 ILE B CA 1
ATOM 2553 C C . ILE B 1 124 ? -10.477 4.344 8.625 1 97.56 124 ILE B C 1
ATOM 2555 O O . ILE B 1 124 ? -10.461 5.508 9.023 1 97.56 124 ILE B O 1
ATOM 2559 N N . LYS B 1 125 ? -9.461 3.531 8.766 1 97.62 125 LYS B N 1
ATOM 2560 C CA . LYS B 1 125 ? -8.258 3.902 9.5 1 97.62 125 LYS B CA 1
ATOM 2561 C C . LYS B 1 125 ? -7.18 4.441 8.562 1 97.62 125 LYS B C 1
ATOM 2563 O O . LYS B 1 125 ? -6.152 4.953 9.016 1 97.62 125 LYS B O 1
ATOM 2568 N N . ASN B 1 126 ? -7.422 4.305 7.297 1 98.19 126 ASN B N 1
ATOM 2569 C CA . ASN B 1 126 ? -6.41 4.594 6.285 1 98.19 126 ASN B CA 1
ATOM 2570 C C . ASN B 1 126 ? -5.105 3.852 6.566 1 98.19 126 ASN B C 1
ATOM 2572 O O . ASN B 1 126 ? -4.051 4.473 6.715 1 98.19 126 ASN B O 1
ATOM 2576 N N . PHE B 1 127 ? -5.246 2.598 6.621 1 98.81 127 PHE B N 1
ATOM 2577 C CA . PHE B 1 127 ? -4.156 1.66 6.863 1 98.81 127 PHE B CA 1
ATOM 2578 C C . PHE B 1 127 ? -4.062 0.634 5.742 1 98.81 127 PHE B C 1
ATOM 2580 O O . PHE B 1 127 ? -5.082 0.094 5.301 1 98.81 127 PHE B O 1
ATOM 2587 N N . LEU B 1 128 ? -2.873 0.396 5.215 1 98.94 128 LEU B N 1
ATOM 2588 C CA . LEU B 1 128 ? -2.678 -0.582 4.148 1 98.94 128 LEU B CA 1
ATOM 2589 C C . LEU B 1 128 ? -1.412 -1.399 4.387 1 98.94 128 LEU B C 1
ATOM 2591 O O . LEU B 1 128 ? -0.378 -0.852 4.777 1 98.94 128 LEU B O 1
ATOM 2595 N N . ILE B 1 129 ? -1.446 -2.67 4.184 1 98.94 129 ILE B N 1
ATOM 2596 C CA . ILE B 1 129 ? -0.276 -3.539 4.176 1 98.94 129 ILE B CA 1
ATOM 2597 C C . I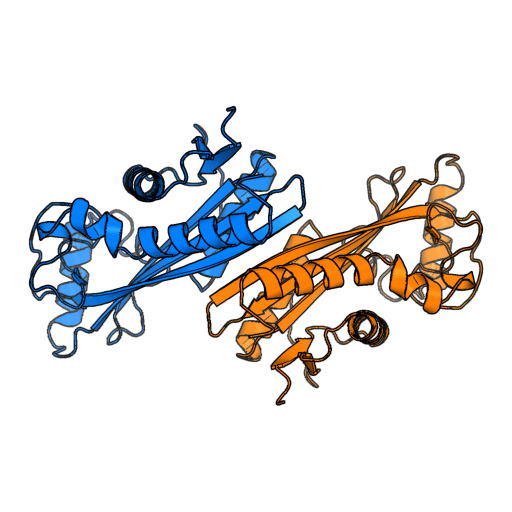LE B 1 129 ? -0.372 -4.52 3.008 1 98.94 129 ILE B C 1
ATOM 2599 O O . ILE B 1 129 ? -1.449 -5.043 2.715 1 98.94 129 ILE B O 1
ATOM 2603 N N . SER B 1 130 ? 0.664 -4.742 2.32 1 98.94 130 SER B N 1
ATOM 2604 C CA . SER B 1 130 ? 0.749 -5.656 1.186 1 98.94 130 SER B CA 1
ATOM 2605 C C . SER B 1 130 ? 1.979 -6.551 1.287 1 98.94 130 SER B C 1
ATOM 2607 O O . SER B 1 130 ? 3.072 -6.078 1.605 1 98.94 130 SER B O 1
ATOM 2609 N N . VAL B 1 131 ? 1.823 -7.793 1.096 1 98.94 131 VAL B N 1
ATOM 2610 C CA . VAL B 1 131 ? 2.889 -8.789 1.152 1 98.94 131 VAL B CA 1
ATOM 2611 C C . VAL B 1 131 ? 2.828 -9.68 -0.084 1 98.94 131 VAL B C 1
ATOM 2613 O O . VAL B 1 131 ? 1.815 -9.711 -0.787 1 98.94 131 VAL B O 1
ATOM 2616 N N . GLU B 1 132 ? 3.91 -10.406 -0.311 1 98.69 132 GLU B N 1
ATOM 2617 C CA . GLU B 1 132 ? 3.932 -11.367 -1.409 1 98.69 132 GLU B CA 1
ATOM 2618 C C . GLU B 1 132 ? 4.289 -12.766 -0.913 1 98.69 132 GLU B C 1
ATOM 2620 O O . GLU B 1 132 ? 5.027 -12.906 0.064 1 98.69 132 GLU B O 1
ATOM 2625 N N . GLY B 1 133 ? 3.652 -13.703 -1.483 1 98.5 133 GLY B N 1
ATOM 2626 C CA . GLY B 1 133 ? 3.986 -15.109 -1.35 1 98.5 133 GLY B CA 1
ATOM 2627 C C . GLY B 1 133 ? 4.203 -15.805 -2.682 1 98.5 133 GLY B C 1
ATOM 2628 O O . GLY B 1 133 ? 3.699 -15.352 -3.713 1 98.5 133 GLY B O 1
ATOM 2629 N N . TYR B 1 134 ? 4.98 -16.844 -2.613 1 98.38 134 TYR B N 1
ATOM 2630 C CA . TYR B 1 134 ? 5.227 -17.562 -3.855 1 98.38 134 TYR B CA 1
ATOM 2631 C C . TYR B 1 134 ? 5.449 -19.047 -3.588 1 98.38 134 TYR B C 1
ATOM 2633 O O . TYR B 1 134 ? 5.684 -19.453 -2.447 1 98.38 134 TYR B O 1
ATOM 2641 N N . VAL B 1 135 ? 5.301 -19.844 -4.586 1 98.62 135 VAL B N 1
ATOM 2642 C CA . VAL B 1 135 ? 5.691 -21.25 -4.621 1 98.62 135 VAL B CA 1
ATOM 2643 C C . VAL B 1 135 ? 6.57 -21.516 -5.84 1 98.62 135 VAL B C 1
ATOM 2645 O O . VAL B 1 135 ? 6.176 -21.219 -6.973 1 98.62 135 VAL B O 1
ATOM 2648 N N . GLU B 1 136 ? 7.77 -21.984 -5.555 1 98.75 136 GLU B N 1
ATOM 2649 C CA . GLU B 1 136 ? 8.719 -22.312 -6.621 1 98.75 136 GLU B CA 1
ATOM 2650 C C . GLU B 1 136 ? 8.422 -23.688 -7.219 1 98.75 136 GLU B C 1
ATOM 2652 O O . GLU B 1 136 ? 7.855 -24.547 -6.551 1 98.75 136 GLU B O 1
ATOM 2657 N N . GLY B 1 137 ? 8.742 -23.828 -8.531 1 98.81 137 GLY B N 1
ATOM 2658 C CA . GLY B 1 137 ? 8.562 -25.125 -9.195 1 98.81 137 GLY B CA 1
ATOM 2659 C C . GLY B 1 137 ? 9.039 -25.125 -10.633 1 98.81 137 GLY B C 1
ATOM 2660 O O . GLY B 1 137 ? 9.977 -24.406 -10.977 1 98.81 137 GLY B O 1
ATOM 2661 N N . THR B 1 138 ? 8.492 -26.047 -11.383 1 98.88 138 THR B N 1
ATOM 2662 C CA . THR B 1 138 ? 8.828 -26.188 -12.797 1 98.88 138 THR B CA 1
ATOM 2663 C C . THR B 1 138 ? 7.562 -26.391 -13.625 1 98.88 138 THR B C 1
ATOM 2665 O O . THR B 1 138 ? 6.512 -26.75 -13.094 1 98.88 138 THR B O 1
ATOM 2668 N N . ILE B 1 139 ? 7.68 -26.078 -14.914 1 98.88 139 ILE B N 1
ATOM 2669 C CA . ILE B 1 139 ? 6.59 -26.312 -15.852 1 98.88 139 ILE B CA 1
ATOM 2670 C C . ILE B 1 139 ? 6.703 -27.719 -16.438 1 98.88 139 ILE B C 1
ATOM 2672 O O . ILE B 1 139 ? 7.758 -28.109 -16.953 1 98.88 139 ILE B O 1
ATOM 2676 N N . SER B 1 140 ? 5.672 -28.5 -16.344 1 98.69 140 SER B N 1
ATOM 2677 C CA . SER B 1 140 ? 5.637 -29.828 -16.953 1 98.69 140 SER B CA 1
ATOM 2678 C C . SER B 1 140 ? 5.695 -29.734 -18.469 1 98.69 140 SER B C 1
ATOM 2680 O O . SER B 1 140 ? 5.551 -28.656 -19.047 1 98.69 140 SER B O 1
ATOM 2682 N N . ARG B 1 141 ? 5.961 -30.875 -19.094 1 98.31 141 ARG B N 1
ATOM 2683 C CA . ARG B 1 141 ? 6.066 -30.891 -20.562 1 98.31 141 ARG B CA 1
ATOM 2684 C C . ARG B 1 141 ? 4.707 -31.156 -21.203 1 98.31 141 ARG B C 1
ATOM 2686 O O . ARG B 1 141 ? 4.539 -30.953 -22.406 1 98.31 141 ARG B O 1
ATOM 2693 N N . GLU B 1 142 ? 3.762 -31.578 -20.391 1 98.25 142 GLU B N 1
ATOM 2694 C CA . GLU B 1 142 ? 2.389 -31.828 -20.828 1 98.25 142 GLU B CA 1
ATOM 2695 C C . GLU B 1 142 ? 1.389 -31.422 -19.75 1 98.25 142 GLU B C 1
ATOM 2697 O O . GLU B 1 142 ? 1.767 -31.203 -18.594 1 98.25 142 GLU B O 1
ATOM 2702 N N . ILE B 1 143 ? 0.16 -31.203 -20.125 1 98.69 143 ILE B N 1
ATOM 2703 C CA . ILE B 1 143 ? -0.917 -30.938 -19.188 1 98.69 143 ILE B CA 1
ATOM 2704 C C . ILE B 1 143 ? -1.258 -32.219 -18.406 1 98.69 143 ILE B C 1
ATOM 2706 O O . ILE B 1 143 ? -1.571 -33.25 -19.016 1 98.69 143 ILE B O 1
ATOM 2710 N N . ARG B 1 144 ? -1.146 -32.156 -17.125 1 98.5 144 ARG B N 1
ATOM 2711 C CA . ARG B 1 144 ? -1.403 -33.312 -16.281 1 98.5 144 ARG B CA 1
ATOM 2712 C C . ARG B 1 144 ? -2.357 -32.969 -15.141 1 98.5 144 ARG B C 1
ATOM 2714 O O . ARG B 1 144 ? -2.062 -32.125 -14.312 1 98.5 144 ARG B O 1
ATOM 2721 N N . GLY B 1 145 ? -3.52 -33.75 -15.039 1 97.69 145 GLY B N 1
ATOM 2722 C CA . GLY B 1 145 ? -4.48 -33.531 -13.969 1 97.69 145 GLY B CA 1
ATOM 2723 C C . GLY B 1 145 ? -5.535 -32.5 -14.297 1 97.69 145 GLY B C 1
ATOM 2724 O O . GLY B 1 145 ? -5.379 -31.719 -15.25 1 97.69 145 GLY B O 1
ATOM 2725 N N . ASP B 1 146 ? -6.605 -32.5 -13.492 1 95.75 146 ASP B N 1
ATOM 2726 C CA . ASP B 1 146 ? -7.719 -31.594 -13.75 1 95.75 146 ASP B CA 1
ATOM 2727 C C . ASP B 1 146 ? -8.203 -30.938 -12.461 1 95.75 146 ASP B C 1
ATOM 2729 O O . ASP B 1 146 ? -9.25 -30.281 -12.445 1 95.75 146 ASP B O 1
ATOM 2733 N N . LYS B 1 147 ? -7.426 -31.109 -11.461 1 94.69 147 LYS B N 1
ATOM 2734 C CA . LYS B 1 147 ? -7.762 -30.469 -10.195 1 94.69 147 LYS B CA 1
ATOM 2735 C C . LYS B 1 147 ? -7.25 -29.031 -10.156 1 94.69 147 LYS B C 1
ATOM 2737 O O . LYS B 1 147 ? -6.465 -28.625 -11.023 1 94.69 147 LYS B O 1
ATOM 2742 N N . GLY B 1 148 ? -7.809 -28.266 -9.211 1 93.56 148 GLY B N 1
ATOM 2743 C CA . GLY B 1 148 ? -7.395 -26.875 -9.102 1 93.56 148 GLY B CA 1
ATOM 2744 C C . GLY B 1 148 ? -7.957 -26 -10.195 1 93.56 148 GLY B C 1
ATOM 2745 O O . GLY B 1 148 ? -9.102 -26.172 -10.625 1 93.56 148 GLY B O 1
ATOM 2746 N N . PHE B 1 149 ? -7.172 -24.984 -10.562 1 95 149 PHE B N 1
ATOM 2747 C CA . PHE B 1 149 ? -7.625 -24.047 -11.594 1 95 149 PHE B CA 1
ATOM 2748 C C . PHE B 1 149 ? -6.441 -23.375 -12.266 1 95 149 PHE B C 1
ATOM 2750 O O . PHE B 1 149 ? -5.297 -23.516 -11.828 1 95 149 PHE B O 1
ATOM 2757 N N . GLY B 1 150 ? -6.758 -22.672 -13.344 1 96.31 150 GLY B N 1
ATOM 2758 C CA . GLY B 1 150 ? -5.746 -21.906 -14.062 1 96.31 150 GLY B CA 1
ATOM 2759 C C . GLY B 1 150 ? -4.648 -22.781 -14.641 1 96.31 150 GLY B C 1
ATOM 2760 O O . GLY B 1 150 ? -4.934 -23.766 -15.344 1 96.31 150 GLY B O 1
ATOM 2761 N N . TYR B 1 151 ? -3.461 -22.453 -14.234 1 98.5 151 TYR B N 1
ATOM 2762 C CA . TYR B 1 151 ? -2.301 -23.125 -14.82 1 98.5 151 TYR B CA 1
ATOM 2763 C C . TYR B 1 151 ? -1.842 -24.281 -13.953 1 98.5 151 TYR B C 1
ATOM 2765 O O . TYR B 1 151 ? -0.754 -24.828 -14.164 1 98.5 151 TYR B O 1
ATOM 2773 N N . ASP B 1 152 ? -2.646 -24.672 -13.031 1 98.38 152 ASP B N 1
ATOM 2774 C CA . ASP B 1 152 ? -2.307 -25.703 -12.055 1 98.38 152 ASP B CA 1
ATOM 2775 C C . ASP B 1 152 ? -1.876 -26.984 -12.75 1 98.38 152 ASP B C 1
ATOM 2777 O O . ASP B 1 152 ? -0.927 -27.641 -12.312 1 98.38 152 ASP B O 1
ATOM 2781 N N . PRO B 1 153 ? -2.438 -27.328 -13.867 1 98.75 153 PRO B N 1
ATOM 2782 C CA . PRO B 1 153 ? -2.158 -28.641 -14.461 1 98.75 153 PRO B CA 1
ATOM 2783 C C . PRO B 1 153 ? -0.805 -28.688 -15.164 1 98.75 153 PRO B C 1
ATOM 2785 O O . PRO B 1 153 ? -0.373 -29.75 -15.602 1 98.75 153 PRO B O 1
ATOM 2788 N N . ILE B 1 154 ? -0.071 -27.547 -15.211 1 98.88 154 ILE B N 1
ATOM 2789 C CA . ILE B 1 154 ? 1.237 -27.625 -15.859 1 98.88 154 ILE B CA 1
ATOM 2790 C C . ILE B 1 154 ? 2.322 -27.219 -14.859 1 98.88 154 ILE B C 1
ATOM 2792 O O . ILE B 1 154 ? 3.496 -27.109 -15.227 1 98.88 154 ILE B O 1
ATOM 2796 N N . PHE B 1 155 ? 2.002 -26.984 -13.625 1 98.88 155 PHE B N 1
ATOM 2797 C CA . PHE B 1 155 ? 2.973 -26.516 -12.641 1 98.88 155 PHE B CA 1
ATOM 2798 C C . PHE B 1 155 ? 3.307 -27.625 -11.641 1 98.88 155 PHE B C 1
ATOM 2800 O O . PHE B 1 155 ? 2.418 -28.141 -10.953 1 98.88 155 PHE B O 1
ATOM 2807 N N . ILE B 1 156 ? 4.539 -27.922 -11.508 1 98.81 156 ILE B N 1
ATOM 2808 C CA . ILE B 1 156 ? 5.043 -28.891 -10.547 1 98.81 156 ILE B CA 1
ATOM 2809 C C . ILE B 1 156 ? 5.785 -28.172 -9.422 1 98.81 156 ILE B C 1
ATOM 2811 O O . ILE B 1 156 ? 6.898 -27.688 -9.625 1 98.81 156 ILE B O 1
ATOM 2815 N N . PRO B 1 157 ? 5.199 -28.172 -8.258 1 98.69 157 PRO B N 1
ATOM 2816 C CA . PRO B 1 157 ? 5.883 -27.469 -7.168 1 98.69 157 PRO B CA 1
ATOM 2817 C C . PRO B 1 157 ? 7.168 -28.172 -6.73 1 98.69 157 PRO B C 1
ATOM 2819 O O . PRO B 1 157 ? 7.266 -29.391 -6.805 1 98.69 157 PRO B O 1
ATOM 2822 N N . LYS B 1 158 ? 8.117 -27.344 -6.332 1 98.5 158 LYS B N 1
ATOM 2823 C CA . LYS B 1 158 ? 9.383 -27.875 -5.844 1 98.5 158 LYS B CA 1
ATOM 2824 C C . LYS B 1 158 ? 9.148 -28.906 -4.75 1 98.5 158 LYS B C 1
ATOM 2826 O O . LYS B 1 158 ? 8.367 -28.688 -3.828 1 98.5 158 LYS B O 1
ATOM 2831 N N . GLY B 1 159 ? 9.781 -30 -4.871 1 97.69 159 GLY B N 1
ATOM 2832 C CA . GLY B 1 159 ? 9.648 -31.062 -3.889 1 97.69 159 GLY B CA 1
ATOM 2833 C C . GLY B 1 159 ? 8.633 -32.125 -4.277 1 97.69 159 GLY B C 1
ATOM 2834 O O . GLY B 1 159 ? 8.469 -33.125 -3.578 1 97.69 159 GLY B O 1
ATOM 2835 N N . TYR B 1 160 ? 7.895 -31.969 -5.383 1 97.94 160 TYR B N 1
ATOM 2836 C CA . TYR B 1 160 ? 6.898 -32.906 -5.883 1 97.94 160 TYR B CA 1
ATOM 2837 C C . TYR B 1 160 ? 7.223 -33.344 -7.305 1 97.94 160 TYR B C 1
ATOM 2839 O O . TYR B 1 160 ? 8.055 -32.719 -7.973 1 97.94 160 TYR B O 1
ATOM 2847 N N . ASP B 1 161 ? 6.598 -34.438 -7.746 1 97.81 161 ASP B N 1
ATOM 2848 C CA . ASP B 1 161 ? 6.758 -34.906 -9.117 1 97.81 161 ASP B CA 1
ATOM 2849 C C . ASP B 1 161 ? 5.441 -34.844 -9.883 1 97.81 161 ASP B C 1
ATOM 2851 O O . ASP B 1 161 ? 5.363 -35.25 -11.039 1 97.81 161 ASP B O 1
ATOM 2855 N N . LYS B 1 162 ? 4.465 -34.281 -9.195 1 98.56 162 LYS B N 1
ATOM 2856 C CA . LYS B 1 162 ? 3.135 -34.125 -9.781 1 98.56 162 LYS B CA 1
ATOM 2857 C C . LYS B 1 162 ? 2.75 -32.625 -9.859 1 98.56 162 LYS B C 1
ATOM 2859 O O . LYS B 1 162 ? 3.244 -31.812 -9.078 1 98.56 162 LYS B O 1
ATOM 2864 N N . THR B 1 163 ? 1.892 -32.344 -10.844 1 98.69 163 THR B N 1
ATOM 2865 C CA . THR B 1 163 ? 1.401 -30.984 -10.992 1 98.69 163 THR B CA 1
ATOM 2866 C C . THR B 1 163 ? 0.373 -30.656 -9.914 1 98.69 163 THR B C 1
ATOM 2868 O O . THR B 1 163 ? -0.187 -31.562 -9.289 1 98.69 163 THR B O 1
ATOM 2871 N N . PHE B 1 164 ? 0.157 -29.359 -9.688 1 98.31 164 PHE B N 1
ATOM 2872 C CA . PHE B 1 164 ? -0.958 -28.969 -8.844 1 98.31 164 PHE B CA 1
ATOM 2873 C C . PHE B 1 164 ? -2.27 -29.531 -9.359 1 98.31 164 PHE B C 1
ATOM 2875 O O . PHE B 1 164 ? -3.17 -29.859 -8.578 1 98.31 164 PHE B O 1
ATOM 2882 N N . GLY B 1 165 ? -2.424 -29.703 -10.641 1 97.88 165 GLY B N 1
ATOM 2883 C CA . GLY B 1 165 ? -3.602 -30.328 -11.227 1 97.88 165 GLY B CA 1
ATOM 2884 C C . GLY B 1 165 ? -3.787 -31.766 -10.797 1 97.88 165 GLY B C 1
ATOM 2885 O O . GLY B 1 165 ? -4.895 -32.312 -10.867 1 97.88 165 GLY B O 1
ATOM 2886 N N . GLU B 1 166 ? -2.725 -32.375 -10.445 1 98.44 166 GLU B N 1
ATOM 2887 C CA . GLU B 1 166 ? -2.76 -33.781 -9.984 1 98.44 166 GLU B CA 1
ATOM 2888 C C . GLU B 1 166 ? -2.834 -33.844 -8.461 1 98.44 166 GLU B C 1
ATOM 2890 O O . GLU B 1 166 ? -3.459 -34.75 -7.906 1 98.44 166 GLU B O 1
ATOM 2895 N N . LEU B 1 167 ? -2.186 -32.969 -7.727 1 96.56 167 LEU B N 1
ATOM 2896 C CA . LEU B 1 167 ? -2.047 -33 -6.273 1 96.56 167 LEU B CA 1
ATOM 2897 C C . LEU B 1 167 ? -3.342 -32.562 -5.598 1 96.56 167 LEU B C 1
ATOM 2899 O O . LEU B 1 167 ? -3.736 -33.125 -4.578 1 96.56 167 LEU B O 1
ATOM 2903 N N . GLY B 1 168 ? -3.949 -31.438 -6.164 1 91.38 168 GLY B N 1
ATOM 2904 C CA . GLY B 1 168 ? -5.238 -31 -5.656 1 91.38 168 GLY B CA 1
ATOM 2905 C C . GLY B 1 168 ? -5.125 -30 -4.527 1 91.38 168 GLY B C 1
ATOM 2906 O O . GLY B 1 168 ? -4.043 -29.469 -4.277 1 91.38 168 GLY B O 1
ATOM 2907 N N . GLU B 1 169 ? -6.262 -29.797 -3.809 1 90.19 169 GLU B N 1
ATOM 2908 C CA . GLU B 1 169 ? -6.457 -28.672 -2.908 1 90.19 169 GLU B CA 1
ATOM 2909 C C . GLU B 1 169 ? -5.746 -28.891 -1.576 1 90.19 169 GLU B C 1
ATOM 2911 O O . GLU B 1 169 ? -5.273 -27.938 -0.952 1 90.19 169 GLU B O 1
ATOM 2916 N N . GLU B 1 170 ? -5.637 -30.094 -1.202 1 91 170 GLU B N 1
ATOM 2917 C CA . GLU B 1 170 ? -5.039 -30.375 0.1 1 91 170 GLU B CA 1
ATOM 2918 C C . GLU B 1 170 ? -3.576 -29.953 0.145 1 91 170 GLU B C 1
ATOM 2920 O O . GLU B 1 170 ? -3.113 -29.406 1.147 1 91 170 GLU B O 1
ATOM 2925 N N . VAL B 1 171 ? -2.891 -30.25 -0.886 1 92.62 171 VAL B N 1
ATOM 2926 C CA . VAL B 1 171 ? -1.493 -29.844 -0.973 1 92.62 171 VAL B CA 1
ATOM 2927 C C . VAL B 1 171 ? -1.407 -28.344 -1.172 1 92.62 171 VAL B C 1
ATOM 2929 O O . VAL B 1 171 ? -0.607 -27.656 -0.518 1 92.62 171 VAL B O 1
ATOM 2932 N N . LYS B 1 172 ? -2.205 -27.75 -1.98 1 92.12 172 LYS B N 1
ATOM 2933 C CA . LYS B 1 172 ? -2.191 -26.328 -2.303 1 92.12 172 LYS B CA 1
ATOM 2934 C C . LYS B 1 172 ? -2.461 -25.484 -1.063 1 92.12 172 LYS B C 1
ATOM 2936 O O . LYS B 1 172 ? -1.935 -24.375 -0.934 1 92.12 172 LYS B O 1
ATOM 2941 N N . LYS B 1 173 ? -3.266 -25.984 -0.209 1 90.94 173 LYS B N 1
ATOM 2942 C CA . LYS B 1 173 ? -3.586 -25.266 1.023 1 90.94 173 LYS B CA 1
ATOM 2943 C C . LYS B 1 173 ? -2.324 -24.969 1.828 1 90.94 173 LYS B C 1
ATOM 2945 O O . LYS B 1 173 ? -2.254 -23.953 2.525 1 90.94 173 LYS B O 1
ATOM 2950 N N . VAL B 1 174 ? -1.374 -25.766 1.636 1 92.38 174 VAL B N 1
ATOM 2951 C CA . VAL B 1 174 ? -0.183 -25.672 2.473 1 92.38 174 VAL B CA 1
ATOM 2952 C C . VAL B 1 174 ? 0.892 -24.859 1.749 1 92.38 174 VAL B C 1
ATOM 2954 O O . VAL B 1 174 ? 1.54 -24 2.35 1 92.38 174 VAL B O 1
ATOM 2957 N N . ILE B 1 175 ? 1.003 -25.047 0.466 1 95.75 175 ILE B N 1
ATOM 2958 C CA . ILE B 1 175 ? 2.244 -24.547 -0.118 1 95.75 175 ILE B CA 1
ATOM 2959 C C . ILE B 1 175 ? 1.931 -23.547 -1.233 1 95.75 175 ILE B C 1
ATOM 2961 O O . ILE B 1 175 ? 2.836 -22.922 -1.79 1 95.75 175 ILE B O 1
ATOM 2965 N N . SER B 1 176 ? 0.634 -23.406 -1.604 1 97 176 SER B N 1
ATOM 2966 C CA . SER B 1 176 ? 0.332 -22.547 -2.738 1 97 176 SER B CA 1
ATOM 2967 C C . SER B 1 176 ? 0.767 -21.109 -2.469 1 97 176 SER B C 1
ATOM 2969 O O . SER B 1 176 ? 0.875 -20.688 -1.312 1 97 176 SER B O 1
ATOM 2971 N N . HIS B 1 177 ? 1.043 -20.422 -3.514 1 98.56 177 HIS B N 1
ATOM 2972 C CA . HIS B 1 177 ? 1.409 -19.016 -3.455 1 98.56 177 HIS B CA 1
ATOM 2973 C C . HIS B 1 177 ? 0.366 -18.203 -2.693 1 98.56 177 HIS B C 1
ATOM 2975 O O . HIS B 1 177 ? 0.713 -17.344 -1.888 1 98.56 177 HIS B O 1
ATOM 2981 N N . ARG B 1 178 ? -0.883 -18.469 -2.934 1 98.19 178 ARG B N 1
ATOM 2982 C CA . ARG B 1 178 ? -1.966 -17.703 -2.32 1 98.19 178 ARG B CA 1
ATOM 2983 C C . ARG B 1 178 ? -2.082 -18.016 -0.833 1 98.19 178 ARG B C 1
ATOM 2985 O O . ARG B 1 178 ? -2.246 -17.109 -0.012 1 98.19 178 ARG B O 1
ATOM 2992 N N . SER B 1 179 ? -1.961 -19.312 -0.498 1 97.44 179 SER B N 1
ATOM 2993 C CA . SER B 1 179 ? -1.972 -19.688 0.911 1 97.44 179 SER B CA 1
ATOM 2994 C C . SER B 1 179 ? -0.816 -19.047 1.668 1 97.44 179 SER B C 1
ATOM 2996 O O . SER B 1 179 ? -1.005 -18.516 2.764 1 97.44 179 SER B O 1
ATOM 2998 N N . VAL B 1 180 ? 0.346 -19.078 1.097 1 98.06 180 VAL B N 1
ATOM 2999 C CA . VAL B 1 180 ? 1.534 -18.516 1.724 1 98.06 180 VAL B CA 1
ATOM 3000 C C . VAL B 1 180 ? 1.351 -17.016 1.91 1 98.06 180 VAL B C 1
ATOM 3002 O O . VAL B 1 180 ? 1.605 -16.484 2.992 1 98.06 180 VAL B O 1
ATOM 3005 N N . ALA B 1 181 ? 0.927 -16.297 0.895 1 98.75 181 ALA B N 1
ATOM 3006 C CA . ALA B 1 181 ? 0.753 -14.852 0.93 1 98.75 181 ALA B CA 1
ATOM 3007 C C . ALA B 1 181 ? -0.253 -14.445 2.002 1 98.75 181 ALA B C 1
ATOM 3009 O O . ALA B 1 181 ? 0.011 -13.547 2.801 1 98.75 181 ALA B O 1
ATOM 3010 N N . PHE B 1 182 ? -1.378 -15.109 2.066 1 98.69 182 PHE B N 1
ATOM 3011 C CA . PHE B 1 182 ? -2.441 -14.68 2.969 1 98.69 182 PHE B CA 1
ATOM 3012 C C . PHE B 1 182 ? -2.131 -15.094 4.402 1 98.69 182 PHE B C 1
ATOM 3014 O O . PHE B 1 182 ? -2.492 -14.391 5.348 1 98.69 182 PHE B O 1
ATOM 3021 N N . ARG B 1 183 ? -1.464 -16.203 4.621 1 98.12 183 ARG B N 1
ATOM 3022 C CA . ARG B 1 183 ? -0.98 -16.5 5.965 1 98.12 183 ARG B CA 1
ATOM 3023 C C . ARG B 1 183 ? -0.054 -15.398 6.465 1 98.12 183 ARG B C 1
ATOM 3025 O O . ARG B 1 183 ? -0.192 -14.93 7.598 1 98.12 183 ARG B O 1
ATOM 3032 N N . LYS B 1 184 ? 0.882 -15.047 5.57 1 98.44 184 LYS B N 1
ATOM 3033 C CA . LYS B 1 184 ? 1.799 -13.953 5.887 1 98.44 184 LYS B CA 1
ATOM 3034 C C . LYS B 1 184 ? 1.037 -12.672 6.199 1 98.44 184 LYS B C 1
ATOM 3036 O O . LYS B 1 184 ? 1.36 -11.969 7.16 1 98.44 184 LYS B O 1
ATOM 3041 N N . LEU B 1 185 ? 0.033 -12.352 5.453 1 98.75 185 LEU B N 1
ATOM 3042 C CA . LEU B 1 185 ? -0.756 -11.141 5.613 1 98.75 185 LEU B CA 1
ATOM 3043 C C . LEU B 1 185 ? -1.491 -11.141 6.949 1 98.75 185 LEU B C 1
ATOM 3045 O O . LEU B 1 185 ? -1.408 -10.172 7.707 1 98.75 185 LEU B O 1
ATOM 3049 N N . PHE B 1 186 ? -2.217 -12.203 7.199 1 98.38 186 PHE B N 1
ATOM 3050 C CA . PHE B 1 186 ? -2.994 -12.266 8.43 1 98.38 186 PHE B CA 1
ATOM 3051 C C . PHE B 1 186 ? -2.082 -12.242 9.648 1 98.38 186 PHE B C 1
ATOM 3053 O O . PHE B 1 186 ? -2.402 -11.617 10.664 1 98.38 186 PHE B O 1
ATOM 3060 N N . ASP B 1 187 ? -0.946 -12.93 9.562 1 98 187 ASP B N 1
ATOM 3061 C CA . ASP B 1 187 ? 0.033 -12.867 10.648 1 98 187 ASP B CA 1
ATOM 3062 C C . ASP B 1 187 ? 0.49 -11.43 10.891 1 98 187 ASP B C 1
ATOM 3064 O O . ASP B 1 187 ? 0.548 -10.984 12.039 1 98 187 ASP B O 1
ATOM 3068 N N . ALA B 1 188 ? 0.799 -10.719 9.875 1 98.5 188 ALA B N 1
ATOM 3069 C CA . ALA B 1 188 ? 1.239 -9.328 9.984 1 98.5 188 ALA B CA 1
ATOM 3070 C C . ALA B 1 188 ? 0.149 -8.453 10.594 1 98.5 188 ALA B C 1
ATOM 3072 O O . ALA B 1 188 ? 0.431 -7.602 11.438 1 98.5 188 ALA B O 1
ATOM 3073 N N . LEU B 1 189 ? -1.07 -8.68 10.188 1 98.56 189 LEU B N 1
ATOM 3074 C CA . LEU B 1 189 ? -2.195 -7.898 10.68 1 98.56 189 LEU B CA 1
ATOM 3075 C C . LEU B 1 189 ? -2.391 -8.109 12.18 1 98.56 189 LEU B C 1
ATOM 3077 O O . LEU B 1 189 ? -2.709 -7.168 12.906 1 98.56 189 LEU B O 1
ATOM 3081 N N . VAL B 1 190 ? -2.238 -9.32 12.578 1 97.94 190 VAL B N 1
ATOM 3082 C CA . VAL B 1 190 ? -2.328 -9.617 14 1 97.94 190 VAL B CA 1
ATOM 3083 C C . VAL B 1 190 ? -1.203 -8.914 14.75 1 97.94 190 VAL B C 1
ATOM 3085 O O . VAL B 1 190 ? -1.438 -8.281 15.789 1 97.94 190 VAL B O 1
ATOM 3088 N N . LYS B 1 191 ? -0.025 -8.961 14.281 1 97.88 191 LYS B N 1
ATOM 3089 C CA . LYS B 1 191 ? 1.146 -8.375 14.93 1 97.88 191 LYS B CA 1
ATOM 3090 C C . LYS B 1 191 ? 1.002 -6.867 15.078 1 97.88 191 LYS B C 1
ATOM 3092 O O . LYS B 1 191 ? 1.358 -6.305 16.125 1 97.88 191 LYS B O 1
ATOM 3097 N N . VAL B 1 192 ? 0.428 -6.223 14.086 1 97.94 192 VAL B N 1
ATOM 3098 C CA . VAL B 1 192 ? 0.345 -4.766 14.148 1 97.94 192 VAL B CA 1
ATOM 3099 C C . VAL B 1 192 ? -0.929 -4.348 14.875 1 97.94 192 VAL B C 1
ATOM 3101 O O . VAL B 1 192 ? -1.174 -3.158 15.078 1 97.94 192 VAL B O 1
ATOM 3104 N N . GLY B 1 193 ? -1.771 -5.258 15.164 1 96.38 193 GLY B N 1
ATOM 3105 C CA . GLY B 1 193 ? -2.945 -5 15.984 1 96.38 193 GLY B CA 1
ATOM 3106 C C . GLY B 1 193 ? -4.148 -4.555 15.172 1 96.38 193 GLY B C 1
ATOM 3107 O O . GLY B 1 193 ? -5.062 -3.922 15.703 1 96.38 193 GLY B O 1
ATOM 3108 N N . GLU B 1 194 ? -4.117 -4.777 13.883 1 96.19 194 GLU B N 1
ATOM 3109 C CA . GLU B 1 194 ? -5.246 -4.41 13.039 1 96.19 194 GLU B CA 1
ATOM 3110 C C . GLU B 1 194 ? -6.395 -5.402 13.188 1 96.19 194 GLU B C 1
ATOM 3112 O O . GLU B 1 194 ? -7.562 -5.039 13.031 1 96.19 194 GLU B O 1
ATOM 3117 N N . ILE B 1 195 ? -5.973 -6.711 13.422 1 94.62 195 ILE B N 1
ATOM 3118 C CA . ILE B 1 195 ? -6.988 -7.723 13.695 1 94.62 195 ILE B CA 1
ATOM 3119 C C . ILE B 1 195 ? -6.578 -8.547 14.914 1 94.62 195 ILE B C 1
ATOM 3121 O O . ILE B 1 195 ? -5.414 -8.539 15.312 1 94.62 195 ILE B O 1
ATOM 3125 N N . GLY B 1 196 ? -7.582 -9.453 15.508 1 83.75 196 GLY B N 1
ATOM 3126 C CA . GLY B 1 196 ? -7.32 -10.383 16.594 1 83.75 196 GLY B CA 1
ATOM 3127 C C . GLY B 1 196 ? -7.281 -9.711 17.953 1 83.75 196 GLY B C 1
ATOM 3128 O O . GLY B 1 196 ? -6.836 -10.312 18.938 1 83.75 196 GLY B O 1
ATOM 3129 N N . SER B 1 197 ? -7.723 -8.422 18.312 1 62.5 197 SER B N 1
ATOM 3130 C CA . SER B 1 197 ? -7.695 -7.984 19.719 1 62.5 197 SER B CA 1
ATOM 3131 C C . SER B 1 197 ? -8.539 -8.898 20.594 1 62.5 197 SER B C 1
ATOM 3133 O O . SER B 1 197 ? -9.5 -9.508 20.125 1 62.5 197 SER B O 1
#

Radius of gyration: 23.74 Å; Cα contacts (8 Å, |Δi|>4): 853; chains: 2; bounding box: 48×71×51 Å

InterPro domains:
  IPR002637 RdgB/HAM1 [PF01725] (6-187)
  IPR002637 RdgB/HAM1 [PTHR11067] (5-191)
  IPR002637 RdgB/HAM1 [TIGR00042] (6-189)
  IPR002637 RdgB/HAM1 [cd00515] (6-188)
  IPR020922 dITP/XTP pyrophosphatase [MF_01405] (4-191)
  IPR029001 Inosine triphosphate pyrophosphatase-like [G3DSA:3.90.950.10] (1-194)
  IPR029001 Inosine triphosphate pyrophosphatase-like [SSF52972] (5-191)

Nearest PDB structures (foldseek):
  1vp2-assembly1_A  TM=9.897E-01  e=1.498E-28  Thermotoga maritima
  4bnq-assembly1_B  TM=8.732E-01  e=2.708E-19  Staphylococcus aureus
  2dvn-assembly1_A  TM=9.218E-01  e=2.689E-18  Pyrococcus horikoshii
  2e5x-assembly1_A-2  TM=8.860E-01  e=4.255E-18  Pyrococcus horikoshii OT3
  2j4e-assembly1_A  TM=8.850E-01  e=6.640E-16  Homo sapiens

Foldseek 3Di:
DAAAEAEELDPDPLLVVLLVLQDDPRYDYHYDPDHQDFDQPDPAFQSSQVSSQVSVCVVVVAKYKGKQKAKAWVVVPGPPHSCQCVVVNPDALQVVLVVVLVVCVPPPFFKMKIKMKMKIAGPVVRDIDIDMFMFIFGFANDQAAQARDRNQRGTDTPPGPGGSRNVHSVVCSPGPRSNGRSNVVVVVCVVVPVDDD/DAAAEAEELDPDPLLVVLLVLQDDPSYDYHYDPDHQDFDQPDPAFQSSQVSSQVSVCVVVVAKYKGKQKAKAWVVVPGPPHSCQCVVVNPDALQVVLVVVLVVCVPPPFFKMKIKMKMKIAGPVVRDIDIDMFMFIFGFANDQAAQARDRNQRGTDTPPGPGGSRNVHDVVCSPGPRSNRRSNVVVVVCVVVPVDDD

pLDDT: mean 96.09, std 4.82, range [57.62, 98.94]

Sequence (394 aa):
MEKLRIYVASKNNHKIEEIKLVIPEFVMLETVDWEVDVEETGETFIENSIIKAIEYGKEIGQPVIADDSGLSIDVLGGFPGVMSARYLEDASYVEKMESILQLMRNYEERSARFVCAATYFNPIKNFLISVEGYVEGTISREIRGDKGFGYDPIFIPKGYDKTFGELGEEVKKVISHRSVAFRKLFDALVKVGEIGSMEKLRIYVASKNNHKIEEIKLVIPEFVMLETVDWEVDVEETGETFIENSIIKAIEYGKEIGQPVIADDSGLSIDVLGGFPGVMSARYLEDASYVEKMESILQLMRNYEERSARFVCAATYFNPIKNFLISVEGYVEGTISREIRGDKGFGYDPIFIPKGYDKTFGELGEEVKKVISHRSVAFRKLFDALVKVGEIGS

Solvent-accessible surface area (backbone atoms only — not comparable to full-atom values): 20563 Å² total; per-residue (Å²): 129,89,54,48,73,32,32,44,64,65,88,50,64,67,58,53,53,50,51,61,72,56,53,56,88,59,50,39,82,37,75,65,95,66,84,75,92,68,83,72,79,46,88,42,38,57,50,27,4,44,53,44,13,50,54,44,9,68,73,69,61,39,36,20,35,14,59,25,58,30,43,27,23,57,86,61,76,32,45,55,24,83,37,39,82,57,52,66,71,89,56,51,52,68,56,47,49,50,51,51,44,60,77,40,65,86,51,85,72,38,50,28,30,36,39,15,14,29,16,41,23,28,56,80,70,46,36,37,41,34,31,55,17,55,28,55,26,30,51,50,92,54,85,37,60,81,33,75,58,74,67,23,20,32,32,22,41,67,94,54,95,48,20,36,5,58,62,27,64,75,56,37,60,68,53,28,14,58,31,41,8,46,42,53,42,54,51,39,34,42,55,59,61,79,40,84,131,130,88,52,46,72,33,32,42,65,66,88,51,63,68,60,54,54,51,50,58,72,57,54,55,87,59,51,37,82,38,76,67,96,67,86,76,91,69,83,73,80,47,88,44,37,56,51,28,3,43,53,43,13,50,56,44,9,68,73,68,60,39,38,20,33,13,61,24,59,31,43,27,24,57,85,62,76,32,43,54,23,82,36,39,82,56,54,67,72,87,57,52,53,68,57,47,49,50,49,52,44,59,74,40,66,85,51,85,72,39,49,27,31,36,40,16,14,28,17,42,22,29,54,81,72,45,35,37,40,34,33,55,17,57,27,56,26,30,53,50,91,55,83,38,60,81,32,74,58,74,66,22,21,33,33,22,42,66,96,54,93,50,20,38,5,58,62,25,65,76,54,38,60,67,53,27,14,57,31,41,9,44,42,52,43,54,53,39,32,40,55,58,61,79,39,87,128